Protein AF-A0A939W774-F1 (afdb_monomer)

Radius of gyration: 28.25 Å; Cα contacts (8 Å, |Δi|>4): 853; chains: 1; bounding box: 71×76×93 Å

Foldseek 3Di:
DQQVVQDKDFQDQDCVRCVVVCPPPLNVVQLVVVVVVVVVVVDDPPPDDPDPDPCVSVVVVSVVSVVVCVVCPRDIDTRYDQQVFDAFEKEKEWEQFQFWIWIKIFTDDPVDDGDCVRMDTQKFAQLVHRVDIDRDTFTQKKFFADHDPGDQVSQVVVVDPDRPDADQFRIDGGPNRLVLLLQDLQQQAARMDGGLLVQLVFQDFQVSAYFHRPSNDDTHFPCDGLLLQQAAQQLHGLVCVVDPCVCLQCVDPSSVPGDSDRYPGNRHTSSLVLLSSLLSSVSSRQCCQLPLVNLVVHPPSVHHHAHAAYEYADAPADDPVSLSSNQSSNVVSQVSNCVSVVLVVDPPRPRSDGHHYHHPHYPVNVVVCVVLCCCQCPVVVNQSVVVLVVQFDFDQDPVGGTFRKHWDWDWDAGQFKIKIWIWIWGFPDDRVDRTDIDIDTPDIDMDRDHNPVVLVVLLVPPVLVVVLVVCVVVVDHSVVVCCVQPNDDDPPDRVSSVSVSVSCCSVQSSLQSVVVVVVVVLDDPPPPDDDDDDSVVSDDDPPDDDPPDDDPDPDPDPPDDDD

Sequence (563 aa):
DDLNAASEFILAWHVRDNSWFVNEGWIDEWIHERWQAWDAGRRRFGDAEEDTSCLKHLACYMAWLDCVRRAVGGLRAKVTDPNRSDSIDVDLILDIGNSRTTGIMVETSQAKKTDLNDSYLLELRDLSNPNKSYSDPFETRVEFVDVSFGNDLLSRRSGRRTPAFAWPSCVRVGPEATRLSTFANCAEGSTGMSSPKRYLWDERKWTPSWRYNTHGASEPMVTRGLFPRQLNEDGTPLFCFESAERNRWLNTPALRAQSGEPLFGSYFTRSSLMMFMVSEIIIQALVNTNSPANRAKRQLADKPRRLKRVIFTVPTAMPVAERRIFQRWVELAVRLIWHGLGWDKGPQLRHLQPPRVLCEWDEASCSHLVLLYNEIMVKHLGNASQYFGLFGRQRPGADGMPHPSVRVASIDIGGGTTDLSITTHVLTSQPSESPRIEPRMEFRDGFNIAGDEVVREVIRTHVVPAIEKAVANFGVEARNATLALFGRYTQAKSEGMRTLQGQFVRQVAVPVALGILQACESLDQDDLRTFTCTFGDFFQKPGQPQDPKGAKGARQAKAGSLA

Mean predicted aligned error: 9.19 Å

Structure (mmCIF, N/CA/C/O backbone):
data_AF-A0A939W774-F1
#
_entry.id   AF-A0A939W774-F1
#
loop_
_atom_site.group_PDB
_atom_site.id
_atom_site.type_symbol
_atom_site.label_atom_id
_atom_site.label_alt_id
_atom_site.label_comp_id
_atom_site.label_asym_id
_atom_site.label_entity_id
_atom_site.label_seq_id
_atom_site.pdbx_PDB_ins_code
_atom_site.Cartn_x
_atom_site.Cartn_y
_atom_site.Cartn_z
_atom_site.occupancy
_atom_site.B_iso_or_equiv
_atom_site.auth_seq_id
_atom_site.auth_comp_id
_atom_site.auth_asym_id
_atom_site.auth_atom_id
_atom_site.pdbx_PDB_model_num
ATOM 1 N N . ASP A 1 1 ? -28.089 9.897 -23.105 1.00 67.06 1 ASP A N 1
ATOM 2 C CA . ASP A 1 1 ? -29.264 9.032 -22.874 1.00 67.06 1 ASP A CA 1
ATOM 3 C C . ASP A 1 1 ? -28.926 7.693 -22.240 1.00 67.06 1 ASP A C 1
ATOM 5 O O . ASP A 1 1 ? -29.569 7.349 -21.256 1.00 67.06 1 ASP A O 1
ATOM 9 N N . ASP A 1 2 ? -27.869 7.000 -22.669 1.00 76.75 2 ASP A N 1
ATOM 10 C CA . ASP A 1 2 ? -27.533 5.665 -22.139 1.00 76.75 2 ASP A CA 1
ATOM 11 C C . ASP A 1 2 ? -27.306 5.597 -20.619 1.00 76.75 2 ASP A C 1
ATOM 13 O O . ASP A 1 2 ? -27.773 4.660 -19.971 1.00 76.75 2 ASP A O 1
ATOM 17 N N . LEU A 1 3 ? -26.644 6.615 -20.046 1.00 72.38 3 LEU A N 1
ATOM 18 C CA . LEU A 1 3 ? -26.461 6.794 -18.596 1.00 72.38 3 LEU A CA 1
ATOM 19 C C . LEU A 1 3 ? -27.798 6.936 -17.851 1.00 72.38 3 LEU A C 1
ATOM 21 O O . LEU A 1 3 ? -27.973 6.369 -16.775 1.00 72.38 3 LEU A O 1
ATOM 25 N N . ASN A 1 4 ? -28.744 7.678 -18.437 1.00 72.56 4 ASN A N 1
ATOM 26 C CA . ASN A 1 4 ? -30.067 7.917 -17.856 1.00 72.56 4 ASN A CA 1
ATOM 27 C C . ASN A 1 4 ? -30.961 6.674 -17.957 1.00 72.56 4 ASN A C 1
ATOM 29 O O . ASN A 1 4 ? -31.765 6.434 -17.060 1.00 72.56 4 ASN A O 1
ATOM 33 N N . ALA A 1 5 ? -30.811 5.897 -19.032 1.00 78.19 5 ALA A N 1
ATOM 34 C CA . ALA A 1 5 ? -31.546 4.658 -19.275 1.00 78.19 5 ALA A CA 1
ATOM 35 C C . ALA A 1 5 ? -30.956 3.440 -18.538 1.00 78.19 5 ALA A C 1
ATOM 37 O O . ALA A 1 5 ? -31.540 2.361 -18.579 1.00 78.19 5 ALA A O 1
ATOM 38 N N . ALA A 1 6 ? -29.813 3.606 -17.859 1.00 77.06 6 ALA A N 1
ATOM 39 C CA . ALA A 1 6 ? -29.066 2.530 -17.214 1.00 77.06 6 ALA A CA 1
ATOM 40 C C . ALA A 1 6 ? -28.781 1.354 -18.168 1.00 77.06 6 ALA A C 1
ATOM 42 O O . ALA A 1 6 ? -28.973 0.187 -17.813 1.00 77.06 6 ALA A O 1
ATOM 43 N N . SER A 1 7 ? -28.362 1.695 -19.389 1.00 85.50 7 SER A N 1
ATOM 44 C CA . SER A 1 7 ? -28.224 0.753 -20.500 1.00 85.50 7 SER A CA 1
ATOM 45 C C . SER A 1 7 ? -27.187 -0.331 -20.215 1.00 85.50 7 SER A C 1
ATOM 47 O O . SER A 1 7 ? -26.175 -0.105 -19.539 1.00 85.50 7 SER A O 1
ATOM 49 N N . GLU A 1 8 ? -27.446 -1.517 -20.759 1.00 88.12 8 GLU A N 1
ATOM 50 C CA . GLU A 1 8 ? -26.522 -2.644 -20.731 1.00 88.12 8 GLU A CA 1
ATOM 51 C C . GLU A 1 8 ? -25.751 -2.724 -22.046 1.00 88.12 8 GLU A C 1
ATOM 53 O O . GLU A 1 8 ? -26.326 -2.674 -23.131 1.00 88.12 8 GLU A O 1
ATOM 58 N N . PHE A 1 9 ? -24.443 -2.902 -21.931 1.00 89.81 9 PHE A N 1
ATOM 59 C CA . PHE A 1 9 ? -23.521 -3.039 -23.043 1.00 89.81 9 PHE A CA 1
ATOM 60 C C . PHE A 1 9 ? -22.923 -4.441 -23.049 1.00 89.81 9 PHE A C 1
ATOM 62 O O . PHE A 1 9 ? -22.661 -5.029 -21.998 1.00 89.81 9 PHE A O 1
ATOM 69 N N . ILE A 1 10 ? -22.663 -4.955 -24.243 1.00 90.12 10 ILE A N 1
ATOM 70 C CA . ILE A 1 10 ? -21.899 -6.182 -24.471 1.00 90.12 10 ILE A CA 1
ATOM 71 C C . ILE A 1 10 ? -20.693 -5.857 -25.346 1.00 90.12 10 ILE A C 1
ATOM 73 O O . ILE A 1 10 ? -20.658 -4.816 -26.004 1.00 90.12 10 ILE A O 1
ATOM 77 N N . LEU A 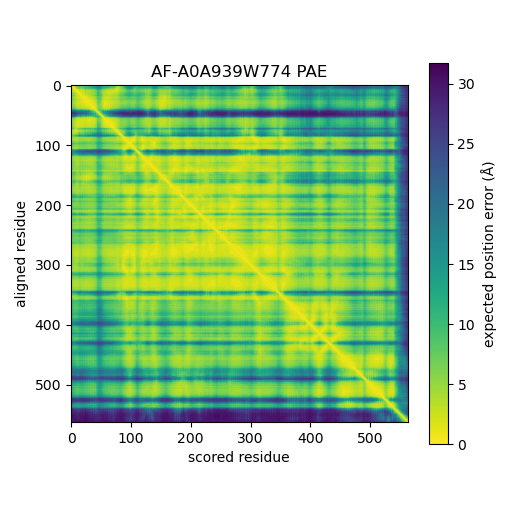1 11 ? -19.699 -6.743 -25.363 1.00 89.62 11 LEU A N 1
ATOM 78 C CA . LEU A 1 11 ? -18.549 -6.596 -26.250 1.00 89.62 11 LEU A CA 1
ATOM 79 C C . LEU A 1 11 ? -19.014 -6.543 -27.715 1.00 89.62 11 LEU A C 1
ATOM 81 O O . LEU A 1 11 ? -19.613 -7.500 -28.203 1.00 89.62 11 LEU A O 1
ATOM 85 N N . ALA A 1 12 ? -18.699 -5.457 -28.421 1.00 90.69 12 ALA A N 1
ATOM 86 C CA . ALA A 1 12 ? -18.864 -5.367 -29.868 1.00 90.69 12 ALA A CA 1
ATOM 87 C C . ALA A 1 12 ? -17.697 -6.095 -30.551 1.00 90.69 12 ALA A C 1
ATOM 89 O O . ALA A 1 12 ? -16.561 -5.631 -30.538 1.00 90.69 12 ALA A O 1
ATOM 90 N N . TRP A 1 13 ? -17.972 -7.272 -31.108 1.00 88.69 13 TRP A N 1
ATOM 91 C CA . TRP A 1 13 ? -16.954 -8.151 -31.698 1.00 88.69 13 TRP A CA 1
ATOM 92 C C . TRP A 1 13 ? -17.193 -8.421 -33.184 1.00 88.69 13 TRP A C 1
ATOM 94 O O . TRP A 1 13 ? -16.263 -8.769 -33.906 1.00 88.69 13 TRP A O 1
ATOM 104 N N . HIS A 1 14 ? -18.440 -8.291 -33.643 1.00 89.06 14 HIS A N 1
ATOM 105 C CA . HIS A 1 14 ? -18.788 -8.537 -35.031 1.00 89.06 14 HIS A CA 1
ATOM 106 C C . HIS A 1 14 ? -18.391 -7.330 -35.882 1.00 89.06 14 HIS A C 1
ATOM 108 O O . HIS A 1 14 ? -18.599 -6.184 -35.481 1.00 89.06 14 HIS A O 1
ATOM 114 N N . VAL A 1 15 ? -17.873 -7.582 -37.087 1.00 87.25 15 VAL A N 1
ATOM 115 C CA . VAL A 1 15 ? -17.376 -6.532 -37.994 1.00 87.25 15 VAL A CA 1
ATOM 116 C C . VAL A 1 15 ? -18.426 -5.446 -38.220 1.00 87.25 15 VAL A C 1
ATOM 118 O O . VAL A 1 15 ? -18.114 -4.270 -38.104 1.00 87.25 15 VAL A O 1
ATOM 121 N N . ARG A 1 16 ? -19.688 -5.832 -38.450 1.00 90.62 16 ARG A N 1
ATOM 122 C CA . ARG A 1 16 ? -20.812 -4.893 -38.627 1.00 90.62 16 ARG A CA 1
ATOM 123 C C . ARG A 1 16 ? -20.963 -3.886 -37.479 1.00 90.62 16 ARG A C 1
ATOM 125 O O . ARG A 1 16 ? -21.355 -2.753 -37.724 1.00 90.62 16 ARG A O 1
ATOM 132 N N . ASP A 1 17 ? -20.687 -4.304 -36.249 1.00 88.88 17 ASP A N 1
ATOM 133 C CA . ASP A 1 17 ? -20.967 -3.500 -35.058 1.00 88.88 17 ASP A CA 1
ATOM 134 C C . ASP A 1 17 ? -19.750 -2.634 -34.665 1.00 88.88 17 ASP A C 1
ATOM 136 O O . ASP A 1 17 ? -19.907 -1.614 -33.996 1.00 88.88 17 ASP A O 1
ATOM 140 N N . ASN A 1 18 ? -18.542 -3.018 -35.104 1.00 89.75 18 ASN A N 1
ATOM 141 C CA . ASN A 1 18 ? -17.279 -2.377 -34.720 1.00 89.75 18 ASN A CA 1
ATOM 142 C C . ASN A 1 18 ? -16.525 -1.705 -35.888 1.00 89.75 18 ASN A C 1
ATOM 144 O O . ASN A 1 18 ? -15.517 -1.041 -35.659 1.00 89.75 18 ASN A O 1
ATOM 148 N N . SER A 1 19 ? -16.986 -1.857 -37.138 1.00 88.44 19 SER A N 1
ATOM 149 C CA . SER A 1 19 ? -16.286 -1.365 -38.338 1.00 88.44 19 SER A CA 1
ATOM 150 C C . SER A 1 19 ? -16.019 0.135 -38.301 1.00 88.44 19 SER A C 1
ATOM 152 O O . SER A 1 19 ?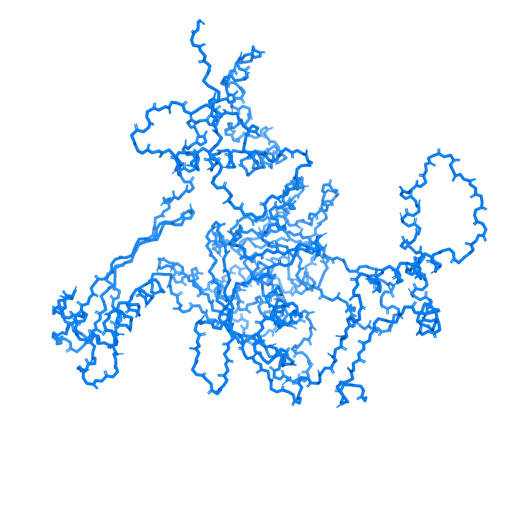 -14.953 0.577 -38.708 1.00 88.44 19 SER A O 1
ATOM 154 N N . TRP A 1 20 ? -16.973 0.922 -37.800 1.00 91.56 20 TRP A N 1
ATOM 155 C CA . TRP A 1 20 ? -16.812 2.370 -37.679 1.00 91.56 20 TRP A CA 1
ATOM 156 C C . TRP A 1 20 ? -15.641 2.729 -36.750 1.00 91.56 20 TRP A C 1
ATOM 158 O O . TRP A 1 20 ? -14.850 3.598 -37.089 1.00 91.56 20 TRP A O 1
ATOM 168 N N . PHE A 1 21 ? -15.491 2.017 -35.628 1.00 90.81 21 PHE A N 1
ATOM 169 C CA . PHE A 1 21 ? -14.482 2.303 -34.611 1.00 90.81 21 PHE A CA 1
ATOM 170 C C . PHE A 1 21 ? -13.084 1.884 -35.058 1.00 90.81 21 PHE A C 1
ATOM 172 O O . PHE A 1 21 ? -12.128 2.622 -34.850 1.00 90.81 21 PHE A O 1
ATOM 179 N N . VAL A 1 22 ? -12.952 0.720 -35.704 1.00 91.56 22 VAL A N 1
ATOM 180 C CA . VAL A 1 22 ? -11.644 0.271 -36.213 1.00 91.56 22 VAL A CA 1
ATOM 181 C C . VAL A 1 22 ? -11.154 1.074 -37.414 1.00 91.56 22 VAL A C 1
ATOM 183 O O . VAL A 1 22 ? -9.956 1.100 -37.657 1.00 91.56 22 VAL A O 1
ATOM 186 N N . ASN A 1 23 ? -12.061 1.748 -38.128 1.00 90.50 23 ASN A N 1
ATOM 187 C CA . ASN A 1 23 ? -11.727 2.647 -39.234 1.00 90.50 23 ASN A CA 1
ATOM 188 C C . ASN A 1 23 ? -11.350 4.065 -38.771 1.00 90.50 23 ASN A C 1
ATOM 190 O O . ASN A 1 23 ? -10.949 4.887 -39.595 1.00 90.50 23 ASN A O 1
ATOM 194 N N . GLU A 1 24 ? -11.462 4.378 -37.477 1.00 93.25 24 GLU A N 1
ATOM 195 C CA . GLU A 1 24 ? -10.887 5.606 -36.934 1.00 93.25 24 GLU A CA 1
ATOM 196 C C . GLU A 1 24 ? -9.366 5.556 -37.109 1.00 93.25 24 GLU A C 1
ATOM 198 O O . GLU A 1 24 ? -8.713 4.638 -36.612 1.00 93.25 24 GLU A O 1
ATOM 203 N N . GLY A 1 25 ? -8.775 6.551 -37.777 1.00 92.69 25 GLY A N 1
ATOM 204 C CA . GLY A 1 25 ? -7.361 6.485 -38.176 1.00 92.69 25 GLY A CA 1
ATOM 205 C C . GLY A 1 25 ? -6.387 6.253 -37.013 1.00 92.69 25 GLY A C 1
ATOM 206 O O . GLY A 1 25 ? -5.364 5.599 -37.177 1.00 92.69 25 GLY A O 1
ATOM 207 N N . TRP A 1 26 ? -6.719 6.729 -35.809 1.00 92.00 26 TRP A N 1
ATOM 208 C CA . TRP A 1 26 ? -5.901 6.500 -34.616 1.00 92.00 26 TRP A CA 1
ATOM 209 C C . TRP A 1 26 ? -6.034 5.085 -34.034 1.00 92.00 26 TRP A C 1
ATOM 211 O O . TRP A 1 26 ? -5.096 4.620 -33.390 1.00 92.00 26 TRP A O 1
ATOM 221 N N . ILE A 1 27 ? -7.171 4.409 -34.235 1.00 92.50 27 ILE A N 1
ATOM 222 C CA . ILE A 1 27 ? -7.364 3.007 -33.845 1.00 92.50 27 ILE A CA 1
ATOM 223 C C . ILE A 1 27 ? -6.674 2.090 -34.844 1.00 92.50 27 ILE A C 1
ATOM 225 O O . ILE A 1 27 ? -5.954 1.191 -34.414 1.00 92.50 27 ILE A O 1
ATOM 229 N N . ASP A 1 28 ? -6.858 2.327 -36.143 1.00 93.50 28 ASP A N 1
ATOM 230 C CA . ASP A 1 28 ? -6.211 1.536 -37.192 1.00 93.50 28 ASP A CA 1
ATOM 231 C C . ASP A 1 28 ? -4.684 1.553 -37.027 1.00 93.50 28 ASP A C 1
ATOM 233 O O . ASP A 1 28 ? -4.060 0.498 -36.907 1.00 93.50 28 ASP A O 1
ATOM 237 N N . GLU A 1 29 ? -4.097 2.747 -36.874 1.00 93.69 29 GLU A N 1
ATOM 238 C CA . GLU A 1 29 ? -2.660 2.921 -36.628 1.00 93.69 29 GLU A CA 1
ATOM 239 C C . GLU A 1 29 ? -2.210 2.230 -35.333 1.00 93.69 29 GLU A C 1
ATOM 241 O O . GLU A 1 29 ? -1.159 1.590 -35.306 1.00 93.69 29 GLU A O 1
ATOM 246 N N . TRP A 1 30 ? -3.017 2.281 -34.266 1.00 92.81 30 TRP A N 1
ATOM 247 C CA . TRP A 1 30 ? -2.693 1.600 -33.009 1.00 92.81 30 TRP A CA 1
ATOM 248 C C . TRP A 1 30 ? -2.679 0.080 -33.197 1.00 92.81 30 TRP A C 1
ATOM 250 O O . TRP A 1 30 ? -1.716 -0.589 -32.811 1.00 92.81 30 TRP A O 1
ATOM 260 N N . ILE A 1 31 ? -3.728 -0.485 -33.797 1.00 93.25 31 ILE A N 1
ATOM 261 C CA . ILE A 1 31 ? -3.818 -1.924 -34.068 1.00 93.25 31 ILE A CA 1
ATOM 262 C C . ILE A 1 31 ? -2.650 -2.357 -34.961 1.00 93.25 31 ILE A C 1
ATOM 264 O O . ILE A 1 31 ? -2.020 -3.381 -34.685 1.00 93.25 31 ILE A O 1
ATOM 268 N N . HIS A 1 32 ? -2.324 -1.559 -35.978 1.00 92.81 32 HIS A N 1
ATOM 269 C CA . HIS A 1 32 ? -1.202 -1.802 -36.872 1.00 92.81 32 HIS A CA 1
ATOM 270 C C . HIS A 1 32 ? 0.139 -1.827 -36.125 1.00 92.81 32 HIS A C 1
ATOM 272 O O . HIS A 1 32 ? 0.881 -2.799 -36.246 1.00 92.81 32 HIS A O 1
ATOM 278 N N . GLU A 1 33 ? 0.422 -0.830 -35.280 1.00 92.00 33 GLU A N 1
ATOM 279 C CA . GLU A 1 33 ? 1.654 -0.754 -34.479 1.00 92.00 33 GLU A CA 1
ATOM 280 C C . GLU A 1 33 ? 1.811 -1.971 -33.550 1.00 92.00 33 GLU A C 1
ATOM 282 O O . GLU A 1 33 ? 2.892 -2.552 -33.425 1.00 92.00 33 GLU A O 1
ATOM 287 N N . ARG A 1 34 ? 0.722 -2.400 -32.897 1.00 91.38 34 ARG A N 1
ATOM 288 C CA . ARG A 1 34 ? 0.739 -3.586 -32.022 1.00 91.38 34 ARG A CA 1
ATOM 289 C C . ARG A 1 34 ? 0.954 -4.873 -32.806 1.00 91.38 34 ARG A C 1
ATOM 291 O O . ARG A 1 34 ? 1.683 -5.748 -32.339 1.00 91.38 34 ARG A O 1
ATOM 298 N N . TRP A 1 35 ? 0.333 -4.983 -33.976 1.00 91.31 35 TRP A N 1
ATOM 299 C CA . TRP A 1 35 ? 0.519 -6.123 -34.862 1.00 91.31 35 TRP A CA 1
ATOM 300 C C . TRP A 1 35 ? 1.959 -6.201 -35.375 1.00 91.31 35 TRP A C 1
ATOM 302 O O . TRP A 1 35 ? 2.561 -7.265 -35.281 1.00 91.31 35 TRP A O 1
ATOM 312 N N . GLN A 1 36 ? 2.550 -5.083 -35.809 1.00 89.50 36 GLN A N 1
ATOM 313 C CA . GLN A 1 36 ? 3.950 -5.029 -36.240 1.00 89.50 36 GLN A CA 1
ATOM 314 C C . GLN A 1 36 ? 4.916 -5.450 -35.127 1.00 89.50 36 GLN A C 1
ATOM 316 O O . GLN A 1 36 ? 5.829 -6.233 -35.374 1.00 89.50 36 GLN A O 1
ATOM 321 N N . ALA A 1 37 ? 4.709 -4.975 -33.894 1.00 88.12 37 ALA A N 1
ATOM 322 C CA . ALA A 1 37 ? 5.542 -5.361 -32.755 1.00 88.12 37 ALA A CA 1
ATOM 323 C C . ALA A 1 37 ? 5.456 -6.870 -32.457 1.00 88.12 37 ALA A C 1
ATOM 325 O O . ALA A 1 37 ? 6.467 -7.509 -32.160 1.00 88.12 37 ALA A O 1
ATOM 326 N N . TRP A 1 38 ? 4.255 -7.447 -32.556 1.00 87.50 38 TRP A N 1
ATOM 327 C CA . TRP A 1 38 ? 4.046 -8.888 -32.413 1.00 87.50 38 TRP A CA 1
ATOM 328 C C . TRP A 1 38 ? 4.694 -9.685 -33.555 1.00 87.50 38 TRP A C 1
ATOM 330 O O . TRP A 1 38 ? 5.359 -10.689 -33.300 1.00 87.50 38 TRP A O 1
ATOM 340 N N . ASP A 1 39 ? 4.540 -9.224 -34.797 1.00 85.19 39 ASP A N 1
ATOM 341 C CA . ASP A 1 39 ? 5.059 -9.894 -35.989 1.00 85.19 39 ASP A CA 1
ATOM 342 C C . ASP A 1 39 ? 6.596 -9.863 -36.035 1.00 85.19 39 ASP A C 1
ATOM 344 O O . ASP A 1 39 ? 7.240 -10.891 -36.251 1.00 85.19 39 ASP A O 1
ATOM 348 N N . ALA A 1 40 ? 7.205 -8.723 -35.697 1.00 85.00 40 ALA A N 1
ATOM 349 C CA . ALA A 1 40 ? 8.656 -8.578 -35.580 1.00 85.00 40 ALA A CA 1
ATOM 350 C C . ALA A 1 40 ? 9.266 -9.524 -34.531 1.00 85.00 40 ALA A C 1
ATOM 352 O O . ALA A 1 40 ? 10.362 -10.040 -34.734 1.00 85.00 40 ALA A O 1
ATOM 353 N N . GLY A 1 41 ? 8.555 -9.793 -33.43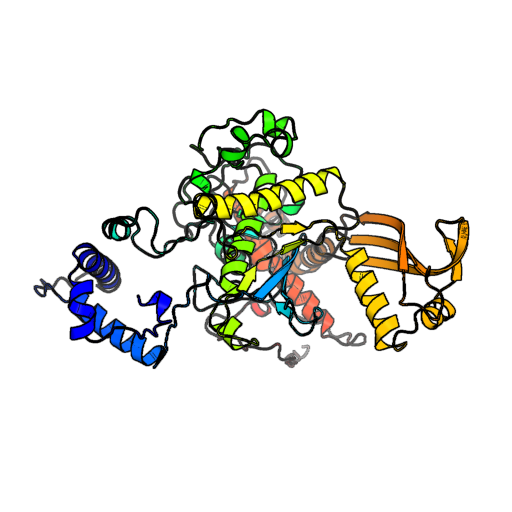0 1.00 81.94 41 GLY A N 1
ATOM 354 C CA . GLY A 1 41 ? 8.986 -10.761 -32.417 1.00 81.94 41 GLY A CA 1
ATOM 355 C C . GLY A 1 41 ? 8.866 -12.227 -32.854 1.00 81.94 41 GLY A C 1
ATOM 356 O O . GLY A 1 41 ? 9.446 -13.105 -32.214 1.00 81.94 41 GLY A O 1
ATOM 357 N N . ARG A 1 42 ? 8.113 -12.509 -33.926 1.00 78.75 42 ARG A N 1
ATOM 358 C CA . ARG A 1 42 ? 7.866 -13.860 -34.447 1.00 78.75 42 ARG A CA 1
ATOM 359 C C . ARG A 1 42 ? 8.768 -14.214 -35.630 1.00 78.75 42 ARG A C 1
ATOM 361 O O . ARG A 1 42 ? 9.144 -15.382 -35.755 1.00 78.75 42 ARG A O 1
ATOM 368 N N . ARG A 1 43 ? 9.087 -13.249 -36.499 1.00 71.19 43 ARG A N 1
ATOM 369 C CA . ARG A 1 43 ? 9.924 -13.478 -37.688 1.00 71.19 43 ARG A CA 1
ATOM 370 C C . ARG A 1 43 ? 11.318 -13.963 -37.279 1.00 71.19 43 ARG A C 1
ATOM 372 O O . ARG A 1 43 ? 11.986 -13.346 -36.451 1.00 71.19 43 ARG A O 1
ATOM 379 N N . ARG A 1 44 ? 11.772 -15.076 -37.865 1.00 60.97 44 ARG A N 1
ATOM 380 C CA . ARG A 1 44 ? 13.171 -15.514 -37.758 1.00 60.97 44 ARG A CA 1
ATOM 381 C C . ARG A 1 44 ? 14.009 -14.773 -38.801 1.00 60.97 44 ARG A C 1
ATOM 383 O O . ARG A 1 44 ? 13.497 -14.362 -39.840 1.00 60.97 44 ARG A O 1
ATOM 390 N N . PHE A 1 45 ? 15.307 -14.610 -38.534 1.00 51.22 45 PHE A N 1
ATOM 391 C CA . PHE A 1 45 ? 16.256 -14.091 -39.525 1.00 51.22 45 PHE A CA 1
ATOM 392 C C . PHE A 1 45 ? 16.165 -14.934 -40.811 1.00 51.22 45 PHE A C 1
ATOM 394 O O . PHE A 1 45 ? 16.492 -16.118 -40.779 1.00 51.22 45 PHE A O 1
ATOM 401 N N . GLY A 1 46 ? 15.706 -14.331 -41.915 1.00 58.19 46 GLY A N 1
ATOM 402 C CA . GLY A 1 46 ? 15.565 -14.981 -43.227 1.00 58.19 46 GLY A CA 1
ATOM 403 C C . GLY A 1 46 ? 14.136 -15.071 -43.783 1.00 58.19 46 GLY A C 1
ATOM 404 O O . GLY A 1 46 ? 13.994 -15.270 -44.985 1.00 58.19 46 GLY A O 1
ATOM 405 N N . ASP A 1 47 ? 13.095 -14.854 -42.969 1.00 59.97 47 ASP A N 1
ATOM 406 C CA . ASP A 1 47 ? 11.685 -14.871 -43.410 1.00 59.97 47 ASP A CA 1
ATOM 407 C C . ASP A 1 47 ? 11.249 -13.493 -43.950 1.00 59.97 47 ASP A C 1
ATOM 409 O O . ASP A 1 47 ? 10.425 -12.794 -43.355 1.00 59.97 47 ASP A O 1
ATOM 413 N N . ALA A 1 48 ? 11.850 -13.054 -45.056 1.00 55.97 48 ALA A N 1
ATOM 414 C CA . ALA A 1 48 ? 11.447 -11.837 -45.758 1.00 55.97 48 ALA A CA 1
ATOM 415 C C . ALA A 1 48 ? 10.676 -12.192 -47.038 1.00 55.97 48 ALA A C 1
ATOM 417 O O . ALA A 1 48 ? 11.188 -12.034 -48.141 1.00 55.97 48 ALA A O 1
ATOM 418 N N . GLU A 1 49 ? 9.442 -12.681 -46.897 1.00 58.88 49 GLU A N 1
ATOM 419 C CA . GLU A 1 49 ? 8.475 -12.568 -47.994 1.00 58.88 49 GLU A CA 1
ATOM 420 C C . GLU A 1 49 ? 7.907 -11.140 -48.008 1.00 58.88 49 GLU A C 1
ATOM 422 O O . GLU A 1 49 ? 7.560 -10.587 -46.958 1.00 58.88 49 GLU A O 1
ATOM 427 N N . GLU A 1 50 ? 7.826 -10.529 -49.195 1.00 55.84 50 GLU A N 1
ATOM 428 C CA . GLU A 1 50 ? 7.107 -9.270 -49.412 1.00 55.84 50 GLU A CA 1
ATOM 429 C C . GLU A 1 50 ? 5.613 -9.493 -49.161 1.00 55.84 50 GLU A C 1
ATOM 431 O O . GLU A 1 50 ? 4.841 -9.891 -50.035 1.00 55.84 50 GLU A O 1
ATOM 436 N N . ASP A 1 51 ? 5.200 -9.265 -47.921 1.00 59.78 51 ASP A N 1
ATOM 437 C CA . ASP A 1 51 ? 3.811 -9.384 -47.520 1.00 59.78 51 ASP A CA 1
ATOM 438 C C . ASP A 1 51 ? 2.994 -8.191 -48.041 1.00 59.78 51 ASP A C 1
ATOM 440 O O . ASP A 1 51 ? 3.015 -7.097 -47.478 1.00 59.78 51 ASP A O 1
ATOM 444 N N . THR A 1 52 ? 2.264 -8.400 -49.137 1.00 62.19 52 THR A N 1
ATOM 445 C CA . THR A 1 52 ? 1.438 -7.380 -49.814 1.00 62.19 52 THR A CA 1
ATOM 446 C C . THR A 1 52 ? 0.071 -7.147 -49.155 1.00 62.19 52 THR A C 1
ATOM 448 O O . THR A 1 52 ? -0.706 -6.302 -49.603 1.00 62.19 52 THR A O 1
ATOM 451 N N . SER A 1 53 ? -0.263 -7.883 -48.090 1.00 68.19 53 SER A N 1
ATOM 452 C CA . SER A 1 53 ? -1.591 -7.824 -47.468 1.00 68.19 53 SER A CA 1
ATOM 453 C C . SER A 1 53 ? -1.727 -6.656 -46.482 1.00 68.19 53 SER A C 1
ATOM 455 O O . SER A 1 53 ? -1.361 -6.765 -45.314 1.00 68.19 53 SER A O 1
ATOM 457 N N . CYS A 1 54 ? -2.342 -5.556 -46.921 1.00 77.19 54 CYS A N 1
ATOM 458 C CA . CYS A 1 54 ? -2.449 -4.304 -46.158 1.00 77.19 54 CYS A CA 1
ATOM 459 C C . CYS A 1 54 ? -3.405 -4.314 -44.943 1.00 77.19 54 CYS A C 1
ATOM 461 O O . CYS A 1 54 ? -3.384 -3.362 -44.171 1.00 77.19 54 CYS A O 1
ATOM 463 N N . LEU A 1 55 ? -4.227 -5.357 -44.745 1.00 88.81 55 LEU A N 1
ATOM 464 C CA . LEU A 1 55 ? -5.260 -5.411 -43.685 1.00 88.81 55 LEU A CA 1
ATOM 465 C C . LEU A 1 55 ? -5.065 -6.553 -42.671 1.00 88.81 55 LEU A C 1
ATOM 467 O O . LEU A 1 55 ? -5.984 -6.889 -41.916 1.00 88.81 55 LEU A O 1
ATOM 471 N N . LYS A 1 56 ? -3.884 -7.185 -42.645 1.00 89.56 56 LYS A N 1
ATOM 472 C CA . LYS A 1 56 ? -3.601 -8.314 -41.740 1.00 89.56 56 LYS A CA 1
ATOM 473 C C . LYS A 1 56 ? -3.777 -7.952 -40.268 1.00 89.56 56 LYS A C 1
ATOM 475 O O . LYS A 1 56 ? -4.337 -8.746 -39.516 1.00 89.56 56 LYS A O 1
ATOM 480 N N . HIS A 1 57 ? -3.375 -6.747 -39.869 1.00 91.75 57 HIS A N 1
ATOM 481 C CA . HIS A 1 57 ? -3.530 -6.261 -38.498 1.00 91.75 57 HIS A CA 1
ATOM 482 C C . HIS A 1 57 ? -5.002 -6.204 -38.068 1.00 91.75 57 HIS A C 1
ATOM 484 O O . HIS A 1 57 ? -5.333 -6.670 -36.977 1.00 91.75 57 HIS A O 1
ATOM 490 N N . LEU A 1 58 ? -5.900 -5.739 -38.944 1.00 92.12 58 LEU A N 1
ATOM 491 C CA . LEU A 1 58 ? -7.343 -5.722 -38.682 1.00 92.12 58 LEU A CA 1
ATOM 492 C C . LEU A 1 58 ? -7.932 -7.132 -38.620 1.00 92.12 58 LEU A C 1
ATOM 494 O O . LEU A 1 58 ? -8.707 -7.431 -37.713 1.00 92.12 58 LEU A O 1
ATOM 498 N N . ALA A 1 59 ? -7.546 -8.023 -39.537 1.00 90.81 59 ALA A N 1
ATOM 499 C CA . ALA A 1 59 ? -8.003 -9.413 -39.513 1.00 90.81 59 ALA A CA 1
ATOM 500 C C . ALA A 1 59 ? -7.582 -10.126 -38.213 1.00 90.81 59 ALA A C 1
ATOM 502 O O . ALA A 1 59 ? -8.405 -10.779 -37.566 1.00 90.81 59 ALA A O 1
ATOM 503 N N . CYS A 1 60 ? -6.328 -9.944 -37.783 1.00 91.75 60 CYS A N 1
ATOM 504 C CA . CYS A 1 60 ? -5.826 -10.453 -36.507 1.00 91.75 60 CYS A CA 1
ATOM 505 C C . CYS A 1 60 ? -6.591 -9.870 -35.314 1.00 91.75 60 CYS A C 1
ATOM 507 O O . CYS A 1 60 ? -6.938 -10.611 -34.393 1.00 91.75 60 CYS A O 1
ATOM 509 N N . TYR A 1 61 ? -6.892 -8.571 -35.331 1.00 92.88 61 TYR A N 1
ATOM 510 C CA . TYR A 1 61 ? -7.669 -7.927 -34.275 1.00 92.88 61 TYR A CA 1
ATOM 511 C C . TYR A 1 61 ? -9.102 -8.470 -34.185 1.00 92.88 61 TYR A C 1
ATOM 513 O O . TYR A 1 61 ? -9.576 -8.761 -33.088 1.00 92.88 61 TYR A O 1
ATOM 521 N N . MET A 1 62 ? -9.774 -8.696 -35.317 1.00 92.06 62 MET A N 1
ATOM 522 C CA . MET A 1 62 ? -11.116 -9.293 -35.335 1.00 92.06 62 MET A CA 1
ATOM 523 C C . MET A 1 62 ? -11.111 -10.739 -34.827 1.00 92.06 62 MET A C 1
ATOM 525 O O . MET A 1 62 ? -11.979 -11.122 -34.041 1.00 92.06 62 MET A O 1
ATOM 529 N N . ALA A 1 63 ? -10.107 -11.535 -35.208 1.00 92.44 63 ALA A N 1
ATOM 530 C CA . ALA A 1 63 ? -9.927 -12.882 -34.665 1.00 92.44 63 ALA A CA 1
ATOM 531 C C . ALA A 1 63 ? -9.682 -12.851 -33.147 1.00 92.44 63 ALA A C 1
ATOM 533 O O . ALA A 1 63 ? -10.254 -13.648 -32.401 1.00 92.44 63 ALA A O 1
ATOM 534 N N . TRP A 1 64 ? -8.878 -11.895 -32.674 1.00 92.31 64 TRP A N 1
ATOM 535 C CA . TRP A 1 64 ? -8.654 -11.681 -31.248 1.00 92.31 64 TRP A CA 1
ATOM 536 C C . TRP A 1 64 ? -9.945 -11.291 -30.514 1.00 92.31 64 TRP A C 1
ATOM 538 O O . TRP A 1 64 ? -10.228 -11.867 -29.466 1.00 92.31 64 TRP A O 1
ATOM 548 N N . LEU A 1 65 ? -10.775 -10.401 -31.070 1.00 92.19 65 LEU A N 1
ATOM 549 C CA . LEU A 1 65 ? -12.075 -10.047 -30.489 1.00 92.19 65 LEU A CA 1
ATOM 550 C C . LEU A 1 65 ? -13.022 -11.251 -30.379 1.00 92.19 65 LEU A C 1
ATOM 552 O O . LEU A 1 65 ? -13.703 -11.386 -29.360 1.00 92.19 65 LEU A O 1
ATOM 556 N N . ASP A 1 66 ? -13.048 -12.152 -31.368 1.00 91.12 66 ASP A N 1
ATOM 557 C CA . ASP A 1 66 ? -13.845 -13.384 -31.270 1.00 91.12 66 ASP A CA 1
ATOM 558 C C . ASP A 1 66 ? -13.327 -14.312 -30.159 1.00 91.12 66 ASP A C 1
ATOM 560 O O . ASP A 1 66 ? -14.117 -14.869 -29.392 1.00 91.12 66 ASP A O 1
ATOM 564 N N . CYS A 1 67 ? -12.004 -14.430 -30.002 1.00 93.31 67 CYS A N 1
ATOM 565 C CA . CYS A 1 67 ? -11.401 -15.150 -28.878 1.00 93.31 67 CYS A CA 1
ATOM 566 C C . CYS A 1 67 ? -11.787 -14.525 -27.530 1.00 93.31 67 CYS A C 1
ATOM 568 O O . CYS A 1 67 ? -12.210 -15.245 -26.622 1.00 93.31 67 CYS A O 1
ATOM 570 N N . VAL A 1 68 ? -11.694 -13.196 -27.401 1.00 91.25 68 VAL A N 1
ATOM 571 C CA . VAL A 1 68 ? -12.084 -12.474 -26.180 1.00 91.25 68 VAL A CA 1
ATOM 572 C C . VAL A 1 68 ? -13.554 -12.718 -25.874 1.00 91.25 68 VAL A C 1
ATOM 574 O O . VAL A 1 68 ? -13.868 -13.089 -24.749 1.00 91.25 68 VAL A O 1
ATOM 577 N N . ARG A 1 69 ? -14.451 -12.605 -26.859 1.00 91.19 69 ARG A N 1
ATOM 578 C CA . ARG A 1 69 ? -15.881 -12.904 -26.694 1.00 91.19 69 ARG A CA 1
ATOM 579 C C . ARG A 1 69 ? -16.120 -14.307 -26.147 1.00 91.19 69 ARG A C 1
ATOM 581 O O . ARG A 1 69 ? -16.927 -14.474 -25.238 1.00 91.19 69 ARG A O 1
ATOM 588 N N . ARG A 1 70 ? -15.453 -15.324 -26.699 1.00 91.88 70 ARG A N 1
ATOM 589 C CA . ARG A 1 70 ? -15.593 -16.711 -26.224 1.00 91.88 70 ARG A CA 1
ATOM 590 C C . ARG A 1 70 ? -15.092 -16.868 -24.788 1.00 91.88 70 ARG A C 1
ATOM 592 O O . ARG A 1 70 ? -15.699 -17.614 -24.028 1.00 91.88 70 ARG A O 1
ATOM 599 N N . ALA A 1 71 ? -14.029 -16.153 -24.421 1.00 90.44 71 ALA A N 1
ATOM 600 C CA . ALA A 1 71 ? -13.460 -16.175 -23.076 1.00 90.44 71 ALA A CA 1
ATOM 601 C C . ALA A 1 71 ? -14.318 -15.430 -22.038 1.00 90.44 71 ALA A C 1
ATOM 603 O O . ALA A 1 71 ? -14.509 -15.936 -20.935 1.00 90.44 71 ALA A O 1
ATOM 604 N N . VAL A 1 72 ? -14.845 -14.246 -22.369 1.00 86.25 72 VAL A N 1
ATOM 605 C CA . VAL A 1 72 ? -15.678 -13.445 -21.447 1.00 86.25 72 VAL A CA 1
ATOM 606 C C . VAL A 1 72 ? -17.150 -13.868 -21.452 1.00 86.25 72 VAL A C 1
ATOM 608 O O . VAL A 1 72 ? -17.905 -13.499 -20.554 1.00 86.25 72 VAL A O 1
ATOM 611 N N . GLY A 1 73 ? -17.573 -14.641 -22.453 1.00 84.50 73 GLY A N 1
ATOM 612 C CA . GLY A 1 73 ? -18.947 -15.100 -22.615 1.00 84.50 73 GLY A CA 1
ATOM 613 C C . GLY A 1 73 ? -19.931 -13.950 -22.850 1.00 84.50 73 GLY A C 1
ATOM 614 O O . GLY A 1 73 ? -19.631 -12.963 -23.518 1.00 84.50 73 GLY A O 1
ATOM 615 N N . GLY A 1 74 ? -21.135 -14.079 -22.291 1.00 80.62 74 GLY A N 1
ATOM 616 C CA . GLY A 1 74 ? -22.197 -13.071 -22.366 1.00 80.62 74 GLY A CA 1
ATOM 617 C C . GLY A 1 74 ? -22.074 -11.949 -21.332 1.00 80.62 74 GLY A C 1
ATOM 618 O O . GLY A 1 74 ? -23.105 -11.490 -20.841 1.00 80.62 74 GLY A O 1
ATOM 619 N N . LEU A 1 75 ? -20.852 -11.552 -20.950 1.00 85.06 75 LEU A N 1
ATOM 620 C CA . LEU A 1 75 ? -20.623 -10.498 -19.959 1.00 85.06 75 LEU A CA 1
ATOM 621 C C . LEU A 1 75 ? -21.339 -9.207 -20.376 1.00 85.06 75 LEU A C 1
ATOM 623 O O . LEU A 1 75 ? -21.121 -8.690 -21.474 1.00 85.06 75 LEU A O 1
ATOM 627 N N . ARG A 1 76 ? -22.164 -8.679 -19.469 1.00 86.06 76 ARG A N 1
ATOM 628 C CA . ARG A 1 76 ? -22.866 -7.408 -19.646 1.00 86.06 76 ARG A CA 1
ATOM 629 C C . ARG A 1 76 ? -22.285 -6.358 -18.716 1.00 86.06 76 ARG A C 1
ATOM 631 O O . ARG A 1 76 ? -22.138 -6.597 -17.519 1.00 86.06 76 ARG A O 1
ATOM 638 N N . ALA A 1 77 ? -21.977 -5.193 -19.266 1.00 85.25 77 ALA A N 1
ATOM 639 C CA . ALA A 1 77 ? -21.574 -4.021 -18.511 1.00 85.25 77 ALA A CA 1
ATOM 640 C C . ALA A 1 77 ? -22.761 -3.063 -18.423 1.00 85.25 77 ALA A C 1
ATOM 642 O O . ALA A 1 77 ? -23.235 -2.560 -19.437 1.00 85.25 77 ALA A O 1
ATOM 643 N N . LYS A 1 78 ? -23.241 -2.802 -17.210 1.00 82.81 78 LYS A N 1
ATOM 644 C CA . LYS A 1 78 ? -24.271 -1.792 -16.968 1.00 82.81 78 LYS A CA 1
ATOM 645 C C . LYS A 1 78 ? -23.606 -0.486 -16.570 1.00 82.81 78 LYS A C 1
ATOM 647 O O . LYS A 1 78 ? -22.811 -0.463 -15.629 1.00 82.81 78 LYS A O 1
ATOM 652 N N . VAL A 1 79 ? -23.955 0.597 -17.253 1.00 80.44 79 VAL A N 1
ATOM 653 C CA . VAL A 1 79 ? -23.508 1.938 -16.873 1.00 80.44 79 VAL A CA 1
ATOM 654 C C . VAL A 1 79 ? -24.630 2.605 -16.088 1.00 80.44 79 VAL A C 1
ATOM 656 O O . VAL A 1 79 ? -25.745 2.744 -16.579 1.00 80.44 79 VAL A O 1
ATOM 659 N N . THR A 1 80 ? -24.350 2.996 -14.850 1.00 73.94 80 THR A N 1
ATOM 660 C CA . THR A 1 80 ? -25.321 3.636 -13.953 1.00 73.94 80 THR A CA 1
ATOM 661 C C . THR A 1 80 ? -24.908 5.067 -13.667 1.00 73.94 80 THR A C 1
ATOM 663 O O . THR A 1 80 ? -23.735 5.296 -13.375 1.00 73.94 80 THR A O 1
ATOM 666 N N . ASP A 1 81 ? -25.856 6.007 -13.686 1.00 75.88 81 ASP A N 1
ATOM 667 C CA . ASP A 1 81 ? -25.614 7.374 -13.218 1.00 75.88 81 ASP A CA 1
ATOM 668 C C . ASP A 1 81 ? -25.420 7.384 -11.688 1.00 75.88 81 ASP A C 1
ATOM 670 O O . ASP A 1 81 ? -26.387 7.181 -10.940 1.00 75.88 81 ASP A O 1
ATOM 674 N N . PRO A 1 82 ? -24.196 7.643 -11.195 1.00 68.81 82 PRO A N 1
ATOM 675 C CA . PRO A 1 82 ? -23.910 7.646 -9.766 1.00 68.81 82 PRO A CA 1
ATOM 676 C C . PRO A 1 82 ? -24.600 8.794 -9.012 1.00 68.81 82 PRO A C 1
ATOM 678 O O . PRO A 1 82 ? -24.607 8.780 -7.785 1.00 68.81 82 PRO A O 1
ATOM 681 N N . ASN A 1 83 ? -25.179 9.785 -9.702 1.00 70.56 83 ASN A N 1
ATOM 682 C CA . ASN A 1 83 ? -25.943 10.865 -9.069 1.00 70.56 83 ASN A CA 1
ATOM 683 C C . ASN A 1 83 ? -27.383 10.464 -8.728 1.00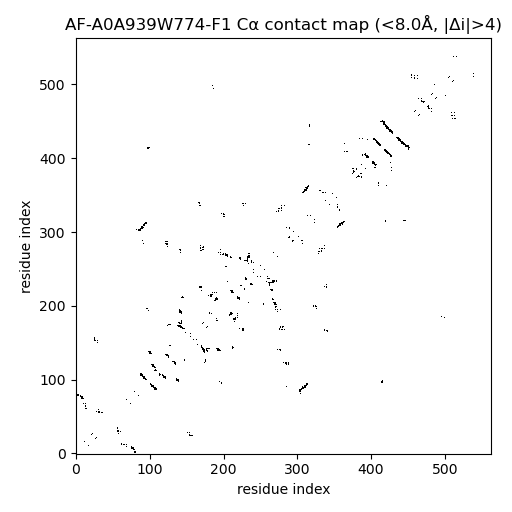 70.56 83 ASN A C 1
ATOM 685 O O . ASN A 1 83 ? -28.018 11.119 -7.906 1.00 70.56 83 ASN A O 1
ATOM 689 N N . ARG A 1 84 ? -27.902 9.402 -9.355 1.00 68.94 84 ARG A N 1
ATOM 690 C CA . ARG A 1 84 ? -29.272 8.903 -9.143 1.00 68.94 84 ARG A CA 1
ATOM 691 C C . ARG A 1 84 ? -29.338 7.701 -8.207 1.00 68.94 84 ARG A C 1
ATOM 693 O O . ARG A 1 84 ? -30.414 7.369 -7.722 1.00 68.94 84 ARG A O 1
ATOM 700 N N . SER A 1 85 ? -28.210 7.036 -7.970 1.00 67.69 85 SER A N 1
ATOM 701 C CA . SER A 1 85 ? -28.113 5.891 -7.066 1.00 67.69 85 SER A CA 1
ATOM 702 C C . SER A 1 85 ? -27.385 6.270 -5.783 1.00 67.69 85 SER A C 1
ATOM 704 O O . SER A 1 85 ? -26.262 6.771 -5.842 1.00 67.69 85 SER A O 1
ATOM 706 N N . ASP A 1 86 ? -27.959 5.938 -4.628 1.00 78.75 86 ASP A N 1
ATOM 707 C CA . ASP A 1 86 ? -27.205 5.985 -3.378 1.00 78.75 86 ASP A CA 1
ATOM 708 C C . ASP A 1 86 ? -25.971 5.082 -3.455 1.00 78.75 86 ASP A C 1
ATOM 710 O O . ASP A 1 86 ? -26.047 3.929 -3.891 1.00 78.75 86 ASP A O 1
ATOM 714 N N . SER A 1 87 ? -24.836 5.608 -3.000 1.00 86.25 87 SER A N 1
ATOM 715 C CA . SER A 1 87 ? -23.601 4.844 -2.867 1.00 86.25 87 SER A CA 1
ATOM 716 C C . SER A 1 87 ? -23.523 4.160 -1.507 1.00 86.25 87 SER A C 1
ATOM 718 O O . SER A 1 87 ? -23.896 4.747 -0.490 1.00 86.25 87 SER A O 1
ATOM 720 N N . ILE A 1 88 ? -22.947 2.963 -1.478 1.00 89.56 88 ILE A N 1
ATOM 721 C CA . ILE A 1 88 ? -22.544 2.305 -0.233 1.00 89.56 88 ILE A CA 1
ATOM 722 C C . ILE A 1 88 ? -21.209 2.908 0.202 1.00 89.56 88 ILE A C 1
ATOM 724 O O . ILE A 1 88 ? -20.254 2.938 -0.576 1.00 89.56 88 ILE A O 1
ATOM 728 N N . ASP A 1 89 ? -21.152 3.432 1.421 1.00 92.00 89 ASP A N 1
ATOM 729 C CA . ASP A 1 89 ? -19.924 3.996 1.970 1.00 92.00 89 ASP A CA 1
ATOM 730 C C . ASP A 1 89 ? -18.995 2.853 2.404 1.00 92.00 89 ASP A C 1
ATOM 732 O O . ASP A 1 89 ? -19.433 1.902 3.047 1.00 92.00 89 ASP A O 1
ATOM 736 N N . VAL A 1 90 ? -17.708 2.957 2.094 1.00 94.00 90 VAL A N 1
ATOM 737 C CA . VAL A 1 90 ? -16.688 1.977 2.475 1.00 94.00 90 VAL A CA 1
ATOM 738 C C . VAL A 1 90 ? -15.593 2.675 3.263 1.00 94.00 90 VAL A C 1
ATOM 740 O O . VAL A 1 90 ? -15.060 3.695 2.821 1.00 94.00 90 VAL A O 1
ATOM 743 N N . ASP A 1 91 ? -15.252 2.116 4.416 1.00 95.38 91 ASP A N 1
ATOM 744 C CA . ASP A 1 91 ? -14.114 2.546 5.217 1.00 95.38 91 ASP A CA 1
ATOM 745 C C . ASP A 1 91 ? -12.943 1.586 4.962 1.00 95.38 91 ASP A C 1
ATOM 747 O O . ASP A 1 91 ? -13.104 0.369 5.043 1.00 95.38 91 ASP A O 1
ATOM 751 N N . LEU A 1 92 ? -11.773 2.128 4.628 1.00 97.06 92 LEU A N 1
ATOM 752 C CA . LEU A 1 92 ? -10.523 1.377 4.521 1.00 97.06 92 LEU A CA 1
ATOM 753 C C . LEU A 1 92 ? -9.747 1.532 5.829 1.00 97.06 92 LEU A C 1
ATOM 755 O O . LEU A 1 92 ? -9.435 2.651 6.221 1.00 97.06 92 LEU A O 1
ATOM 759 N N . ILE A 1 93 ? -9.409 0.425 6.472 1.00 95.88 93 ILE A N 1
ATOM 760 C CA . ILE A 1 93 ? -8.535 0.350 7.640 1.00 95.88 93 ILE A CA 1
ATOM 761 C C . ILE A 1 93 ? -7.185 -0.174 7.155 1.00 95.88 93 ILE A C 1
ATOM 763 O O . ILE A 1 93 ? -7.122 -1.250 6.563 1.00 95.88 93 ILE A O 1
ATOM 767 N N . LEU A 1 94 ? -6.120 0.591 7.372 1.00 96.12 94 LEU A N 1
ATOM 768 C CA . LEU A 1 94 ? -4.758 0.257 6.975 1.00 96.12 94 LEU A CA 1
ATOM 769 C C . LEU A 1 94 ? -3.862 0.156 8.193 1.00 96.12 94 LEU A C 1
ATOM 771 O O . LEU A 1 94 ? -3.741 1.108 8.963 1.00 96.12 94 LEU A O 1
ATOM 775 N N . ASP A 1 95 ? -3.163 -0.965 8.270 1.00 93.38 95 ASP A N 1
ATOM 776 C CA . ASP A 1 95 ? -2.030 -1.124 9.159 1.00 93.38 95 ASP A CA 1
ATOM 777 C C . ASP A 1 95 ? -0.750 -1.176 8.327 1.00 93.38 95 ASP A C 1
ATOM 779 O O . ASP A 1 95 ? -0.536 -2.094 7.530 1.00 93.38 95 ASP A O 1
ATOM 783 N N . ILE A 1 96 ? 0.075 -0.136 8.457 1.00 92.88 96 ILE A N 1
ATOM 784 C CA . ILE A 1 96 ? 1.351 -0.015 7.747 1.00 92.88 96 ILE A CA 1
ATOM 785 C C . ILE A 1 96 ? 2.455 -0.335 8.745 1.00 92.88 96 ILE A C 1
ATOM 787 O O . ILE A 1 96 ? 3.024 0.561 9.369 1.00 92.88 96 ILE A O 1
ATOM 791 N N . GLY A 1 97 ? 2.777 -1.613 8.897 1.00 87.88 97 GLY A N 1
ATOM 792 C CA . GLY A 1 97 ? 3.909 -2.062 9.694 1.00 87.88 97 GLY A CA 1
ATOM 793 C C . GLY A 1 97 ? 5.251 -1.801 9.005 1.00 87.88 97 GLY A C 1
ATOM 794 O O . GLY A 1 97 ? 5.341 -1.507 7.808 1.00 87.88 97 GLY A O 1
ATOM 795 N N . ASN A 1 98 ? 6.338 -1.946 9.766 1.00 84.19 98 ASN A N 1
ATOM 796 C CA . ASN A 1 98 ? 7.688 -1.758 9.231 1.00 84.19 98 ASN A CA 1
ATOM 797 C C . ASN A 1 98 ? 8.035 -2.783 8.140 1.00 84.19 98 ASN A C 1
ATOM 799 O O . ASN A 1 98 ? 8.686 -2.419 7.163 1.00 84.19 98 ASN A O 1
ATOM 803 N N . SER A 1 99 ? 7.585 -4.028 8.288 1.00 84.50 99 SER A N 1
ATOM 804 C CA . SER A 1 99 ? 7.916 -5.119 7.360 1.00 84.50 99 SER A CA 1
ATOM 805 C C . SER A 1 99 ? 6.723 -5.551 6.512 1.00 84.50 99 SER A C 1
ATOM 807 O O . SER A 1 99 ? 6.898 -5.908 5.347 1.00 84.50 99 SER A O 1
ATOM 809 N N . ARG A 1 100 ? 5.507 -5.496 7.068 1.00 90.00 100 ARG A N 1
ATOM 810 C CA . ARG A 1 100 ? 4.268 -5.888 6.392 1.00 90.00 100 ARG A CA 1
ATOM 811 C C . ARG A 1 100 ? 3.221 -4.789 6.488 1.00 90.00 100 ARG A C 1
ATOM 813 O O . ARG A 1 100 ? 3.143 -4.105 7.499 1.00 90.00 100 ARG A O 1
ATOM 820 N N . THR A 1 101 ? 2.423 -4.658 5.439 1.00 94.25 101 THR A N 1
ATOM 821 C CA . THR A 1 101 ? 1.233 -3.813 5.382 1.00 94.25 101 THR A CA 1
ATOM 822 C C . THR A 1 101 ? 0.017 -4.697 5.136 1.00 94.25 101 THR A C 1
ATOM 824 O O . THR A 1 101 ? 0.084 -5.648 4.353 1.00 94.25 101 THR A O 1
ATOM 827 N N . THR A 1 102 ? -1.097 -4.380 5.786 1.00 94.56 102 THR A N 1
ATOM 828 C CA . THR A 1 102 ? -2.385 -5.040 5.565 1.00 94.56 102 THR A CA 1
ATOM 829 C C . THR A 1 102 ? -3.509 -4.013 5.475 1.00 94.56 102 THR A C 1
ATOM 831 O O . THR A 1 102 ? -3.398 -2.895 5.982 1.00 94.56 102 THR A O 1
ATOM 834 N N . GLY A 1 103 ? -4.585 -4.381 4.785 1.00 95.69 103 GLY A N 1
ATOM 835 C CA . GLY A 1 103 ? -5.745 -3.524 4.591 1.00 95.69 103 GLY A CA 1
ATOM 836 C C . GLY A 1 103 ? -7.045 -4.300 4.712 1.00 95.69 103 GLY A C 1
ATOM 837 O O . GLY A 1 103 ? -7.183 -5.385 4.146 1.00 95.69 103 GLY A O 1
ATOM 838 N N . ILE A 1 104 ? -8.009 -3.719 5.418 1.00 95.50 104 ILE A N 1
ATOM 839 C CA . ILE A 1 104 ? -9.367 -4.242 5.573 1.00 95.50 104 ILE A CA 1
ATOM 840 C C . ILE A 1 104 ? -10.345 -3.168 5.107 1.00 95.50 104 ILE A C 1
ATOM 842 O O . ILE A 1 104 ? -10.226 -2.001 5.457 1.00 95.50 104 ILE A O 1
ATOM 846 N N . MET A 1 105 ? -11.329 -3.564 4.320 1.00 95.44 105 MET A N 1
ATOM 847 C CA . MET A 1 105 ? -12.423 -2.735 3.839 1.00 95.44 105 MET A CA 1
ATOM 848 C C . MET A 1 105 ? -13.686 -3.101 4.613 1.00 95.44 105 MET A C 1
ATOM 850 O O . MET A 1 105 ? -13.945 -4.284 4.828 1.00 95.44 105 MET A O 1
ATOM 854 N N . VAL A 1 106 ? -14.490 -2.115 5.001 1.00 94.19 106 VAL A N 1
ATOM 855 C CA . VAL A 1 106 ? -15.757 -2.330 5.714 1.00 94.19 106 VAL A CA 1
ATOM 856 C C . VAL A 1 106 ? -16.863 -1.548 5.017 1.00 94.19 106 VAL A C 1
ATOM 858 O O . VAL A 1 106 ? -16.802 -0.319 4.952 1.00 94.19 106 VAL A O 1
AT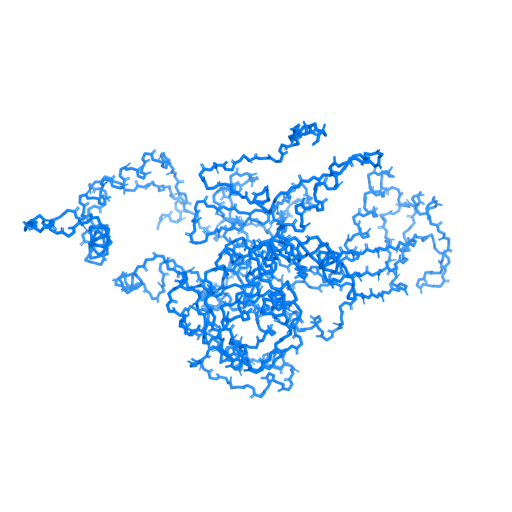OM 861 N N . GLU A 1 107 ? -17.874 -2.243 4.485 1.00 91.75 107 GLU A N 1
ATOM 862 C CA . GLU A 1 107 ? -19.062 -1.576 3.941 1.00 91.75 107 GLU A CA 1
ATOM 863 C C . GLU A 1 107 ? -19.938 -1.060 5.095 1.00 91.75 107 GLU A C 1
ATOM 865 O O . GLU A 1 107 ? -20.251 -1.769 6.049 1.00 91.75 107 GLU A O 1
ATOM 870 N N . THR A 1 108 ? -20.347 0.203 5.014 1.00 83.69 108 THR A N 1
ATOM 871 C CA . THR A 1 108 ? -21.244 0.847 5.974 1.00 83.69 108 THR A CA 1
ATOM 872 C C . THR A 1 108 ? -22.508 1.299 5.254 1.00 83.69 108 THR A C 1
ATOM 874 O O . THR A 1 108 ? -22.476 2.079 4.300 1.00 83.69 108 THR A O 1
ATOM 877 N N . SER A 1 109 ? -23.653 0.796 5.712 1.00 71.06 109 SER A N 1
ATOM 878 C CA . SER A 1 109 ? -24.964 1.226 5.226 1.00 71.06 109 SER A CA 1
ATOM 879 C C . SER A 1 109 ? -25.539 2.281 6.164 1.00 71.06 109 SER A C 1
ATOM 881 O O . SER A 1 109 ? -25.486 2.126 7.378 1.00 71.06 109 SER A O 1
ATOM 883 N N . GLN A 1 110 ? -26.137 3.343 5.621 1.00 64.38 110 GLN A N 1
ATOM 884 C CA . GLN A 1 110 ? -26.760 4.395 6.439 1.00 64.38 110 GLN A CA 1
ATOM 885 C C . GLN A 1 110 ? -27.942 3.886 7.280 1.00 64.38 110 GLN A C 1
ATOM 887 O O . GLN A 1 110 ? -28.276 4.494 8.291 1.00 64.38 110 GLN A O 1
ATOM 892 N N . ALA A 1 111 ? -28.561 2.772 6.875 1.00 62.09 111 ALA A N 1
ATOM 893 C CA . ALA A 1 111 ? -29.744 2.209 7.523 1.00 62.09 111 ALA A CA 1
ATOM 894 C C . ALA A 1 111 ? -29.435 1.101 8.546 1.00 62.09 111 ALA A C 1
ATOM 896 O O . ALA A 1 111 ? -30.348 0.627 9.219 1.00 62.09 111 ALA A O 1
ATOM 897 N N . LYS A 1 112 ? -28.178 0.650 8.659 1.00 65.12 112 LYS A N 1
ATOM 898 C CA . LYS A 1 112 ? -27.804 -0.500 9.493 1.00 65.12 112 LYS A CA 1
ATOM 899 C C . LYS A 1 112 ? -26.602 -0.147 10.364 1.00 65.12 112 LYS A C 1
ATOM 901 O O . LYS A 1 112 ? -25.700 0.562 9.929 1.00 65.12 112 LYS A O 1
ATOM 906 N N . LYS A 1 113 ? -26.576 -0.655 11.597 1.00 66.00 113 LYS A N 1
ATOM 907 C CA . LYS A 1 113 ? -25.374 -0.588 12.437 1.00 66.00 113 LYS A CA 1
ATOM 908 C C . LYS A 1 113 ? -24.237 -1.306 11.701 1.00 66.00 113 LYS A C 1
ATOM 910 O O . LYS A 1 113 ? -24.478 -2.379 11.153 1.00 66.00 113 LYS A O 1
ATOM 915 N N . THR A 1 114 ? -23.046 -0.706 11.674 1.00 65.50 114 THR A N 1
ATOM 916 C CA . THR A 1 114 ? -21.857 -1.316 11.064 1.00 65.50 114 THR A CA 1
ATOM 917 C C . THR A 1 114 ? -21.657 -2.720 11.621 1.00 65.50 114 THR A C 1
ATOM 919 O O . THR A 1 114 ? -21.567 -2.890 12.838 1.00 65.50 114 THR A O 1
ATOM 922 N N . ASP A 1 115 ? -21.608 -3.703 10.728 1.00 68.12 115 ASP A N 1
ATOM 923 C CA . ASP A 1 115 ? -21.372 -5.102 11.051 1.00 68.12 115 ASP A CA 1
ATOM 924 C C . ASP A 1 115 ? -19.981 -5.483 10.537 1.00 68.12 115 ASP A C 1
ATOM 926 O O . ASP A 1 115 ? -19.674 -5.307 9.359 1.00 68.12 115 ASP A O 1
ATOM 930 N N . LEU A 1 116 ? -19.116 -5.990 11.418 1.00 70.06 116 LEU A N 1
ATOM 931 C CA . LEU A 1 116 ? -17.777 -6.440 11.028 1.00 70.06 116 LEU A CA 1
ATOM 932 C C . LEU A 1 116 ? -17.831 -7.649 10.082 1.00 70.06 116 LEU A C 1
ATOM 934 O O . LEU A 1 116 ? -16.862 -7.901 9.368 1.00 70.06 116 LEU A O 1
ATOM 938 N N . ASN A 1 117 ? -18.962 -8.358 10.016 1.00 74.19 117 ASN A N 1
ATOM 939 C CA . ASN A 1 117 ? -19.184 -9.410 9.025 1.00 74.19 117 ASN A CA 1
ATOM 940 C C . ASN A 1 117 ? -19.268 -8.868 7.587 1.00 74.19 117 ASN A C 1
ATOM 942 O O . ASN A 1 117 ? -19.021 -9.616 6.645 1.00 74.19 117 ASN A O 1
ATOM 946 N N . ASP A 1 118 ? -19.545 -7.571 7.405 1.00 81.81 118 ASP A N 1
ATOM 947 C CA . ASP A 1 118 ? -19.535 -6.907 6.094 1.00 81.81 118 ASP A CA 1
ATOM 948 C C . ASP A 1 118 ? -18.115 -6.443 5.682 1.00 81.81 118 ASP A C 1
ATOM 950 O O . ASP A 1 118 ? -17.944 -5.654 4.746 1.00 81.81 118 ASP A O 1
ATOM 954 N N . SER A 1 119 ? -17.075 -6.933 6.370 1.00 90.56 119 SER A N 1
ATOM 955 C CA . SER A 1 119 ? -15.674 -6.625 6.071 1.00 90.56 119 SER A CA 1
ATOM 956 C C . SER A 1 119 ? -15.035 -7.568 5.045 1.00 90.56 119 SER A C 1
ATOM 958 O O . SER A 1 119 ? -15.524 -8.663 4.749 1.00 90.56 119 SER A O 1
ATOM 960 N N . TYR A 1 120 ? -13.935 -7.118 4.443 1.00 93.69 120 TYR A N 1
ATOM 961 C CA . TYR A 1 120 ? -13.121 -7.908 3.524 1.00 93.69 120 TYR A CA 1
ATOM 962 C C . TYR A 1 120 ? -11.705 -7.376 3.374 1.00 93.69 120 TYR A C 1
ATOM 964 O O . TYR A 1 120 ? -11.438 -6.214 3.645 1.00 93.69 120 TYR A O 1
ATOM 972 N N . LEU A 1 121 ? -10.790 -8.223 2.909 1.00 95.62 121 LEU A N 1
ATOM 973 C CA . LEU A 1 121 ? -9.398 -7.831 2.708 1.00 95.62 121 LEU A CA 1
ATOM 974 C C . LEU A 1 121 ? -9.236 -6.918 1.486 1.00 95.62 121 LEU A C 1
ATOM 976 O O . LEU A 1 121 ? -9.917 -7.074 0.466 1.00 95.62 121 LEU A O 1
ATOM 980 N N . LEU A 1 122 ? -8.304 -5.972 1.587 1.00 97.31 122 LEU A N 1
ATOM 981 C CA . LEU A 1 122 ? -7.827 -5.198 0.452 1.00 97.31 122 LEU A CA 1
ATOM 982 C C . LEU A 1 122 ? -7.137 -6.140 -0.545 1.00 97.31 122 LEU A C 1
ATOM 984 O O . LEU A 1 122 ? -6.144 -6.781 -0.222 1.00 97.31 122 LEU A O 1
ATOM 988 N N . GLU A 1 123 ? -7.655 -6.192 -1.767 1.00 96.81 123 GLU A N 1
ATOM 989 C CA . GLU A 1 123 ? -7.065 -6.918 -2.882 1.00 96.81 123 GLU A CA 1
ATOM 990 C C . GLU A 1 123 ? -6.258 -5.946 -3.754 1.00 96.81 123 GLU A C 1
ATOM 992 O O . GLU A 1 123 ? -6.793 -4.948 -4.241 1.00 96.81 123 GLU A O 1
ATOM 997 N N . LEU A 1 124 ? -4.977 -6.252 -3.958 1.00 97.44 124 LEU A N 1
ATOM 998 C CA . LEU A 1 124 ? -4.087 -5.551 -4.878 1.00 97.44 124 LEU A CA 1
ATOM 999 C C . LEU A 1 124 ? -4.074 -6.260 -6.233 1.00 97.44 124 LEU A C 1
ATOM 1001 O O . LEU A 1 124 ? -3.927 -7.482 -6.299 1.00 97.44 124 LEU A O 1
ATOM 1005 N N . ARG A 1 125 ? -4.175 -5.495 -7.320 1.00 96.06 125 ARG A N 1
ATOM 1006 C CA . ARG A 1 125 ? -4.052 -5.985 -8.697 1.00 96.06 125 ARG A CA 1
ATOM 1007 C C . ARG A 1 125 ? -2.631 -5.733 -9.205 1.00 96.06 125 ARG A C 1
ATOM 1009 O O . ARG A 1 125 ? -2.182 -4.591 -9.173 1.00 96.06 125 ARG A O 1
AT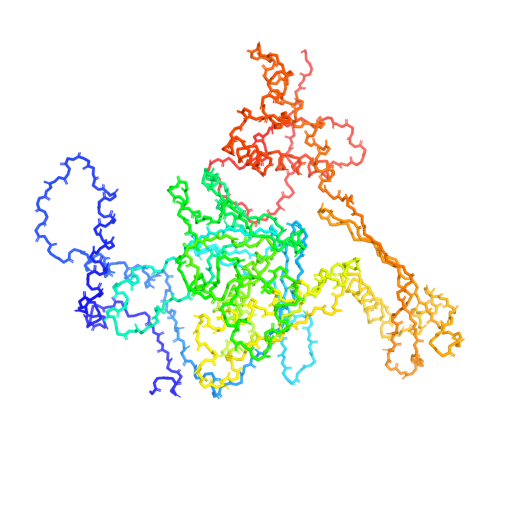OM 1016 N N . ASP A 1 126 ? -1.953 -6.776 -9.691 1.00 96.44 126 ASP A N 1
ATOM 1017 C CA . ASP A 1 126 ? -0.625 -6.653 -10.320 1.00 96.44 126 ASP A CA 1
ATOM 1018 C C . ASP A 1 126 ? -0.788 -5.977 -11.686 1.00 96.44 126 ASP A C 1
ATOM 1020 O O . ASP A 1 126 ? -1.406 -6.549 -12.585 1.00 96.44 126 ASP A O 1
ATOM 1024 N N . LEU A 1 127 ? -0.279 -4.759 -11.862 1.00 94.50 127 LEU A N 1
ATOM 1025 C CA . LEU A 1 127 ? -0.444 -4.039 -13.130 1.00 94.50 127 LEU A CA 1
ATOM 1026 C C . LEU A 1 127 ? 0.480 -4.577 -14.222 1.00 94.50 127 LEU A C 1
ATOM 1028 O O . LEU A 1 127 ? 0.137 -4.505 -15.401 1.00 94.50 127 LEU A O 1
ATOM 1032 N N . SER A 1 128 ? 1.612 -5.175 -13.846 1.00 92.81 128 SER A N 1
ATOM 1033 C CA . SER A 1 128 ? 2.465 -5.906 -14.786 1.00 92.81 128 SER A CA 1
ATOM 1034 C C . SER A 1 128 ? 1.824 -7.227 -15.236 1.00 92.81 128 SER A C 1
ATOM 1036 O O . SER A 1 128 ? 2.095 -7.694 -16.338 1.00 92.81 128 SER A O 1
ATOM 1038 N N . ASN A 1 129 ? 1.007 -7.858 -14.382 1.00 93.38 129 ASN A N 1
ATOM 1039 C CA . ASN A 1 129 ? 0.308 -9.120 -14.659 1.00 93.38 129 ASN A CA 1
ATOM 1040 C C . ASN A 1 129 ? -1.172 -9.046 -14.233 1.00 93.38 129 ASN A C 1
ATOM 1042 O O . ASN A 1 129 ? -1.539 -9.638 -13.215 1.00 93.38 129 ASN A O 1
ATOM 1046 N N . PRO A 1 130 ? -2.055 -8.384 -15.007 1.00 90.44 130 PRO A N 1
ATOM 1047 C CA . PRO A 1 130 ? -3.427 -8.066 -14.578 1.00 90.44 130 PRO A CA 1
ATOM 1048 C C . PRO A 1 130 ? -4.316 -9.267 -14.218 1.00 90.44 130 PRO A C 1
ATOM 1050 O O . PRO A 1 130 ? -5.356 -9.117 -13.574 1.00 90.44 130 PRO A O 1
ATOM 1053 N N . ASN A 1 131 ? -3.934 -10.480 -14.612 1.00 90.44 131 ASN A N 1
ATOM 1054 C CA . ASN A 1 131 ? -4.607 -11.714 -14.215 1.00 90.44 131 ASN A CA 1
ATOM 1055 C C . ASN A 1 131 ? -4.329 -12.129 -12.758 1.00 90.44 131 ASN A C 1
ATOM 1057 O O . ASN A 1 131 ? -5.033 -12.995 -12.243 1.00 90.44 131 ASN A O 1
ATOM 1061 N N . LYS A 1 132 ? -3.331 -11.537 -12.094 1.00 94.75 132 LYS A N 1
ATOM 1062 C CA . LYS A 1 132 ? -2.969 -11.831 -10.705 1.00 94.75 132 LYS A CA 1
ATOM 1063 C C . LYS A 1 132 ? -3.528 -10.783 -9.753 1.00 94.75 132 LYS A C 1
ATOM 1065 O O . LYS A 1 132 ? -3.440 -9.580 -10.005 1.00 94.75 132 LYS A O 1
ATOM 1070 N N . SER A 1 133 ? -4.053 -11.254 -8.632 1.00 95.62 133 SER A N 1
ATOM 1071 C CA . SER A 1 133 ? -4.426 -10.413 -7.506 1.00 95.62 133 SER A CA 1
ATOM 1072 C C . SER A 1 133 ? -3.978 -11.021 -6.184 1.00 95.62 133 SER A C 1
ATOM 1074 O O . SER A 1 133 ? -3.770 -12.231 -6.086 1.00 95.62 133 SER A O 1
ATOM 1076 N N . TYR A 1 134 ? -3.779 -10.162 -5.186 1.00 96.31 134 TYR A N 1
ATOM 1077 C CA . TYR A 1 134 ? -3.194 -10.533 -3.901 1.00 96.31 134 TYR A CA 1
ATOM 1078 C C . TYR A 1 134 ? -3.976 -9.890 -2.757 1.00 96.31 134 TYR A C 1
ATOM 1080 O O . TYR A 1 134 ? -4.193 -8.681 -2.776 1.00 96.31 134 TYR A O 1
ATOM 1088 N N . SER A 1 135 ? -4.371 -10.682 -1.761 1.00 95.25 135 SER A N 1
ATOM 1089 C CA . SER A 1 135 ? -5.101 -10.215 -0.569 1.00 95.25 135 SER A CA 1
ATOM 1090 C C . SER A 1 135 ? -4.342 -10.419 0.744 1.00 95.25 135 SER A C 1
ATOM 1092 O O . SER A 1 135 ? -4.800 -9.968 1.790 1.00 95.25 135 SER A O 1
ATOM 1094 N N . ASP A 1 136 ? -3.212 -11.126 0.707 1.00 94.88 136 ASP A N 1
ATOM 1095 C CA . ASP A 1 136 ? -2.400 -11.398 1.893 1.00 94.88 136 ASP A CA 1
ATOM 1096 C C . ASP A 1 136 ? -1.621 -10.147 2.338 1.00 94.88 136 ASP A C 1
ATOM 1098 O O . ASP A 1 136 ? -1.285 -9.300 1.499 1.00 94.88 136 ASP A O 1
ATOM 1102 N N . PRO A 1 137 ? -1.251 -10.043 3.631 1.00 94.19 137 PRO A N 1
ATOM 1103 C CA . PRO A 1 137 ? -0.334 -9.013 4.101 1.00 94.19 137 PRO A CA 1
ATOM 1104 C C . PRO A 1 137 ? 0.957 -8.985 3.277 1.00 94.19 137 PRO A C 1
ATOM 1106 O O . PRO A 1 137 ? 1.671 -9.984 3.121 1.00 94.19 137 PRO A O 1
ATOM 1109 N N . PHE A 1 138 ? 1.301 -7.813 2.764 1.00 94.62 138 PHE A N 1
ATOM 1110 C CA . PHE A 1 138 ? 2.345 -7.659 1.759 1.00 94.62 138 PHE A CA 1
ATOM 1111 C C . PHE A 1 138 ? 3.541 -6.873 2.295 1.00 94.62 138 PHE A C 1
ATOM 1113 O O . PHE A 1 138 ? 3.422 -6.153 3.279 1.00 94.62 138 PHE A O 1
ATOM 1120 N N . GLU A 1 139 ? 4.718 -7.036 1.685 1.00 92.38 139 GLU A N 1
ATOM 1121 C CA . GLU A 1 139 ? 5.929 -6.317 2.103 1.00 92.38 139 GLU A CA 1
ATOM 1122 C C . GLU A 1 139 ? 5.708 -4.799 2.013 1.00 92.38 139 GLU A C 1
ATOM 1124 O O . GLU A 1 139 ? 5.271 -4.287 0.979 1.00 92.38 139 GLU A O 1
ATOM 1129 N N . THR A 1 140 ? 6.034 -4.072 3.083 1.00 94.31 140 THR A N 1
ATOM 1130 C CA . THR A 1 140 ? 6.000 -2.603 3.102 1.00 94.31 140 THR A CA 1
ATOM 1131 C C . THR A 1 140 ? 7.132 -2.078 2.216 1.00 94.31 140 THR A C 1
ATOM 1133 O O . THR A 1 140 ? 8.226 -1.781 2.691 1.00 94.31 140 THR A O 1
ATOM 1136 N N . ARG A 1 141 ? 6.900 -2.001 0.905 1.00 94.31 141 ARG A N 1
ATOM 1137 C CA . ARG A 1 141 ? 7.881 -1.604 -0.113 1.00 94.31 141 ARG A CA 1
ATOM 1138 C C . ARG A 1 141 ? 7.217 -0.791 -1.214 1.00 94.31 141 ARG A C 1
ATOM 1140 O O . ARG A 1 141 ? 6.073 -1.050 -1.581 1.00 94.31 141 ARG A O 1
ATOM 1147 N N . VAL A 1 142 ? 7.992 0.135 -1.772 1.00 97.06 142 VAL A N 1
ATOM 1148 C CA . VAL A 1 142 ? 7.676 0.834 -3.018 1.00 97.06 142 VAL A CA 1
ATOM 1149 C C . VAL A 1 142 ? 8.729 0.533 -4.073 1.00 97.06 142 VAL A C 1
ATOM 1151 O O . VAL A 1 142 ? 9.917 0.506 -3.757 1.00 97.06 142 VAL A O 1
ATOM 1154 N N . GLU A 1 143 ? 8.305 0.369 -5.320 1.00 97.50 143 GLU A N 1
ATOM 1155 C CA . GLU A 1 143 ? 9.185 0.407 -6.494 1.00 97.50 143 GLU A CA 1
ATOM 1156 C C . GLU A 1 143 ? 8.597 1.367 -7.526 1.00 97.50 143 GLU A C 1
ATOM 1158 O O . GLU A 1 143 ? 7.411 1.283 -7.840 1.00 97.50 143 GLU A O 1
ATOM 1163 N N . PHE A 1 144 ? 9.408 2.277 -8.058 1.00 97.88 144 PHE A N 1
ATOM 1164 C CA . PHE A 1 144 ? 9.015 3.201 -9.112 1.00 97.88 144 PHE A CA 1
ATOM 1165 C C . PHE A 1 144 ? 8.927 2.474 -10.440 1.00 97.88 144 PHE A C 1
ATOM 1167 O O . PHE A 1 144 ? 9.922 1.974 -10.959 1.00 97.88 144 PHE A O 1
ATOM 1174 N N . VAL A 1 145 ? 7.729 2.430 -11.006 1.00 95.31 145 VAL A N 1
ATOM 1175 C CA . VAL A 1 145 ? 7.445 1.712 -12.248 1.00 95.31 145 VAL A CA 1
ATOM 1176 C C . VAL A 1 145 ? 6.396 2.507 -13.001 1.00 95.31 145 VAL A C 1
ATOM 1178 O O . VAL A 1 145 ? 5.297 2.747 -12.491 1.00 95.31 145 VAL A O 1
ATOM 1181 N N . ASP A 1 146 ? 6.724 2.911 -14.222 1.00 89.50 146 ASP A N 1
ATOM 1182 C CA . ASP A 1 146 ? 5.757 3.585 -15.078 1.00 89.50 146 ASP A CA 1
ATOM 1183 C C . ASP A 1 146 ? 4.763 2.555 -15.623 1.00 89.50 146 ASP A C 1
ATOM 1185 O O . ASP A 1 146 ? 5.168 1.515 -16.142 1.00 89.50 146 ASP A O 1
ATOM 1189 N N . VAL A 1 147 ? 3.465 2.821 -15.482 1.00 87.75 147 VAL A N 1
ATOM 1190 C CA . VAL A 1 147 ? 2.420 1.953 -16.038 1.00 87.75 147 VAL A CA 1
ATOM 1191 C C . VAL A 1 147 ? 1.915 2.543 -17.341 1.00 87.75 147 VAL A C 1
ATOM 1193 O O . VAL A 1 147 ? 1.644 3.736 -17.439 1.00 87.75 147 VAL A O 1
ATOM 1196 N N . SER A 1 148 ? 1.762 1.686 -18.343 1.00 84.94 148 SER A N 1
ATOM 1197 C CA . SER A 1 148 ? 1.207 2.047 -19.641 1.00 84.94 148 SER A CA 1
ATOM 1198 C C . SER A 1 148 ? 0.028 1.135 -19.958 1.00 84.94 148 SER A C 1
ATOM 1200 O O . SER A 1 148 ? 0.130 -0.085 -19.853 1.00 84.94 148 SER A O 1
ATOM 1202 N N . PHE A 1 149 ? -1.081 1.735 -20.390 1.00 87.75 149 PHE A N 1
ATOM 1203 C CA . PHE A 1 149 ? -2.252 1.028 -20.923 1.00 87.75 149 PHE A CA 1
ATOM 1204 C C . PHE A 1 149 ? -2.287 1.076 -22.460 1.00 87.75 149 PHE A C 1
ATOM 1206 O O . PHE A 1 149 ? -3.344 0.961 -23.078 1.00 87.75 149 PHE A O 1
ATOM 1213 N N . GLY A 1 150 ? -1.115 1.259 -23.077 1.00 85.44 150 GLY A N 1
ATOM 1214 C CA . GLY A 1 150 ? -0.918 1.349 -24.518 1.00 85.44 150 GLY A CA 1
ATOM 1215 C C . GLY A 1 150 ? -0.383 2.707 -24.973 1.00 85.44 150 GLY A C 1
ATOM 1216 O O . GLY A 1 150 ? 0.336 3.380 -24.233 1.00 85.44 150 GLY A O 1
ATOM 1217 N N . ASN A 1 151 ? -0.663 3.077 -26.225 1.00 87.12 151 ASN A N 1
ATOM 1218 C CA . ASN A 1 151 ? -0.052 4.249 -26.843 1.00 87.12 151 ASN A CA 1
ATOM 1219 C C . ASN A 1 151 ? -0.830 5.533 -26.504 1.00 87.12 151 ASN A C 1
ATOM 1221 O O . ASN A 1 151 ? -1.828 5.873 -27.141 1.00 87.12 151 ASN A O 1
ATOM 1225 N N . ASP A 1 152 ? -0.323 6.285 -25.526 1.00 83.19 152 ASP A N 1
ATOM 1226 C CA . ASP A 1 152 ? -0.895 7.569 -25.108 1.00 83.19 152 ASP A CA 1
ATOM 1227 C C . ASP A 1 152 ? -0.921 8.623 -26.228 1.00 83.19 152 ASP A C 1
ATOM 1229 O O . ASP A 1 152 ? -1.812 9.475 -26.242 1.00 83.19 152 ASP A O 1
ATOM 1233 N N . LEU A 1 153 ? 0.035 8.600 -27.167 1.00 85.88 153 LEU A N 1
ATOM 1234 C CA . LEU A 1 153 ? 0.083 9.558 -28.280 1.00 85.88 153 LEU A CA 1
ATOM 1235 C C . LEU A 1 153 ? -1.071 9.319 -29.254 1.00 85.88 153 LEU A C 1
ATOM 1237 O O . LEU A 1 153 ? -1.735 10.275 -29.656 1.00 85.88 153 LEU A O 1
ATOM 1241 N N . LEU A 1 154 ? -1.343 8.055 -29.584 1.00 89.00 154 LEU A N 1
ATOM 1242 C CA . LEU A 1 154 ? -2.489 7.676 -30.411 1.00 89.00 154 LEU A CA 1
ATOM 1243 C C . LEU A 1 154 ? -3.802 7.889 -29.659 1.00 89.00 154 LEU A C 1
ATOM 1245 O O . LEU A 1 154 ? -4.733 8.466 -30.215 1.00 89.00 154 LEU A O 1
ATOM 1249 N N . SER A 1 155 ? -3.856 7.545 -28.367 1.00 87.00 155 SER A N 1
ATOM 1250 C CA . SER A 1 155 ? -5.039 7.787 -27.533 1.00 87.00 155 SER A CA 1
ATOM 1251 C C . SER A 1 155 ? -5.455 9.262 -27.515 1.00 87.00 155 SER A C 1
ATOM 1253 O O . SER A 1 155 ? -6.648 9.556 -27.585 1.00 87.00 155 SER A O 1
ATOM 1255 N N . ARG A 1 156 ? -4.512 10.217 -27.506 1.00 86.69 156 ARG A N 1
ATOM 1256 C CA . ARG A 1 156 ? -4.826 11.661 -27.575 1.00 86.69 156 ARG A CA 1
ATOM 1257 C C . ARG A 1 156 ? -5.530 12.080 -28.866 1.00 86.69 156 ARG A C 1
ATOM 1259 O O . ARG A 1 156 ? -6.291 13.045 -28.843 1.00 86.69 156 ARG A O 1
ATOM 1266 N N . ARG A 1 157 ? -5.328 11.360 -29.975 1.00 89.94 157 ARG A N 1
ATOM 1267 C CA . ARG A 1 157 ? -6.006 11.649 -31.250 1.00 89.94 157 ARG A CA 1
ATOM 1268 C C . ARG A 1 157 ? -7.511 11.356 -31.202 1.00 89.94 157 ARG A C 1
ATOM 1270 O O . ARG A 1 157 ? -8.237 11.876 -32.037 1.00 89.94 157 ARG A O 1
ATOM 1277 N N . SER A 1 158 ? -7.997 10.650 -30.174 1.00 87.88 158 SER A N 1
ATOM 1278 C CA . SER A 1 158 ? -9.436 10.524 -29.877 1.00 87.88 158 SER A CA 1
ATOM 1279 C C . SER A 1 158 ? -10.109 11.842 -29.448 1.00 87.88 158 SER A C 1
ATOM 1281 O O . SER A 1 158 ? -11.311 11.869 -29.196 1.00 87.88 158 SER A O 1
ATOM 1283 N N . GLY A 1 159 ? -9.345 12.931 -29.287 1.00 87.31 159 GLY A N 1
ATOM 1284 C CA . GLY A 1 159 ? -9.842 14.232 -28.830 1.00 87.31 159 GLY A CA 1
ATOM 1285 C C . GLY A 1 159 ? -9.935 14.370 -27.306 1.00 87.31 159 GLY A C 1
ATOM 1286 O O . GLY A 1 159 ? -10.274 15.442 -26.797 1.00 87.31 159 GLY A O 1
ATOM 1287 N N . ARG A 1 160 ? -9.605 13.318 -26.544 1.00 81.69 160 ARG A N 1
ATOM 1288 C CA . ARG A 1 160 ? -9.553 13.386 -25.078 1.00 81.69 160 ARG A CA 1
ATOM 1289 C C . ARG A 1 160 ? -8.366 14.234 -24.620 1.00 81.69 160 ARG A C 1
ATOM 1291 O O . ARG A 1 160 ? -7.230 14.032 -25.038 1.00 81.69 160 ARG A O 1
ATOM 1298 N N . ARG A 1 161 ? -8.629 15.152 -23.685 1.00 75.19 161 ARG A N 1
ATOM 1299 C CA . ARG A 1 161 ? -7.585 15.955 -23.018 1.00 75.19 161 ARG A CA 1
ATOM 1300 C C . ARG A 1 161 ? -6.824 15.166 -21.949 1.00 75.19 161 ARG A C 1
ATOM 1302 O O . ARG A 1 161 ? -5.704 15.530 -21.605 1.00 75.19 161 ARG A O 1
ATOM 1309 N N . THR A 1 162 ? -7.430 14.102 -21.430 1.00 74.44 162 THR A N 1
ATOM 1310 C CA . THR A 1 162 ? -6.860 13.200 -20.424 1.00 74.44 162 THR A CA 1
ATOM 1311 C C . THR A 1 162 ? -6.707 11.787 -20.993 1.00 74.44 162 THR A C 1
ATOM 1313 O O . THR A 1 162 ? -7.456 11.420 -21.905 1.00 74.44 162 THR A O 1
ATOM 1316 N N . PRO A 1 163 ? -5.760 10.977 -20.481 1.00 77.12 163 PRO A N 1
ATOM 1317 C CA . PRO A 1 163 ? -5.641 9.577 -20.879 1.00 77.12 163 PRO A CA 1
ATOM 1318 C C . PRO A 1 163 ? -6.965 8.827 -20.687 1.00 77.12 163 PRO A C 1
ATOM 1320 O O . PRO A 1 163 ? -7.658 9.034 -19.690 1.00 77.12 163 PRO A O 1
ATOM 1323 N N . ALA A 1 164 ? -7.315 7.950 -21.633 1.00 79.69 164 ALA A N 1
ATOM 1324 C CA . ALA A 1 164 ? -8.526 7.131 -21.535 1.00 79.69 164 ALA A CA 1
ATOM 1325 C C . ALA A 1 164 ? -8.483 6.176 -20.328 1.00 79.69 164 ALA A C 1
ATOM 1327 O O . ALA A 1 164 ? -9.500 5.968 -19.669 1.00 79.69 164 ALA A O 1
ATOM 1328 N N . PHE A 1 165 ? -7.291 5.664 -20.015 1.00 85.19 165 PHE A N 1
ATOM 1329 C CA . PHE A 1 165 ? -7.000 4.864 -18.833 1.00 85.19 165 PHE A CA 1
ATOM 1330 C C . PHE A 1 165 ? -5.899 5.568 -18.045 1.00 85.19 165 PHE A C 1
ATOM 1332 O O . PHE A 1 165 ? -4.743 5.594 -18.461 1.00 85.19 165 PHE A O 1
ATOM 1339 N N . ALA A 1 166 ? -6.269 6.195 -16.932 1.00 86.19 166 ALA A N 1
ATOM 1340 C CA . ALA A 1 166 ? -5.338 6.921 -16.083 1.00 86.19 166 ALA A CA 1
ATOM 1341 C C . ALA A 1 166 ? -5.054 6.116 -14.812 1.00 86.19 166 ALA A C 1
ATOM 1343 O O . ALA A 1 166 ? -5.968 5.817 -14.046 1.00 86.19 166 ALA A O 1
ATOM 1344 N N . TRP A 1 167 ? -3.779 5.825 -14.566 1.00 92.12 167 TRP A N 1
ATOM 1345 C CA . TRP A 1 167 ? -3.300 5.360 -13.270 1.00 92.12 167 TRP A CA 1
ATOM 1346 C C . TRP A 1 167 ? -2.258 6.353 -12.771 1.00 92.12 167 TRP A C 1
ATOM 1348 O O . TRP A 1 167 ? -1.163 6.423 -13.331 1.00 92.12 167 TRP A O 1
ATOM 1358 N N . PRO A 1 168 ? -2.595 7.205 -11.794 1.00 91.56 168 PRO A N 1
ATOM 1359 C CA . PRO A 1 168 ? -1.801 8.401 -11.579 1.00 91.56 168 PRO A CA 1
ATOM 1360 C C . PRO A 1 168 ? -0.502 8.130 -10.805 1.00 91.56 168 PRO A C 1
ATOM 1362 O O . PRO A 1 168 ? 0.464 8.876 -10.969 1.00 91.56 168 PRO A O 1
ATOM 1365 N N . SER A 1 169 ? -0.453 7.039 -10.036 1.00 94.75 169 SER A N 1
ATOM 1366 C CA . SER A 1 169 ? 0.722 6.621 -9.272 1.00 94.75 169 SER A CA 1
ATOM 1367 C C . SER A 1 169 ? 1.851 6.068 -10.145 1.00 94.75 169 SER A C 1
ATOM 1369 O O . SER A 1 169 ? 1.659 5.187 -10.989 1.00 94.75 169 SER A O 1
ATOM 1371 N N . CYS A 1 170 ? 3.060 6.554 -9.866 1.00 95.44 170 CYS A N 1
ATOM 1372 C CA . CYS A 1 170 ? 4.313 6.114 -10.474 1.00 95.44 170 CYS A CA 1
ATOM 1373 C C . CYS A 1 170 ? 5.044 5.025 -9.669 1.00 95.44 170 CYS A C 1
ATOM 1375 O O . CYS A 1 170 ? 6.189 4.710 -9.990 1.00 95.44 170 CYS A O 1
ATOM 1377 N N . VAL A 1 171 ? 4.420 4.462 -8.627 1.00 97.56 171 VAL A N 1
ATOM 1378 C CA . VAL A 1 171 ? 4.997 3.376 -7.819 1.00 97.56 171 VAL A CA 1
ATOM 1379 C C . VAL A 1 171 ? 4.085 2.157 -7.782 1.00 97.56 171 VAL A C 1
ATOM 1381 O O . VAL A 1 171 ? 2.872 2.292 -7.877 1.00 97.56 171 VAL A O 1
ATOM 1384 N N . ARG A 1 172 ? 4.661 0.973 -7.581 1.00 97.56 172 ARG A N 1
ATOM 1385 C CA . ARG A 1 172 ? 3.950 -0.259 -7.217 1.00 97.56 172 ARG A CA 1
ATOM 1386 C C . ARG A 1 172 ? 4.218 -0.600 -5.760 1.00 97.56 172 ARG A C 1
ATOM 1388 O O . ARG A 1 172 ? 5.247 -0.210 -5.202 1.00 97.56 172 ARG A O 1
ATOM 1395 N N . VAL A 1 173 ? 3.305 -1.368 -5.172 1.00 98.00 173 VAL A N 1
ATOM 1396 C CA . VAL A 1 173 ? 3.403 -1.910 -3.809 1.00 98.00 173 VAL A CA 1
ATOM 1397 C C . VAL A 1 173 ? 3.113 -3.412 -3.809 1.00 98.00 173 VAL A C 1
ATOM 1399 O O . VAL A 1 173 ? 2.651 -3.980 -4.799 1.00 98.00 173 VAL A O 1
ATOM 1402 N N . GLY A 1 174 ? 3.395 -4.066 -2.687 1.00 95.94 174 GLY A N 1
ATOM 1403 C CA . GLY A 1 174 ? 3.084 -5.474 -2.469 1.00 95.94 174 GLY A CA 1
ATOM 1404 C C . GLY A 1 174 ? 3.858 -6.446 -3.363 1.00 95.94 174 GLY A C 1
ATOM 1405 O O . GLY A 1 174 ? 4.990 -6.141 -3.744 1.00 95.94 174 GLY A O 1
ATOM 1406 N N . PRO A 1 175 ? 3.299 -7.631 -3.689 1.00 95.62 175 PRO A N 1
ATOM 1407 C CA . PRO A 1 175 ? 4.046 -8.671 -4.401 1.00 95.62 175 PRO A CA 1
ATOM 1408 C C . PRO A 1 175 ? 4.572 -8.229 -5.770 1.00 95.62 175 PRO A C 1
ATOM 1410 O O . PRO A 1 175 ? 5.623 -8.701 -6.204 1.00 95.62 175 PRO A O 1
ATOM 1413 N N . GLU A 1 176 ? 3.884 -7.293 -6.431 1.00 96.38 176 GLU A N 1
ATOM 1414 C CA . GLU A 1 176 ? 4.372 -6.674 -7.663 1.00 96.38 176 GLU A CA 1
ATOM 1415 C C . GLU A 1 176 ? 5.671 -5.898 -7.416 1.00 96.38 176 GLU A C 1
ATOM 1417 O O . GLU A 1 176 ? 6.664 -6.150 -8.094 1.00 96.38 176 GLU A O 1
ATOM 1422 N N . ALA A 1 177 ? 5.709 -5.017 -6.413 1.00 96.06 177 ALA A N 1
ATOM 1423 C CA . ALA A 1 177 ? 6.917 -4.269 -6.066 1.00 96.06 177 ALA A CA 1
ATOM 1424 C C . ALA A 1 177 ? 8.065 -5.195 -5.641 1.00 96.06 177 ALA A C 1
ATOM 1426 O O . ALA A 1 177 ? 9.190 -5.041 -6.111 1.00 96.06 177 ALA A O 1
ATOM 1427 N N . THR A 1 178 ? 7.792 -6.200 -4.804 1.00 92.56 178 THR A N 1
ATOM 1428 C CA . THR A 1 178 ? 8.810 -7.179 -4.390 1.00 92.56 178 THR A CA 1
ATOM 1429 C C . THR A 1 178 ? 9.409 -7.886 -5.604 1.00 92.56 178 THR A C 1
ATOM 1431 O O . THR A 1 178 ? 10.633 -7.916 -5.747 1.00 92.56 178 THR A O 1
ATOM 1434 N N . ARG A 1 179 ? 8.570 -8.379 -6.525 1.00 92.19 179 ARG A N 1
ATOM 1435 C CA . ARG A 1 179 ? 9.021 -9.013 -7.771 1.00 92.19 179 ARG A CA 1
ATOM 1436 C C . ARG A 1 179 ? 9.798 -8.043 -8.658 1.00 92.19 179 ARG A C 1
ATOM 1438 O O . ARG A 1 179 ? 10.803 -8.430 -9.230 1.00 92.19 179 ARG A O 1
ATOM 1445 N N . LEU A 1 180 ? 9.352 -6.800 -8.808 1.00 92.62 180 LEU A N 1
ATOM 1446 C CA . LEU A 1 180 ? 10.025 -5.832 -9.677 1.00 92.62 180 LEU A CA 1
ATOM 1447 C C . LEU A 1 180 ? 11.400 -5.440 -9.132 1.00 92.62 180 LEU A C 1
ATOM 1449 O O . LEU A 1 180 ? 12.358 -5.346 -9.897 1.00 92.62 180 LEU A O 1
ATOM 1453 N N . SER A 1 181 ? 11.535 -5.333 -7.809 1.00 90.88 181 SER A N 1
ATOM 1454 C CA . SER A 1 181 ? 12.802 -5.008 -7.144 1.00 90.88 181 SER A CA 1
ATOM 1455 C C . SER A 1 181 ? 13.939 -5.999 -7.434 1.00 90.88 181 SER A C 1
ATOM 1457 O O . SER A 1 181 ? 15.112 -5.655 -7.270 1.00 90.88 181 SER A O 1
ATOM 1459 N N . THR A 1 182 ? 13.626 -7.225 -7.875 1.00 88.25 182 THR A N 1
ATOM 1460 C CA . THR A 1 182 ? 14.642 -8.226 -8.237 1.00 88.25 182 THR A CA 1
ATOM 1461 C C . THR A 1 182 ? 15.309 -7.935 -9.579 1.00 88.25 182 THR A C 1
ATOM 1463 O O . THR A 1 182 ? 16.398 -8.441 -9.817 1.00 88.25 182 THR A O 1
ATOM 1466 N N . PHE A 1 183 ? 14.691 -7.109 -10.430 1.00 87.44 183 PHE A N 1
ATOM 1467 C CA . PHE A 1 183 ? 15.233 -6.682 -11.725 1.00 87.44 183 PHE A CA 1
ATOM 1468 C C . PHE A 1 183 ? 15.976 -5.339 -11.666 1.00 87.44 183 PHE A C 1
ATOM 1470 O O . PHE A 1 183 ? 16.436 -4.857 -12.697 1.00 87.44 183 PHE A O 1
ATOM 1477 N N . ALA A 1 184 ? 16.049 -4.709 -10.491 1.00 86.25 184 ALA A N 1
ATOM 1478 C CA . ALA A 1 184 ? 16.683 -3.407 -10.333 1.00 86.25 184 ALA A CA 1
ATOM 1479 C C . ALA A 1 184 ? 18.211 -3.516 -10.448 1.00 86.25 184 ALA A C 1
ATOM 1481 O O . ALA A 1 184 ? 18.835 -4.302 -9.730 1.00 86.25 184 ALA A O 1
ATOM 1482 N N . ASN A 1 185 ? 18.809 -2.697 -11.310 1.00 84.25 185 ASN A N 1
ATOM 1483 C CA . ASN A 1 185 ? 20.259 -2.572 -11.449 1.00 84.25 185 ASN A CA 1
ATOM 1484 C C . ASN A 1 185 ? 20.808 -1.549 -10.444 1.00 84.25 185 ASN A C 1
ATOM 1486 O O . ASN A 1 185 ? 21.871 -1.763 -9.856 1.00 84.25 185 ASN A O 1
ATOM 1490 N N . CYS A 1 186 ? 20.067 -0.457 -10.226 1.00 84.06 186 CYS A N 1
ATOM 1491 C CA . CYS A 1 186 ? 20.411 0.647 -9.327 1.00 84.06 186 CYS A CA 1
ATOM 1492 C C . CYS A 1 186 ? 21.821 1.218 -9.572 1.00 84.06 186 CYS A C 1
ATOM 1494 O O . CYS A 1 186 ? 22.556 1.516 -8.629 1.00 84.06 186 CYS A O 1
ATOM 1496 N N . ALA A 1 187 ? 22.225 1.336 -10.841 1.00 81.25 187 ALA A N 1
ATOM 1497 C CA . ALA A 1 187 ? 23.569 1.797 -11.199 1.00 81.25 187 ALA A CA 1
ATOM 1498 C C . ALA A 1 187 ? 23.738 3.318 -11.020 1.00 81.25 187 ALA A C 1
ATOM 1500 O O . ALA A 1 187 ? 24.791 3.776 -10.584 1.00 81.25 187 ALA A O 1
ATOM 1501 N N . GLU A 1 188 ? 22.696 4.094 -11.338 1.00 82.62 188 GLU A N 1
ATOM 1502 C CA . GLU A 1 188 ? 22.715 5.568 -11.302 1.00 82.62 188 GLU A CA 1
ATOM 1503 C C . GLU A 1 188 ? 21.818 6.181 -10.215 1.00 82.62 188 GLU A C 1
ATOM 1505 O O . GLU A 1 188 ? 21.755 7.404 -10.082 1.00 82.62 188 GLU A O 1
ATOM 1510 N N . GLY A 1 189 ? 21.065 5.357 -9.485 1.00 89.31 189 GLY A N 1
ATOM 1511 C CA . GLY A 1 189 ? 20.090 5.801 -8.494 1.00 89.31 189 GLY A CA 1
ATOM 1512 C C . GLY A 1 189 ? 19.240 4.654 -7.963 1.00 89.31 189 GLY A C 1
ATOM 1513 O O . GLY A 1 189 ? 19.449 3.497 -8.316 1.00 89.31 189 GLY A O 1
ATOM 1514 N N . SER A 1 190 ? 18.275 4.974 -7.104 1.00 92.62 190 SER A N 1
ATOM 1515 C CA . SER A 1 190 ? 17.426 3.967 -6.455 1.00 92.62 190 SER A CA 1
ATOM 1516 C C . SER A 1 190 ? 16.126 3.754 -7.226 1.00 92.62 190 SER A C 1
ATOM 1518 O O . SER A 1 190 ? 15.438 4.725 -7.533 1.00 92.62 190 SER A O 1
ATOM 1520 N N . THR A 1 191 ? 15.716 2.506 -7.459 1.00 94.69 191 THR A N 1
ATOM 1521 C CA . THR A 1 191 ? 14.397 2.218 -8.056 1.00 94.69 191 THR A CA 1
ATOM 1522 C C . THR A 1 191 ? 13.260 2.141 -7.046 1.00 94.69 191 THR A C 1
ATOM 1524 O O . THR A 1 191 ? 12.096 2.228 -7.417 1.00 94.69 191 THR A O 1
ATOM 1527 N N . GLY A 1 192 ? 13.568 1.996 -5.761 1.00 94.62 192 GLY A N 1
ATOM 1528 C CA . GLY A 1 192 ? 12.561 1.756 -4.739 1.00 94.62 192 GLY A CA 1
ATOM 1529 C C . GLY A 1 192 ? 13.129 1.757 -3.331 1.00 94.62 192 GLY A C 1
ATOM 1530 O O . GLY A 1 192 ? 14.333 1.923 -3.117 1.00 94.62 192 GLY A O 1
ATOM 1531 N N . MET A 1 193 ? 12.245 1.604 -2.349 1.00 94.19 193 MET A N 1
ATOM 1532 C CA . MET A 1 193 ? 12.605 1.632 -0.934 1.00 94.19 193 MET A CA 1
ATOM 1533 C C . MET A 1 193 ? 11.715 0.701 -0.117 1.00 94.19 193 MET A C 1
ATOM 1535 O O . MET A 1 193 ? 10.490 0.701 -0.245 1.00 94.19 193 MET A O 1
ATOM 1539 N N . SER A 1 194 ? 12.342 -0.062 0.775 1.00 91.81 194 SER A N 1
ATOM 1540 C CA . SER A 1 194 ? 11.644 -0.788 1.832 1.00 91.81 194 SER A CA 1
ATOM 1541 C C . SER A 1 194 ? 11.317 0.148 2.990 1.00 91.81 194 SER A C 1
ATOM 1543 O O . SER A 1 194 ? 12.175 0.898 3.452 1.00 91.81 194 SER A O 1
ATOM 1545 N N . SER A 1 195 ? 10.104 0.027 3.506 1.00 90.44 195 SER A N 1
ATOM 1546 C CA . SER A 1 195 ? 9.605 0.671 4.713 1.00 90.44 195 SER A CA 1
ATOM 1547 C C . SER A 1 195 ? 9.764 2.197 4.751 1.00 90.44 195 SER A C 1
ATOM 1549 O O . SER A 1 195 ? 10.518 2.724 5.573 1.00 90.44 195 SER A O 1
ATOM 1551 N N . PRO A 1 196 ? 9.016 2.955 3.922 1.00 94.00 196 PRO A N 1
ATOM 1552 C CA . PRO A 1 196 ? 9.008 4.417 4.010 1.00 94.00 196 PRO A CA 1
ATOM 1553 C C . PRO A 1 196 ? 8.696 4.961 5.413 1.00 94.00 196 PRO A C 1
ATOM 1555 O O . PRO A 1 196 ? 9.178 6.033 5.772 1.00 94.00 196 PRO A O 1
ATOM 1558 N N . LYS A 1 197 ? 7.970 4.195 6.245 1.00 91.00 197 LYS A N 1
ATOM 1559 C CA . LYS A 1 197 ? 7.661 4.536 7.647 1.00 91.00 197 LYS A CA 1
ATOM 1560 C C . LYS A 1 197 ? 8.920 4.779 8.488 1.00 91.00 197 LYS A C 1
ATOM 1562 O O . LYS A 1 197 ? 8.930 5.698 9.297 1.00 91.00 197 LYS A O 1
ATOM 1567 N N . ARG A 1 198 ? 10.015 4.045 8.247 1.00 89.69 198 ARG A N 1
ATOM 1568 C CA . ARG A 1 198 ? 11.287 4.212 8.984 1.00 89.69 198 ARG A CA 1
ATOM 1569 C C . ARG A 1 198 ? 12.024 5.514 8.669 1.00 89.69 198 ARG A C 1
ATOM 1571 O O . ARG A 1 198 ? 12.922 5.907 9.411 1.00 89.69 198 ARG A O 1
ATOM 1578 N N . TYR A 1 199 ? 11.673 6.168 7.564 1.00 94.31 199 TYR A N 1
ATOM 1579 C CA . TYR A 1 199 ? 12.362 7.354 7.058 1.00 94.31 199 TYR A CA 1
ATOM 1580 C C . TYR A 1 199 ? 11.491 8.610 7.094 1.00 94.31 199 TYR A C 1
ATOM 1582 O O . TYR A 1 199 ? 11.830 9.603 6.454 1.00 94.31 199 TYR A O 1
ATOM 1590 N N . LEU A 1 200 ? 10.393 8.601 7.860 1.00 94.88 200 LEU A N 1
ATOM 1591 C CA . LEU A 1 200 ? 9.511 9.763 8.015 1.00 94.88 200 LEU A CA 1
ATOM 1592 C C . LEU A 1 200 ? 10.275 11.019 8.454 1.00 94.88 200 LEU A C 1
ATOM 1594 O O . LEU A 1 200 ? 9.990 12.108 7.972 1.00 94.88 200 LEU A O 1
ATOM 1598 N N . TRP A 1 201 ? 11.279 10.879 9.313 1.00 94.31 201 TRP A N 1
ATOM 1599 C CA . TRP A 1 201 ? 12.105 11.994 9.779 1.00 94.31 201 TRP A CA 1
ATOM 1600 C C . TRP A 1 201 ? 13.085 12.537 8.720 1.00 94.31 201 TRP A C 1
ATOM 1602 O O . TRP A 1 201 ? 13.622 13.630 8.895 1.00 94.31 201 TRP A O 1
ATOM 1612 N N . ASP A 1 202 ? 13.346 11.806 7.630 1.00 96.38 202 ASP A N 1
ATOM 1613 C CA . ASP A 1 202 ? 14.367 12.178 6.650 1.00 96.38 202 ASP A CA 1
ATOM 1614 C C . ASP A 1 202 ? 13.799 13.007 5.492 1.00 96.38 202 ASP A C 1
ATOM 1616 O O . ASP A 1 202 ? 13.502 12.510 4.403 1.00 96.38 202 ASP A O 1
ATOM 1620 N N . GLU A 1 203 ? 13.670 14.306 5.746 1.00 96.06 203 GLU A N 1
ATOM 1621 C CA . GLU A 1 203 ? 13.207 15.323 4.791 1.00 96.06 203 GLU A CA 1
ATOM 1622 C C . GLU A 1 203 ? 14.349 15.918 3.940 1.00 96.06 203 GLU A C 1
ATOM 1624 O O . GLU A 1 203 ? 14.194 16.975 3.331 1.00 96.06 203 GLU A O 1
ATOM 1629 N N . ARG A 1 204 ? 15.521 15.270 3.899 1.00 96.00 204 ARG A N 1
ATOM 1630 C CA . ARG A 1 204 ? 16.655 15.713 3.074 1.00 96.00 204 ARG A CA 1
ATOM 1631 C C . ARG A 1 204 ? 16.484 15.271 1.623 1.00 96.00 204 ARG A C 1
ATOM 1633 O O . ARG A 1 204 ? 16.037 14.154 1.360 1.00 96.00 204 ARG A O 1
ATOM 1640 N N . LYS A 1 205 ? 16.913 16.133 0.696 1.00 95.44 205 LYS A N 1
ATOM 1641 C CA . LYS A 1 205 ? 16.977 15.841 -0.741 1.00 95.44 205 LYS A CA 1
ATOM 1642 C C . LYS A 1 205 ? 17.806 14.576 -0.988 1.00 95.44 205 LYS A C 1
ATOM 1644 O O . LYS A 1 205 ? 18.951 14.483 -0.541 1.00 95.44 205 LYS A O 1
ATOM 1649 N N . TRP A 1 206 ? 17.234 13.600 -1.693 1.00 95.25 206 TRP A N 1
ATOM 1650 C CA . TRP A 1 206 ? 17.908 12.336 -2.002 1.00 95.25 206 TRP A CA 1
ATOM 1651 C C . TRP A 1 206 ? 18.747 12.490 -3.271 1.00 95.25 206 TRP A C 1
ATOM 1653 O O . TRP A 1 206 ? 18.266 12.278 -4.382 1.00 95.25 206 TRP A O 1
ATOM 1663 N N . THR A 1 207 ? 20.013 12.878 -3.111 1.00 92.44 207 THR A N 1
ATOM 1664 C CA . THR A 1 207 ? 20.920 13.184 -4.231 1.00 92.44 207 THR A CA 1
ATOM 1665 C C . THR A 1 207 ? 21.198 12.032 -5.203 1.00 92.44 207 THR A C 1
ATOM 1667 O O . THR A 1 207 ? 21.393 12.341 -6.378 1.00 92.44 207 THR A O 1
ATOM 1670 N N . PRO A 1 208 ? 21.147 10.734 -4.820 1.00 90.06 208 PRO A N 1
ATOM 1671 C CA . PRO A 1 208 ? 21.276 9.647 -5.792 1.00 90.06 208 PRO A CA 1
ATOM 1672 C C . PRO A 1 208 ? 20.126 9.569 -6.804 1.00 90.06 208 PRO A C 1
ATOM 1674 O O . PRO A 1 208 ? 20.243 8.826 -7.768 1.00 90.06 208 PRO A O 1
ATOM 1677 N N . SER A 1 209 ? 19.039 10.331 -6.620 1.00 95.12 209 SER A N 1
ATOM 1678 C CA . SER A 1 209 ? 17.812 10.316 -7.431 1.00 95.12 209 SER A CA 1
ATOM 1679 C C . SER A 1 209 ? 17.017 9.001 -7.382 1.00 95.12 209 SER A C 1
ATOM 1681 O O . SER A 1 209 ? 17.520 7.940 -6.999 1.00 95.12 209 SER A O 1
ATOM 1683 N N . TRP A 1 210 ? 15.743 9.087 -7.761 1.00 97.25 210 TRP A N 1
ATOM 1684 C CA . TRP A 1 210 ? 14.834 7.955 -7.925 1.00 97.25 210 TRP A CA 1
ATOM 1685 C C . TRP A 1 210 ? 14.664 7.617 -9.397 1.00 97.25 210 TRP A C 1
ATOM 1687 O O . TRP A 1 210 ? 14.431 8.513 -10.213 1.00 97.25 210 TRP A O 1
ATOM 1697 N N . ARG A 1 211 ? 14.749 6.338 -9.745 1.00 96.50 211 ARG A N 1
ATOM 1698 C CA . ARG A 1 211 ? 14.702 5.859 -11.126 1.00 96.50 211 ARG A CA 1
ATOM 1699 C C . ARG A 1 211 ? 13.530 4.917 -11.354 1.00 96.50 211 ARG A C 1
ATOM 1701 O O . ARG A 1 211 ? 13.139 4.183 -10.456 1.00 96.50 211 ARG A O 1
ATOM 1708 N N . TYR A 1 212 ? 12.980 4.926 -12.561 1.00 96.94 212 TYR A N 1
ATOM 1709 C CA . TYR A 1 212 ? 12.014 3.918 -12.970 1.00 96.94 212 TYR A CA 1
ATOM 1710 C C . TYR A 1 212 ? 12.713 2.576 -13.171 1.00 96.94 212 TYR A C 1
ATOM 1712 O O . TYR A 1 212 ? 13.667 2.481 -13.940 1.00 96.94 212 TYR A O 1
ATOM 1720 N N . ASN A 1 213 ? 12.194 1.535 -12.529 1.00 94.31 213 ASN A N 1
ATOM 1721 C CA . ASN A 1 213 ? 12.542 0.160 -12.828 1.00 94.31 213 ASN A CA 1
ATOM 1722 C C . ASN A 1 213 ? 11.912 -0.237 -14.168 1.00 94.31 213 ASN A C 1
ATOM 1724 O O . ASN A 1 213 ? 10.693 -0.197 -14.338 1.00 94.31 213 ASN A O 1
ATOM 1728 N N . THR A 1 214 ? 12.757 -0.609 -15.121 1.00 92.06 214 THR A N 1
ATOM 1729 C CA . THR A 1 214 ? 12.371 -0.986 -16.487 1.00 92.06 214 THR A CA 1
ATOM 1730 C C . THR A 1 214 ? 12.681 -2.456 -16.771 1.00 92.06 214 THR A C 1
ATOM 1732 O O . THR A 1 214 ? 12.966 -2.826 -17.906 1.00 92.06 214 THR A O 1
ATOM 1735 N N . HIS A 1 215 ? 12.611 -3.306 -15.740 1.00 86.94 215 HIS A N 1
ATOM 1736 C CA . HIS A 1 215 ? 12.832 -4.752 -15.837 1.00 86.94 215 HIS A CA 1
ATOM 1737 C C . HIS A 1 215 ? 14.238 -5.123 -16.341 1.00 86.94 215 HIS A C 1
ATOM 1739 O O . HIS A 1 215 ? 14.398 -6.009 -17.179 1.00 86.94 215 HIS A O 1
ATOM 1745 N N . GLY A 1 216 ? 15.261 -4.438 -15.824 1.00 78.56 216 GLY A N 1
ATOM 1746 C CA . GLY A 1 216 ? 16.667 -4.685 -16.157 1.00 78.56 216 GLY A CA 1
ATOM 1747 C C . GLY A 1 216 ? 17.200 -3.893 -17.356 1.00 78.56 216 GLY A C 1
ATOM 1748 O O . GLY A 1 216 ? 18.372 -4.045 -17.699 1.00 78.56 216 GLY A O 1
ATOM 1749 N N . ALA A 1 217 ? 16.379 -3.039 -17.977 1.00 86.00 217 ALA A N 1
ATOM 1750 C CA . ALA A 1 217 ? 16.815 -2.091 -19.001 1.00 86.00 217 ALA A CA 1
ATOM 1751 C C . ALA A 1 217 ? 17.357 -0.781 -18.379 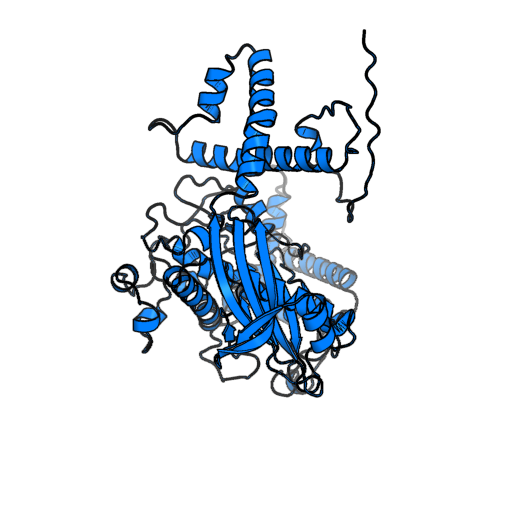1.00 86.00 217 ALA A C 1
ATOM 1753 O O . ALA A 1 217 ? 17.732 -0.732 -17.207 1.00 86.00 217 ALA A O 1
ATOM 1754 N N . SER A 1 218 ? 17.434 0.296 -19.171 1.00 90.25 218 SER A N 1
ATOM 1755 C CA . SER A 1 218 ? 17.855 1.618 -18.686 1.00 90.25 218 SER A CA 1
ATOM 1756 C C . SER A 1 218 ? 16.884 2.156 -17.634 1.00 90.25 218 SER A C 1
ATOM 1758 O O . SER A 1 218 ? 15.675 2.127 -17.868 1.00 90.25 218 SER A O 1
ATOM 1760 N N . GLU A 1 219 ? 17.393 2.712 -16.536 1.00 93.69 219 GLU A N 1
ATOM 1761 C CA . GLU A 1 219 ? 16.596 3.221 -15.410 1.00 93.69 219 GLU A CA 1
ATOM 1762 C C . GLU A 1 219 ? 16.522 4.770 -15.446 1.00 93.69 219 GLU A C 1
ATOM 1764 O O . GLU A 1 219 ? 17.333 5.459 -14.810 1.00 93.69 219 GLU A O 1
ATOM 1769 N N . PRO A 1 220 ? 15.590 5.377 -16.215 1.00 95.25 220 PRO A N 1
ATOM 1770 C CA . PRO A 1 220 ? 15.484 6.831 -16.321 1.00 95.25 220 PRO A CA 1
ATOM 1771 C C . PRO A 1 220 ? 14.959 7.447 -15.023 1.00 95.25 220 PRO A C 1
ATOM 1773 O O . PRO A 1 220 ? 14.278 6.791 -14.235 1.00 95.25 220 PRO A O 1
ATOM 1776 N N . MET A 1 221 ? 15.228 8.736 -14.812 1.00 96.56 221 MET A N 1
ATOM 1777 C CA . MET A 1 221 ? 14.663 9.475 -13.680 1.00 96.56 221 MET A CA 1
ATOM 1778 C C . MET A 1 221 ? 13.126 9.473 -13.693 1.00 96.56 221 MET A C 1
ATOM 1780 O O . MET A 1 221 ? 12.481 9.465 -14.745 1.00 96.56 221 MET A O 1
ATOM 1784 N N . VAL A 1 222 ? 12.536 9.515 -12.498 1.00 96.94 222 VAL A N 1
ATOM 1785 C CA . VAL A 1 222 ? 11.082 9.544 -12.277 1.00 96.94 222 VAL A CA 1
ATOM 1786 C C . VAL A 1 222 ? 10.540 10.955 -12.527 1.00 96.94 222 VAL A C 1
ATOM 1788 O O . VAL A 1 222 ? 10.138 11.664 -11.610 1.00 96.94 222 VAL A O 1
ATOM 1791 N N . THR A 1 223 ? 10.569 11.392 -13.787 1.00 94.75 223 THR A N 1
ATOM 1792 C CA . THR A 1 223 ? 10.170 12.756 -14.188 1.00 94.75 223 THR A CA 1
ATOM 1793 C C . THR A 1 223 ? 8.918 12.803 -15.064 1.00 94.75 223 THR A C 1
ATOM 1795 O O . THR A 1 223 ? 8.328 13.860 -15.280 1.00 94.75 223 THR A O 1
ATOM 1798 N N . ARG A 1 224 ? 8.467 11.645 -15.555 1.00 89.69 224 ARG A N 1
ATOM 1799 C CA . ARG A 1 224 ? 7.252 11.482 -16.369 1.00 89.69 224 ARG A CA 1
ATOM 1800 C C . ARG A 1 224 ? 6.134 10.798 -15.586 1.00 89.69 224 ARG A C 1
ATOM 1802 O O . ARG A 1 224 ? 6.405 10.154 -14.583 1.00 89.69 224 ARG A O 1
ATOM 1809 N N . GLY A 1 225 ? 4.900 10.901 -16.073 1.00 88.19 225 GLY A N 1
ATOM 1810 C CA . GLY A 1 225 ? 3.700 10.352 -15.428 1.00 88.19 225 GLY A CA 1
ATOM 1811 C C . GLY A 1 225 ? 2.821 11.440 -14.805 1.00 88.19 225 GLY A C 1
ATOM 1812 O O . GLY A 1 225 ? 3.226 12.598 -14.705 1.00 88.19 225 GLY A O 1
ATOM 1813 N N . LEU A 1 226 ? 1.594 11.085 -14.418 1.00 87.81 226 LEU A N 1
ATOM 1814 C CA . LEU A 1 226 ? 0.630 12.054 -13.881 1.00 87.81 226 LEU A CA 1
ATOM 1815 C C . LEU A 1 226 ? 1.061 12.601 -12.516 1.00 87.81 226 LEU A C 1
ATOM 1817 O O . LEU A 1 226 ? 0.964 13.806 -12.302 1.00 87.81 226 LEU A O 1
ATOM 1821 N N . PHE A 1 227 ? 1.556 11.755 -11.610 1.00 90.50 227 PHE A N 1
ATOM 1822 C CA . PHE A 1 227 ? 2.049 12.205 -10.306 1.00 90.50 227 PHE A CA 1
ATOM 1823 C C . PHE A 1 227 ? 3.300 13.069 -10.385 1.00 90.50 227 PHE A C 1
ATOM 1825 O O . PHE A 1 227 ? 3.220 14.191 -9.896 1.00 90.50 227 PHE A O 1
ATOM 1832 N N . PRO A 1 228 ? 4.419 12.637 -11.005 1.00 93.75 228 PRO A N 1
ATOM 1833 C CA . PRO A 1 228 ? 5.642 13.440 -10.995 1.00 93.75 228 PRO A CA 1
ATOM 1834 C C . PRO A 1 228 ? 5.435 14.862 -11.532 1.00 93.75 228 PRO A C 1
ATOM 1836 O O . PRO A 1 228 ? 5.941 15.815 -10.958 1.00 93.75 228 PRO A O 1
ATOM 1839 N N . ARG A 1 229 ? 4.574 15.055 -12.538 1.00 91.19 229 ARG A N 1
ATOM 1840 C CA . ARG A 1 229 ? 4.243 16.394 -13.069 1.00 91.19 229 ARG A CA 1
ATOM 1841 C C . ARG A 1 229 ? 3.630 17.369 -12.059 1.00 91.19 229 ARG A C 1
ATOM 1843 O O . ARG A 1 229 ? 3.567 18.558 -12.341 1.00 91.19 229 ARG A O 1
ATOM 1850 N N . GLN A 1 230 ? 3.135 16.874 -10.931 1.00 94.06 230 GLN A N 1
ATOM 1851 C CA . GLN A 1 230 ? 2.507 17.668 -9.877 1.00 94.06 230 GLN A CA 1
ATOM 1852 C C . GLN A 1 230 ? 3.433 17.898 -8.680 1.00 94.06 230 GLN A C 1
ATOM 1854 O O . GLN A 1 230 ? 2.976 18.423 -7.664 1.00 94.06 230 GLN A O 1
ATOM 1859 N N . LEU A 1 231 ? 4.696 17.473 -8.755 1.00 97.06 231 LEU A N 1
ATOM 1860 C CA . LEU A 1 231 ? 5.652 17.542 -7.653 1.00 97.06 231 LEU A CA 1
ATOM 1861 C C . LEU A 1 231 ? 6.822 18.466 -8.000 1.00 97.06 231 LEU A C 1
ATOM 1863 O O . LEU A 1 231 ? 7.183 18.634 -9.168 1.00 97.06 231 LEU A O 1
ATOM 1867 N N . ASN A 1 232 ? 7.443 19.014 -6.960 1.00 97.25 232 ASN A N 1
ATOM 1868 C CA . ASN A 1 232 ? 8.784 19.577 -7.058 1.00 97.25 232 ASN A CA 1
ATOM 1869 C C . ASN A 1 232 ? 9.855 18.468 -7.022 1.00 97.25 232 ASN A C 1
ATOM 1871 O O . ASN A 1 232 ? 9.554 17.282 -6.842 1.00 97.25 232 ASN A O 1
ATOM 1875 N N . GLU A 1 233 ? 11.126 18.847 -7.173 1.00 96.81 233 GLU A N 1
ATOM 1876 C CA . GLU A 1 233 ? 12.248 17.895 -7.190 1.00 96.81 233 GLU A CA 1
ATOM 1877 C C . GLU A 1 233 ? 12.406 17.080 -5.899 1.00 96.81 233 GLU A C 1
ATOM 1879 O O . GLU A 1 233 ? 12.940 15.974 -5.927 1.00 96.81 233 GLU A O 1
ATOM 1884 N N . ASP A 1 234 ? 11.940 17.612 -4.771 1.00 97.44 234 ASP A N 1
ATOM 1885 C CA . ASP A 1 234 ? 12.029 17.010 -3.440 1.00 97.44 234 ASP A CA 1
ATOM 1886 C C . ASP A 1 234 ? 10.823 16.104 -3.114 1.00 97.44 234 ASP A C 1
ATOM 1888 O O . ASP A 1 234 ? 10.801 15.446 -2.067 1.00 97.44 234 ASP A O 1
ATOM 1892 N N . GLY A 1 235 ? 9.851 15.996 -4.026 1.00 96.81 235 GLY A N 1
ATOM 1893 C CA . GLY A 1 235 ? 8.700 15.094 -3.918 1.00 96.81 235 GLY A CA 1
ATOM 1894 C C . GLY A 1 235 ? 7.505 15.699 -3.183 1.00 96.81 235 GLY A C 1
ATOM 1895 O O . GLY A 1 235 ? 6.574 14.978 -2.826 1.00 96.81 235 GLY A O 1
ATOM 1896 N N . THR A 1 236 ? 7.516 17.012 -2.955 1.00 97.62 236 THR A N 1
ATOM 1897 C CA . THR A 1 236 ? 6.410 17.759 -2.353 1.00 97.62 236 THR A CA 1
ATOM 1898 C C . THR A 1 236 ? 5.449 18.237 -3.447 1.00 97.62 236 THR A C 1
ATOM 1900 O O . THR A 1 236 ? 5.903 18.798 -4.448 1.00 97.62 236 THR A O 1
ATOM 1903 N N . PRO A 1 237 ? 4.124 18.065 -3.284 1.00 97.12 237 PRO A N 1
ATOM 1904 C CA . PRO A 1 237 ? 3.161 18.550 -4.266 1.00 97.12 237 PRO A CA 1
ATOM 1905 C C . PRO A 1 237 ? 3.205 20.067 -4.471 1.00 97.12 237 PRO A C 1
ATOM 1907 O O . PRO A 1 237 ? 3.235 20.827 -3.504 1.00 97.12 237 PRO A O 1
ATOM 1910 N N . LEU A 1 238 ? 3.139 20.508 -5.729 1.00 96.06 238 LEU A N 1
ATOM 1911 C CA . LEU A 1 238 ? 3.229 21.921 -6.116 1.00 96.06 238 LEU A CA 1
ATOM 1912 C C . LEU A 1 238 ? 2.102 22.764 -5.500 1.00 96.06 238 LEU A C 1
ATOM 1914 O O . LEU A 1 238 ? 2.339 23.872 -5.022 1.00 96.06 238 LEU A O 1
ATOM 1918 N N . PHE A 1 239 ? 0.895 22.200 -5.377 1.00 94.06 239 PHE A N 1
ATOM 1919 C CA . PHE A 1 239 ? -0.237 22.894 -4.752 1.00 94.06 239 PHE A CA 1
ATOM 1920 C C . PHE A 1 239 ? 0.027 23.287 -3.285 1.00 94.06 239 PHE A C 1
ATOM 1922 O O . PHE A 1 239 ? -0.615 24.200 -2.767 1.00 94.06 239 PHE A O 1
ATOM 1929 N N . CYS A 1 240 ? 0.968 22.636 -2.588 1.00 95.62 240 CYS A N 1
ATOM 1930 C CA . CYS A 1 240 ? 1.330 22.994 -1.213 1.00 95.62 240 CYS A CA 1
ATOM 1931 C C . CYS A 1 240 ? 1.935 24.402 -1.116 1.00 95.62 240 CYS A C 1
ATOM 1933 O O . CYS A 1 240 ? 1.815 25.037 -0.067 1.00 95.62 240 CYS A O 1
ATOM 1935 N N . PHE A 1 241 ? 2.573 24.881 -2.188 1.00 94.56 241 PHE A N 1
ATOM 1936 C CA . PHE A 1 241 ? 3.246 26.180 -2.239 1.00 94.56 241 PHE A CA 1
ATOM 1937 C C . PHE A 1 241 ? 2.279 27.331 -2.538 1.00 94.56 241 PHE A C 1
ATOM 1939 O O . PHE A 1 241 ? 2.509 28.444 -2.071 1.00 94.56 241 PHE A O 1
ATOM 1946 N N . GLU A 1 242 ? 1.181 27.045 -3.237 1.00 88.00 242 GLU A N 1
ATOM 1947 C CA . GLU A 1 242 ? 0.158 28.024 -3.632 1.00 88.00 242 GLU A CA 1
ATOM 1948 C C . GLU A 1 242 ? -1.038 28.068 -2.666 1.00 88.00 242 GLU A C 1
ATOM 1950 O O . GLU A 1 242 ? -1.780 29.049 -2.625 1.00 88.00 242 GLU A O 1
ATOM 1955 N N . SER A 1 243 ? -1.261 27.005 -1.882 1.00 81.25 243 SER A N 1
ATOM 1956 C CA . SER A 1 243 ? -2.460 26.903 -1.044 1.00 81.25 243 SER A CA 1
ATOM 1957 C C . SER A 1 243 ? -2.471 27.894 0.127 1.00 81.25 243 SER A C 1
ATOM 1959 O O . SER A 1 243 ? -1.452 28.134 0.777 1.00 81.25 243 SER A O 1
ATOM 1961 N N . ALA A 1 244 ? -3.668 28.345 0.516 1.00 84.12 244 ALA A N 1
ATOM 1962 C CA . ALA A 1 244 ? -3.879 29.068 1.776 1.00 84.12 244 ALA A CA 1
ATOM 1963 C C . ALA A 1 244 ? -3.461 28.242 3.016 1.00 84.12 244 ALA A C 1
ATOM 1965 O O . ALA A 1 244 ? -3.138 28.794 4.066 1.00 84.12 244 ALA A O 1
ATOM 1966 N N . GLU A 1 245 ? -3.407 26.912 2.888 1.00 86.75 245 GLU A N 1
ATOM 1967 C CA . GLU A 1 245 ? -2.940 25.980 3.917 1.00 86.75 245 GLU A CA 1
ATOM 1968 C C . GLU A 1 245 ? -1.412 25.745 3.873 1.00 86.75 245 GLU A C 1
ATOM 1970 O O . GLU A 1 245 ? -0.925 24.796 4.485 1.00 86.75 245 GLU A O 1
ATOM 1975 N N . ARG A 1 246 ? -0.617 26.587 3.194 1.00 90.75 246 ARG A N 1
ATOM 1976 C CA . ARG A 1 246 ? 0.844 26.409 3.043 1.00 90.75 246 ARG A CA 1
ATOM 1977 C C . ARG A 1 246 ? 1.562 26.074 4.353 1.00 90.75 246 ARG A C 1
ATOM 1979 O O . ARG A 1 246 ? 2.371 25.154 4.387 1.00 90.75 246 ARG A O 1
ATOM 1986 N N . ASN A 1 247 ? 1.242 26.770 5.444 1.00 91.12 247 ASN A N 1
ATOM 1987 C CA . ASN A 1 247 ? 1.878 26.554 6.753 1.00 91.12 247 ASN A CA 1
ATOM 1988 C C . ASN A 1 247 ? 1.509 25.209 7.404 1.00 91.12 247 ASN A C 1
ATOM 1990 O O . ASN A 1 247 ? 2.268 24.706 8.233 1.00 91.12 247 ASN A O 1
ATOM 1994 N N . ARG A 1 248 ? 0.368 24.614 7.030 1.00 92.06 248 ARG A N 1
ATOM 1995 C CA . ARG A 1 248 ? -0.032 23.266 7.459 1.00 92.06 248 ARG A CA 1
ATOM 1996 C C . ARG A 1 248 ? 0.853 22.209 6.801 1.00 92.06 248 ARG A C 1
ATOM 1998 O O . ARG A 1 248 ? 1.291 21.281 7.479 1.00 92.06 248 ARG A O 1
ATOM 2005 N N . TRP A 1 249 ? 1.121 22.361 5.502 1.00 93.56 249 TRP A N 1
ATOM 2006 C CA . TRP A 1 249 ? 1.887 21.395 4.709 1.00 93.56 249 TRP A CA 1
ATOM 2007 C C . TRP A 1 249 ? 3.396 21.589 4.863 1.00 93.56 249 TRP A C 1
ATOM 2009 O O . TRP A 1 249 ? 4.110 20.651 5.198 1.00 93.56 249 TRP A O 1
ATOM 2019 N N . LEU A 1 250 ? 3.889 22.815 4.705 1.00 94.50 250 LEU A N 1
ATOM 2020 C CA . LEU A 1 250 ? 5.307 23.165 4.824 1.00 94.50 250 LEU A CA 1
ATOM 2021 C C . LEU A 1 250 ? 5.642 23.537 6.278 1.00 94.50 250 LEU A C 1
ATOM 2023 O O . LEU A 1 250 ? 6.074 24.647 6.605 1.00 94.50 250 LEU A O 1
ATOM 2027 N N . ASN A 1 251 ? 5.377 22.602 7.188 1.00 92.25 251 ASN A N 1
ATOM 2028 C CA . ASN A 1 251 ? 5.442 22.843 8.629 1.00 92.25 251 ASN A CA 1
ATOM 2029 C C . ASN A 1 251 ? 6.854 22.690 9.227 1.00 92.25 251 ASN A C 1
ATOM 2031 O O . ASN A 1 251 ? 7.088 23.156 10.345 1.00 92.25 251 ASN A O 1
ATOM 2035 N N . THR A 1 252 ? 7.832 22.175 8.477 1.00 93.00 252 THR A N 1
ATOM 2036 C CA . THR A 1 252 ? 9.241 22.084 8.897 1.00 93.00 252 THR A CA 1
ATOM 2037 C C . THR A 1 252 ? 10.136 23.093 8.161 1.00 93.00 252 THR A C 1
ATOM 2039 O O . THR A 1 252 ? 9.792 23.544 7.065 1.00 93.00 252 THR A O 1
ATOM 2042 N N . PRO A 1 253 ? 11.299 23.473 8.731 1.00 93.56 253 PRO A N 1
ATOM 2043 C CA . PRO A 1 253 ? 12.268 24.317 8.032 1.00 93.56 253 PRO A CA 1
ATOM 2044 C C . PRO A 1 253 ? 12.750 23.709 6.709 1.00 93.56 253 PRO A C 1
ATOM 2046 O O . PRO A 1 253 ? 12.866 24.436 5.727 1.00 93.56 253 PRO A O 1
ATOM 2049 N N . ALA A 1 254 ? 12.968 22.388 6.671 1.00 93.62 254 ALA A N 1
ATOM 2050 C CA . ALA A 1 254 ? 13.410 21.680 5.472 1.00 93.62 254 ALA A CA 1
ATOM 2051 C C . ALA A 1 254 ? 12.400 21.825 4.325 1.00 93.62 254 ALA A C 1
ATOM 2053 O O . ALA A 1 254 ? 12.785 22.191 3.222 1.00 93.62 254 ALA A O 1
ATOM 2054 N N . LEU A 1 255 ? 11.103 21.639 4.600 1.00 95.38 255 LEU A N 1
ATOM 2055 C CA . LEU A 1 255 ? 10.045 21.804 3.599 1.00 95.38 255 LEU A CA 1
ATOM 2056 C C . LEU A 1 255 ? 9.879 23.257 3.140 1.00 95.38 255 LEU A C 1
ATOM 2058 O O . LEU A 1 255 ? 9.652 23.506 1.961 1.00 95.38 255 LEU A O 1
ATOM 2062 N N . ARG A 1 256 ? 10.007 24.234 4.049 1.00 95.00 256 ARG A N 1
ATOM 2063 C CA . ARG A 1 256 ? 9.895 25.662 3.694 1.00 95.00 256 ARG A CA 1
ATOM 2064 C C . ARG A 1 256 ? 11.031 26.161 2.807 1.00 95.00 256 ARG A C 1
ATOM 2066 O O . ARG A 1 256 ? 10.829 27.147 2.106 1.00 95.00 256 ARG A O 1
ATOM 2073 N N . ALA A 1 257 ? 12.193 25.515 2.872 1.00 94.88 257 ALA A N 1
ATOM 2074 C CA . ALA A 1 257 ? 13.356 25.848 2.058 1.00 94.88 257 ALA A CA 1
ATOM 2075 C C . ALA A 1 257 ? 13.285 25.275 0.631 1.00 94.88 257 ALA A C 1
ATOM 2077 O O . ALA A 1 257 ? 14.111 25.636 -0.204 1.00 94.88 257 ALA A O 1
ATOM 2078 N N . GLN A 1 258 ? 12.330 24.385 0.346 1.00 95.75 258 GLN A N 1
ATOM 2079 C CA . GLN A 1 258 ? 12.173 23.798 -0.982 1.00 95.75 258 GLN A CA 1
ATOM 2080 C C . GLN A 1 258 ? 11.640 24.813 -1.997 1.00 95.75 258 GLN A C 1
ATOM 2082 O O . GLN A 1 258 ? 10.893 25.732 -1.656 1.00 95.75 258 GLN A O 1
ATOM 2087 N N . SER A 1 259 ? 11.984 24.590 -3.266 1.00 93.56 259 SER A N 1
ATOM 2088 C CA . SER A 1 259 ? 11.414 25.328 -4.391 1.00 93.56 259 SER A CA 1
ATOM 2089 C C . SER A 1 259 ? 9.985 24.862 -4.690 1.00 93.56 259 SER A C 1
ATOM 2091 O O . SER A 1 259 ? 9.687 23.669 -4.588 1.00 93.56 259 SER A O 1
ATOM 2093 N N . GLY A 1 260 ? 9.119 25.799 -5.083 1.00 94.75 260 GLY A N 1
ATOM 2094 C CA . GLY A 1 260 ? 7.764 25.532 -5.579 1.00 94.75 260 GLY A CA 1
ATOM 2095 C C . GLY A 1 260 ? 7.696 25.283 -7.089 1.00 94.75 260 GLY A C 1
ATOM 2096 O O . GLY A 1 260 ? 6.610 25.329 -7.653 1.00 94.75 260 GLY A O 1
ATOM 2097 N N . GLU A 1 261 ? 8.838 25.060 -7.741 1.00 95.50 261 GLU A N 1
ATOM 2098 C CA . GLU A 1 261 ? 8.926 24.813 -9.181 1.00 95.50 261 GLU A CA 1
ATOM 2099 C C . GLU A 1 261 ? 8.693 23.333 -9.533 1.00 95.50 261 GLU A C 1
ATOM 2101 O O . GLU A 1 261 ? 9.063 22.450 -8.747 1.00 95.50 261 GLU A O 1
ATOM 2106 N N . PRO A 1 262 ? 8.134 23.035 -10.722 1.00 95.44 262 PRO A N 1
ATOM 2107 C CA . PRO A 1 262 ? 8.041 21.673 -11.236 1.00 95.44 262 PRO A CA 1
ATOM 2108 C C . PRO A 1 262 ? 9.404 20.980 -11.286 1.00 95.44 262 PRO A C 1
ATOM 2110 O O . PRO A 1 262 ? 10.434 21.602 -11.546 1.00 95.44 262 PRO A O 1
ATOM 2113 N N . LEU A 1 263 ? 9.409 19.668 -11.058 1.00 95.69 263 LEU A N 1
ATOM 2114 C CA . LEU A 1 263 ? 10.648 18.897 -11.058 1.00 95.69 263 LEU A CA 1
ATOM 2115 C C . LEU A 1 263 ? 11.326 18.831 -12.437 1.00 95.69 263 LEU A C 1
ATOM 2117 O O . LEU A 1 263 ? 10.669 18.616 -13.458 1.00 95.69 263 LEU A O 1
ATOM 2121 N N . PHE A 1 264 ? 12.660 18.887 -12.434 1.00 92.56 264 PHE A N 1
ATOM 2122 C CA . PHE A 1 264 ? 13.516 18.489 -13.560 1.00 92.56 264 PHE A CA 1
ATOM 2123 C C . PHE A 1 264 ? 14.275 17.188 -13.260 1.00 92.56 264 PHE A C 1
ATOM 2125 O O . PHE A 1 264 ? 14.566 16.415 -14.174 1.00 92.56 264 PHE A O 1
ATOM 2132 N N . GLY A 1 265 ? 14.533 16.909 -11.978 1.00 95.12 265 GLY A N 1
ATOM 2133 C CA . GLY A 1 265 ? 15.041 15.633 -11.476 1.00 95.12 265 GLY A CA 1
ATOM 2134 C C . GLY A 1 265 ? 14.218 15.071 -10.313 1.00 95.12 265 GLY A C 1
ATOM 2135 O O . GLY A 1 265 ? 13.539 15.792 -9.585 1.00 95.12 265 GLY A O 1
ATOM 2136 N N . SER A 1 266 ? 14.283 13.756 -10.129 1.00 96.94 266 SER A N 1
ATOM 2137 C CA . SER A 1 266 ? 13.541 13.009 -9.107 1.00 96.94 266 SER A CA 1
ATOM 2138 C C . SER A 1 266 ? 14.367 12.813 -7.834 1.00 96.94 266 SER A C 1
ATOM 2140 O O . SER A 1 266 ? 14.795 11.706 -7.513 1.00 96.94 266 SER A O 1
ATOM 2142 N N . TYR A 1 267 ? 14.601 13.881 -7.077 1.00 97.38 267 TYR A N 1
ATOM 2143 C CA . TYR A 1 267 ? 15.414 13.864 -5.851 1.00 97.38 267 TYR A CA 1
ATOM 2144 C C . TYR A 1 267 ? 14.572 13.773 -4.572 1.00 97.38 267 TYR A C 1
ATOM 2146 O O . TYR A 1 267 ? 14.923 14.331 -3.526 1.00 97.38 267 TYR A O 1
ATOM 2154 N N . PHE A 1 268 ? 13.450 13.062 -4.669 1.00 98.06 268 PHE A N 1
ATOM 2155 C CA . PHE A 1 268 ? 12.423 13.008 -3.640 1.00 98.06 268 PHE A CA 1
ATOM 2156 C C . PHE A 1 268 ? 12.987 12.633 -2.269 1.00 98.06 268 PHE A C 1
ATOM 2158 O O . PHE A 1 268 ? 13.794 11.710 -2.147 1.00 98.06 268 PHE A O 1
ATOM 2165 N N . THR A 1 269 ? 12.560 13.329 -1.220 1.00 98.00 269 THR A N 1
ATOM 2166 C CA . THR A 1 269 ? 12.987 13.008 0.150 1.00 98.00 269 THR A CA 1
ATOM 2167 C C . THR A 1 269 ? 12.542 11.596 0.520 1.00 98.00 269 THR A C 1
ATOM 2169 O O . THR A 1 269 ? 11.441 11.190 0.142 1.00 98.00 269 THR A O 1
ATOM 2172 N N . ARG A 1 270 ? 13.332 10.851 1.308 1.00 97.88 270 ARG A N 1
ATOM 2173 C CA . ARG A 1 270 ? 12.914 9.511 1.772 1.00 97.88 270 ARG A CA 1
ATOM 2174 C C . ARG A 1 270 ? 11.587 9.559 2.538 1.00 97.88 270 ARG A C 1
ATOM 2176 O O . ARG A 1 270 ? 10.763 8.663 2.383 1.00 97.88 270 ARG A O 1
ATOM 2183 N N . SER A 1 271 ? 11.353 10.642 3.280 1.00 97.88 271 SER A N 1
ATOM 2184 C CA . SER A 1 271 ? 10.087 10.923 3.961 1.00 97.88 271 SER A CA 1
ATOM 2185 C C . SER A 1 271 ? 8.884 10.958 3.001 1.00 97.88 271 SER A C 1
ATOM 2187 O O . SER A 1 271 ? 7.860 10.326 3.272 1.00 97.88 271 SER A O 1
ATOM 2189 N N . SER A 1 272 ? 9.014 11.616 1.840 1.00 97.88 272 SER A N 1
ATOM 2190 C CA . SER A 1 272 ? 7.923 11.742 0.857 1.00 97.88 272 SER A CA 1
ATOM 2191 C C . SER A 1 272 ? 7.471 10.409 0.252 1.00 97.88 272 SER A C 1
ATOM 2193 O O . SER A 1 272 ? 6.325 10.302 -0.172 1.00 97.88 272 SER A O 1
ATOM 2195 N N . LEU A 1 273 ? 8.292 9.349 0.277 1.00 98.31 273 LEU A N 1
ATOM 2196 C CA . LEU A 1 273 ? 7.912 8.026 -0.248 1.00 98.31 273 LEU A CA 1
ATOM 2197 C C . LEU A 1 273 ? 6.730 7.401 0.493 1.00 98.31 273 LEU A C 1
ATOM 2199 O O . LEU A 1 273 ? 6.048 6.547 -0.074 1.00 98.31 273 LEU A O 1
ATOM 2203 N N . MET A 1 274 ? 6.432 7.862 1.711 1.00 98.06 274 MET A N 1
ATOM 2204 C CA . MET A 1 274 ? 5.186 7.511 2.390 1.00 98.06 274 MET A CA 1
ATOM 2205 C C . MET A 1 274 ? 3.959 7.959 1.581 1.00 98.06 274 MET A C 1
ATOM 2207 O O . MET A 1 274 ? 3.018 7.187 1.410 1.00 98.06 274 MET A O 1
ATOM 2211 N N . MET A 1 275 ? 3.989 9.172 1.019 1.00 98.25 275 MET A N 1
ATOM 2212 C CA . MET A 1 275 ? 2.919 9.694 0.165 1.00 98.25 275 MET A CA 1
ATOM 2213 C C . MET A 1 275 ? 2.745 8.830 -1.086 1.00 98.25 275 MET A C 1
ATOM 2215 O O . MET A 1 275 ? 1.618 8.481 -1.429 1.00 98.25 275 MET A O 1
ATOM 2219 N N . PHE A 1 276 ? 3.841 8.446 -1.748 1.00 98.38 276 PHE A N 1
ATOM 2220 C CA . PHE A 1 276 ? 3.786 7.596 -2.941 1.00 98.38 276 PHE A CA 1
ATOM 2221 C C . PHE A 1 276 ? 3.205 6.211 -2.627 1.00 98.38 276 PHE A C 1
ATOM 2223 O O . PHE A 1 276 ? 2.282 5.769 -3.311 1.00 98.38 276 PHE A O 1
ATOM 2230 N N . MET A 1 277 ? 3.687 5.559 -1.560 1.00 98.44 277 MET A N 1
ATOM 2231 C CA . MET A 1 277 ? 3.190 4.251 -1.117 1.00 98.44 277 MET A CA 1
ATOM 2232 C C . MET A 1 277 ? 1.684 4.280 -0.849 1.00 98.44 277 MET A C 1
ATOM 2234 O O . MET A 1 277 ? 0.929 3.469 -1.381 1.00 98.44 277 MET A O 1
ATOM 2238 N N . VAL A 1 278 ? 1.250 5.232 -0.023 1.00 98.31 278 VAL A N 1
ATOM 2239 C CA . VAL A 1 278 ? -0.149 5.362 0.390 1.00 98.31 278 VAL A CA 1
ATOM 2240 C C . VAL A 1 278 ? -1.022 5.722 -0.803 1.00 98.31 278 VAL A C 1
ATOM 2242 O O . VAL A 1 278 ? -2.137 5.221 -0.915 1.00 98.31 278 VAL A O 1
ATOM 2245 N N . SER A 1 279 ? -0.509 6.528 -1.733 1.00 98.06 279 SER A N 1
ATOM 2246 C CA . SER A 1 279 ? -1.253 6.862 -2.940 1.00 98.06 279 SER A CA 1
ATOM 2247 C C . SER A 1 279 ? -1.551 5.624 -3.791 1.00 98.06 279 SER A C 1
ATOM 2249 O O . SER A 1 279 ? -2.692 5.436 -4.202 1.00 98.06 279 SER A O 1
ATOM 2251 N N . GLU A 1 280 ? -0.567 4.747 -4.015 1.00 98.31 280 GLU A N 1
ATOM 2252 C CA . GLU A 1 280 ? -0.787 3.489 -4.744 1.00 98.31 280 GLU A CA 1
ATOM 2253 C C . GLU A 1 280 ? -1.802 2.589 -4.030 1.00 98.31 280 GLU A C 1
ATOM 2255 O O . GLU A 1 280 ? -2.726 2.085 -4.666 1.00 98.31 280 GLU A O 1
ATOM 2260 N N . ILE A 1 281 ? -1.688 2.440 -2.705 1.00 98.50 281 ILE A N 1
ATOM 2261 C CA . ILE A 1 281 ? -2.629 1.644 -1.900 1.00 98.50 281 ILE A CA 1
ATOM 2262 C C . ILE A 1 281 ? -4.058 2.186 -2.027 1.00 98.50 281 ILE A C 1
ATOM 2264 O O . ILE A 1 281 ? -4.999 1.412 -2.199 1.00 98.50 281 ILE A O 1
ATOM 2268 N N . ILE A 1 282 ? -4.240 3.508 -1.977 1.00 98.19 282 ILE A N 1
ATOM 2269 C CA . ILE A 1 282 ? -5.563 4.129 -2.104 1.00 98.19 282 ILE A CA 1
ATOM 2270 C C . ILE A 1 282 ? -6.120 3.948 -3.519 1.00 98.19 282 ILE A C 1
ATOM 2272 O O . ILE A 1 282 ? -7.305 3.655 -3.657 1.00 98.19 282 ILE A O 1
ATOM 2276 N N . ILE A 1 283 ? -5.305 4.068 -4.573 1.00 96.94 283 ILE A N 1
ATOM 2277 C CA . ILE A 1 283 ? -5.764 3.826 -5.952 1.00 96.94 283 ILE A CA 1
ATOM 2278 C C . ILE A 1 283 ? -6.195 2.362 -6.121 1.00 96.94 283 ILE A C 1
ATOM 2280 O O . ILE A 1 283 ? -7.280 2.099 -6.644 1.00 96.94 283 ILE A O 1
ATOM 2284 N N . GLN A 1 284 ? -5.410 1.413 -5.603 1.00 97.81 284 GLN A N 1
ATOM 2285 C CA . GLN A 1 284 ? -5.775 -0.007 -5.568 1.00 97.81 284 GLN A CA 1
ATOM 2286 C C . GLN A 1 284 ? -7.085 -0.226 -4.793 1.00 97.81 284 GLN A C 1
ATOM 2288 O O . GLN A 1 284 ? -7.972 -0.937 -5.264 1.00 97.81 284 GLN A O 1
ATOM 2293 N N . ALA A 1 285 ? -7.271 0.449 -3.655 1.00 97.62 285 ALA A N 1
ATOM 2294 C CA . ALA A 1 285 ? -8.504 0.377 -2.875 1.00 97.62 285 ALA A CA 1
ATOM 2295 C C . ALA A 1 285 ? -9.719 0.949 -3.623 1.00 97.62 285 ALA A C 1
ATOM 2297 O O . ALA A 1 285 ? -10.794 0.345 -3.580 1.00 97.62 285 ALA A O 1
ATOM 2298 N N . LEU A 1 286 ? -9.569 2.070 -4.340 1.00 95.31 286 LEU A N 1
ATOM 2299 C CA . LEU A 1 286 ? -10.629 2.653 -5.173 1.00 95.31 286 LEU A CA 1
ATOM 2300 C C . LEU A 1 286 ? -11.083 1.672 -6.262 1.00 95.31 286 LEU A C 1
ATOM 2302 O O . LEU A 1 286 ? -12.288 1.503 -6.474 1.00 95.31 286 LEU A O 1
ATOM 2306 N N . VAL A 1 287 ? -10.132 0.983 -6.899 1.00 94.56 287 VAL A N 1
ATOM 2307 C CA . VAL A 1 287 ? -10.413 -0.041 -7.914 1.00 94.56 287 VAL A CA 1
ATOM 2308 C C . VAL A 1 287 ? -11.047 -1.283 -7.299 1.00 94.56 287 VAL A C 1
ATOM 2310 O O . VAL A 1 287 ? -12.095 -1.716 -7.773 1.00 94.56 287 VAL A O 1
ATOM 2313 N N . ASN A 1 288 ? -10.479 -1.834 -6.223 1.00 95.62 288 ASN A N 1
ATOM 2314 C CA . ASN A 1 288 ? -11.013 -3.020 -5.548 1.00 95.62 288 ASN A CA 1
ATOM 2315 C C . ASN A 1 288 ? -12.475 -2.809 -5.115 1.00 95.62 288 ASN A C 1
ATOM 2317 O O . ASN A 1 288 ? -13.355 -3.620 -5.418 1.00 95.62 288 ASN A O 1
ATOM 2321 N N . THR A 1 289 ? -12.751 -1.662 -4.489 1.00 93.50 289 THR A N 1
ATOM 2322 C CA . THR A 1 289 ? -14.068 -1.280 -3.961 1.00 93.50 289 THR A CA 1
ATOM 2323 C C . THR A 1 289 ? -15.173 -1.314 -5.019 1.00 93.50 289 THR A C 1
ATOM 2325 O O . THR A 1 289 ? -16.289 -1.740 -4.728 1.00 93.50 289 THR A O 1
ATOM 2328 N N . ASN A 1 290 ? -14.866 -0.925 -6.260 1.00 91.12 290 ASN A N 1
ATOM 2329 C CA . ASN A 1 290 ? -15.828 -0.935 -7.365 1.00 91.12 290 ASN A CA 1
ATOM 2330 C C . ASN A 1 290 ? -15.583 -2.034 -8.404 1.00 91.12 290 ASN A C 1
ATOM 2332 O O . ASN A 1 290 ? -16.273 -2.060 -9.425 1.00 91.12 290 ASN A O 1
ATOM 2336 N N . SER A 1 291 ? -14.654 -2.960 -8.155 1.00 91.44 291 SER A N 1
ATOM 2337 C CA . SER A 1 291 ? -14.389 -4.049 -9.090 1.00 91.44 291 SER A CA 1
ATOM 2338 C C . SER A 1 291 ? -15.633 -4.943 -9.229 1.00 91.44 291 SER A C 1
ATOM 2340 O O . SER A 1 291 ? -16.275 -5.264 -8.221 1.00 91.44 291 SER A O 1
ATOM 2342 N N . PRO A 1 292 ? -15.992 -5.383 -10.452 1.00 87.88 292 PRO A N 1
ATOM 2343 C CA . PRO A 1 292 ? -17.146 -6.260 -10.649 1.00 87.88 292 PRO A CA 1
ATOM 2344 C C . PRO A 1 292 ? -17.059 -7.548 -9.821 1.00 87.88 292 PRO A C 1
ATOM 2346 O O . PRO A 1 292 ? -18.045 -7.971 -9.224 1.00 87.88 292 PRO A O 1
ATOM 2349 N N . ALA A 1 293 ? -15.858 -8.129 -9.726 1.00 88.12 293 ALA A N 1
ATOM 2350 C CA . ALA A 1 293 ? -15.608 -9.354 -8.972 1.00 88.12 293 ALA A CA 1
ATOM 2351 C C . ALA A 1 293 ? -15.826 -9.185 -7.461 1.00 88.12 293 ALA A C 1
ATOM 2353 O O . ALA A 1 293 ? -16.352 -10.097 -6.823 1.00 88.12 293 ALA A O 1
ATOM 2354 N N . ASN A 1 294 ? -15.445 -8.040 -6.881 1.00 91.31 294 ASN A N 1
ATOM 2355 C CA . ASN A 1 294 ? -15.718 -7.769 -5.472 1.00 91.31 294 ASN A CA 1
ATOM 2356 C C . ASN A 1 294 ? -17.203 -7.457 -5.257 1.00 91.31 294 ASN A C 1
ATOM 2358 O O . ASN A 1 294 ? -17.830 -8.086 -4.411 1.00 91.31 294 ASN A O 1
ATOM 2362 N N . ARG A 1 295 ? -17.797 -6.561 -6.060 1.00 90.25 295 ARG A N 1
ATOM 2363 C CA . ARG A 1 295 ? -19.214 -6.169 -5.926 1.00 90.25 295 ARG A CA 1
ATOM 2364 C C . ARG A 1 295 ? -20.176 -7.349 -6.044 1.00 90.25 295 ARG A C 1
ATOM 2366 O O . ARG A 1 295 ? -21.144 -7.403 -5.296 1.00 90.25 295 ARG A O 1
ATOM 2373 N N . ALA A 1 296 ? -19.895 -8.310 -6.924 1.00 89.69 296 ALA A N 1
ATOM 2374 C CA . ALA A 1 296 ? -20.717 -9.510 -7.095 1.00 89.69 296 ALA A CA 1
ATOM 2375 C C . ALA A 1 296 ? -20.797 -10.394 -5.835 1.00 89.69 296 ALA A C 1
ATOM 2377 O O . ALA A 1 296 ? -21.743 -11.160 -5.686 1.00 89.69 296 ALA A O 1
ATOM 2378 N N . LYS A 1 297 ? -19.825 -10.285 -4.919 1.00 90.44 297 LYS A N 1
ATOM 2379 C CA . LYS A 1 297 ? -19.790 -11.022 -3.645 1.00 90.44 297 LYS A CA 1
ATOM 2380 C C . LYS A 1 297 ? -20.481 -10.269 -2.501 1.00 90.44 297 LYS A C 1
ATOM 2382 O O . LYS A 1 297 ? -20.452 -10.735 -1.366 1.00 90.44 297 LYS A O 1
ATOM 2387 N N . ARG A 1 298 ? -21.047 -9.087 -2.767 1.00 89.31 298 ARG A N 1
ATOM 2388 C CA . ARG A 1 298 ? -21.627 -8.186 -1.763 1.00 89.31 298 ARG A CA 1
ATOM 2389 C C . ARG A 1 298 ? -23.126 -8.029 -1.958 1.00 89.31 298 ARG A C 1
ATOM 2391 O O . ARG A 1 298 ? -23.671 -8.276 -3.033 1.00 89.31 298 ARG A O 1
ATOM 2398 N N . GLN A 1 299 ? -23.791 -7.545 -0.915 1.00 85.31 299 GLN A N 1
ATOM 2399 C CA . GLN A 1 299 ? -25.187 -7.126 -1.010 1.00 85.31 299 GLN A CA 1
ATOM 2400 C C . GLN A 1 299 ? -25.306 -5.900 -1.922 1.00 85.31 299 GLN A C 1
ATOM 2402 O O . GLN A 1 299 ? -24.373 -5.101 -2.023 1.00 85.31 299 GLN A O 1
ATOM 2407 N N . LEU A 1 300 ? -26.454 -5.737 -2.590 1.00 86.38 300 LEU A N 1
ATOM 2408 C CA . LEU A 1 300 ? -26.716 -4.590 -3.474 1.00 86.38 300 LEU A CA 1
ATOM 2409 C C . LEU A 1 300 ? -25.579 -4.393 -4.497 1.00 86.38 300 LEU A C 1
ATOM 2411 O O . LEU A 1 300 ? -24.969 -3.324 -4.604 1.00 86.38 300 LEU A O 1
ATOM 2415 N N . ALA A 1 301 ? -25.220 -5.472 -5.198 1.00 87.44 301 ALA A N 1
ATOM 2416 C CA . ALA A 1 301 ? -24.098 -5.513 -6.136 1.00 87.44 301 ALA A CA 1
ATOM 2417 C C . ALA A 1 301 ? -24.204 -4.458 -7.251 1.00 87.44 301 ALA A C 1
ATOM 2419 O O . ALA A 1 301 ? -23.185 -4.057 -7.803 1.00 87.44 301 ALA A O 1
ATOM 2420 N N . ASP A 1 302 ? -25.405 -3.962 -7.546 1.00 82.50 302 ASP A N 1
ATOM 2421 C CA . ASP A 1 302 ? -25.741 -2.932 -8.531 1.00 82.50 302 ASP A CA 1
ATOM 2422 C C . ASP A 1 302 ? -25.474 -1.492 -8.053 1.00 82.50 302 ASP A C 1
ATOM 2424 O O . ASP A 1 302 ? -25.274 -0.607 -8.889 1.00 82.50 302 ASP A O 1
ATOM 2428 N N . LYS A 1 303 ? -25.338 -1.259 -6.741 1.00 85.00 303 LYS A N 1
ATOM 2429 C CA . LYS A 1 303 ? -24.996 0.061 -6.191 1.00 85.00 303 LYS A CA 1
ATOM 2430 C C . LYS A 1 303 ? -23.494 0.364 -6.248 1.00 85.00 303 LYS A C 1
ATOM 2432 O O . LYS A 1 303 ? -22.676 -0.517 -5.957 1.00 85.00 303 LYS A O 1
ATOM 2437 N N . PRO A 1 304 ? -23.089 1.601 -6.585 1.00 86.88 304 PRO A N 1
ATOM 2438 C CA . PRO A 1 304 ? -21.689 1.995 -6.520 1.00 86.88 304 PRO A CA 1
ATOM 2439 C C . PRO A 1 304 ? -21.212 2.047 -5.067 1.00 86.88 304 PRO A C 1
ATOM 2441 O O . PRO A 1 304 ? -21.986 2.327 -4.148 1.00 86.88 304 PRO A O 1
ATOM 2444 N N . ARG A 1 305 ? -19.920 1.804 -4.859 1.00 89.69 305 ARG A N 1
ATOM 2445 C CA . ARG A 1 305 ? -19.279 1.998 -3.560 1.00 89.69 305 ARG A CA 1
ATOM 2446 C C . ARG A 1 305 ? -18.445 3.268 -3.579 1.00 89.69 305 ARG A C 1
ATOM 2448 O O . ARG A 1 305 ? -17.830 3.604 -4.591 1.00 89.69 305 ARG A O 1
ATOM 2455 N N . ARG A 1 306 ? -18.385 3.956 -2.448 1.00 91.62 306 ARG A N 1
ATOM 2456 C CA . ARG A 1 306 ? -17.570 5.154 -2.263 1.00 91.62 306 ARG A CA 1
ATOM 2457 C C . ARG A 1 306 ? -16.616 4.934 -1.103 1.00 91.62 306 ARG A C 1
ATOM 2459 O O . ARG A 1 306 ? -17.058 4.678 0.010 1.00 91.62 306 ARG A O 1
ATOM 2466 N N . LEU A 1 307 ? -15.323 5.126 -1.343 1.00 94.19 307 LEU A N 1
ATOM 2467 C CA . LEU A 1 307 ? -14.342 5.176 -0.267 1.00 94.19 307 LEU A CA 1
ATOM 2468 C C . LEU A 1 307 ? -14.571 6.451 0.561 1.00 94.19 307 LEU A C 1
ATOM 2470 O O . LEU A 1 307 ? -14.338 7.562 0.087 1.00 94.19 307 LEU A O 1
ATOM 2474 N N . LYS A 1 308 ? -15.093 6.297 1.777 1.00 94.12 308 LYS A N 1
ATOM 2475 C CA . LYS A 1 308 ? -15.504 7.400 2.655 1.00 94.12 308 LYS A CA 1
ATOM 2476 C C . LYS A 1 308 ? -14.391 7.808 3.607 1.00 94.12 308 LYS A C 1
ATOM 2478 O O . LYS A 1 308 ? -14.196 9.003 3.848 1.00 94.12 308 LYS A O 1
ATOM 2483 N N . ARG A 1 309 ? -13.696 6.829 4.183 1.00 95.88 309 ARG A N 1
ATOM 2484 C CA . ARG A 1 309 ? -12.635 7.049 5.168 1.00 95.88 309 ARG A CA 1
ATOM 2485 C C . ARG A 1 309 ? -11.452 6.141 4.883 1.00 95.88 309 ARG A C 1
ATOM 2487 O O . ARG A 1 309 ? -11.628 5.018 4.419 1.00 95.88 309 ARG A O 1
ATOM 2494 N N . VAL A 1 310 ? -10.268 6.639 5.213 1.00 97.44 310 VAL A N 1
ATOM 2495 C CA . VAL A 1 310 ? -9.051 5.841 5.349 1.00 97.44 310 VAL A CA 1
ATOM 2496 C C . VAL A 1 310 ? -8.569 5.998 6.786 1.00 97.44 310 VAL A C 1
ATOM 2498 O O . VAL A 1 310 ? -8.275 7.107 7.229 1.00 97.44 310 VAL A O 1
ATOM 2501 N N . ILE A 1 311 ? -8.559 4.899 7.526 1.00 96.06 311 ILE A N 1
ATOM 2502 C CA . ILE A 1 311 ? -8.265 4.815 8.952 1.00 96.06 311 ILE A CA 1
ATOM 2503 C C . ILE A 1 311 ? -6.923 4.110 9.088 1.00 96.06 311 ILE A C 1
ATOM 2505 O O . ILE A 1 311 ? -6.781 2.984 8.628 1.00 96.06 311 ILE A O 1
ATOM 2509 N N . PHE A 1 312 ? -5.948 4.763 9.702 1.00 95.50 312 PHE A N 1
ATOM 2510 C CA . PHE A 1 312 ? -4.624 4.203 9.931 1.00 95.50 312 PHE A CA 1
ATOM 2511 C C . PHE A 1 312 ? -4.466 3.810 11.394 1.00 95.50 312 PHE A C 1
ATOM 2513 O O . PHE A 1 312 ? -4.761 4.620 12.279 1.00 95.50 312 PHE A O 1
ATOM 2520 N N . THR A 1 313 ? -3.955 2.604 11.633 1.00 91.81 313 THR A N 1
ATOM 2521 C CA . THR A 1 313 ? -3.335 2.252 12.913 1.00 91.81 313 THR A CA 1
ATOM 2522 C C . THR A 1 313 ? -1.901 2.772 12.928 1.00 91.81 313 THR A C 1
ATOM 2524 O O . THR A 1 313 ? -1.185 2.710 11.923 1.00 91.81 313 THR A O 1
ATOM 2527 N N . VAL A 1 314 ? -1.494 3.368 14.047 1.00 89.50 314 VAL A N 1
ATOM 2528 C CA . VAL A 1 314 ? -0.124 3.859 14.251 1.00 89.50 314 VAL A CA 1
ATOM 2529 C C . VAL A 1 314 ? 0.538 3.159 15.441 1.00 89.50 314 VAL A C 1
ATOM 2531 O O . VAL A 1 314 ? -0.165 2.775 16.376 1.00 89.50 314 VAL A O 1
ATOM 2534 N N . PRO A 1 315 ? 1.878 3.049 15.480 1.00 86.81 315 PRO A N 1
ATOM 2535 C CA . PRO A 1 315 ? 2.557 2.413 16.598 1.00 86.81 315 PRO A CA 1
ATOM 2536 C C . PRO A 1 315 ? 2.278 3.147 17.898 1.00 86.81 315 PRO A C 1
ATOM 2538 O O . PRO A 1 315 ? 2.275 4.384 17.951 1.00 86.81 315 PRO A O 1
ATOM 2541 N N . THR A 1 316 ? 2.095 2.387 18.971 1.00 84.25 316 THR A N 1
ATOM 2542 C CA . THR A 1 316 ? 1.720 2.939 20.280 1.00 84.25 316 THR A CA 1
ATOM 2543 C C . THR A 1 316 ? 2.774 3.903 20.825 1.00 84.25 316 THR A C 1
ATOM 2545 O O . THR A 1 316 ? 2.452 4.952 21.402 1.00 84.25 316 THR A O 1
ATOM 2548 N N . ALA A 1 317 ? 4.044 3.574 20.589 1.00 84.88 317 ALA A N 1
ATOM 2549 C CA . ALA A 1 317 ? 5.198 4.369 20.986 1.00 84.88 317 ALA A CA 1
ATOM 2550 C C . ALA A 1 317 ? 5.611 5.426 19.942 1.00 84.88 317 ALA A C 1
ATOM 2552 O O . ALA A 1 317 ? 6.605 6.121 20.148 1.00 84.88 317 ALA A O 1
ATOM 2553 N N . MET A 1 318 ? 4.858 5.605 18.845 1.00 87.62 318 MET A N 1
ATOM 2554 C CA . MET A 1 318 ? 5.221 6.558 17.791 1.00 87.62 318 MET A CA 1
ATOM 2555 C C . MET A 1 318 ? 5.323 7.992 18.349 1.00 87.62 318 MET A C 1
ATOM 2557 O O . MET A 1 318 ? 4.331 8.526 18.872 1.00 87.62 318 MET A O 1
ATOM 2561 N N . PRO A 1 319 ? 6.484 8.667 18.213 1.00 88.62 319 PRO A N 1
ATOM 2562 C CA . PRO A 1 319 ? 6.641 10.045 18.658 1.00 88.62 319 PRO A CA 1
ATOM 2563 C C . PRO A 1 319 ? 5.632 10.979 17.986 1.00 88.62 319 PRO A C 1
ATOM 2565 O O . PRO A 1 319 ? 5.330 10.855 16.798 1.00 88.62 319 PRO A O 1
ATOM 2568 N N . VAL A 1 320 ? 5.152 11.992 18.716 1.00 89.62 320 VAL A N 1
ATOM 2569 C CA . VAL A 1 320 ? 4.158 12.954 18.192 1.00 89.62 320 VAL A CA 1
ATOM 2570 C C . VAL A 1 320 ? 4.662 13.662 16.928 1.00 89.62 320 VAL A C 1
ATOM 2572 O O . VAL A 1 320 ? 3.877 13.924 16.018 1.00 89.62 320 VAL A O 1
ATOM 2575 N N . ALA A 1 321 ? 5.963 13.957 16.856 1.00 91.25 321 ALA A N 1
ATOM 2576 C CA . ALA A 1 321 ? 6.581 14.562 15.678 1.00 91.25 321 ALA A CA 1
ATOM 2577 C C . ALA A 1 321 ? 6.498 13.640 14.450 1.00 91.25 321 ALA A C 1
ATOM 2579 O O . ALA A 1 321 ? 6.039 14.075 13.396 1.00 91.25 321 ALA A O 1
ATOM 2580 N N . GLU A 1 322 ? 6.854 12.361 14.597 1.00 91.81 322 GLU A N 1
ATOM 2581 C CA . GLU A 1 322 ? 6.751 11.382 13.510 1.00 91.81 322 GLU A CA 1
ATOM 2582 C C . GLU A 1 322 ? 5.298 11.149 13.099 1.00 91.81 322 GLU A C 1
ATOM 2584 O O . GLU A 1 322 ? 5.002 11.115 11.905 1.00 91.81 322 GLU A O 1
ATOM 2589 N N . ARG A 1 323 ? 4.368 11.075 14.062 1.00 92.62 323 ARG A N 1
ATOM 2590 C CA . ARG A 1 323 ? 2.933 10.937 13.774 1.00 92.62 323 ARG A CA 1
ATOM 2591 C C . ARG A 1 323 ? 2.401 12.109 12.949 1.00 92.62 323 ARG A C 1
ATOM 2593 O O . ARG A 1 323 ? 1.612 11.901 12.034 1.00 92.62 323 ARG A O 1
ATOM 2600 N N . ARG A 1 324 ? 2.854 13.339 13.227 1.00 93.50 324 ARG A N 1
ATOM 2601 C CA . ARG A 1 324 ? 2.499 14.526 12.426 1.00 93.50 324 ARG A CA 1
ATOM 2602 C C . ARG A 1 324 ? 3.052 14.448 11.003 1.00 93.50 324 ARG A C 1
ATOM 2604 O O . ARG A 1 324 ? 2.347 14.825 10.071 1.00 93.50 324 ARG A O 1
ATOM 2611 N N . ILE A 1 325 ? 4.280 13.957 10.827 1.00 95.81 325 ILE A N 1
ATOM 2612 C CA . ILE A 1 325 ? 4.874 13.762 9.496 1.00 95.81 325 ILE A CA 1
ATOM 2613 C C . ILE A 1 325 ? 4.109 12.682 8.721 1.00 95.81 325 ILE A C 1
ATOM 2615 O O . ILE A 1 325 ? 3.741 12.900 7.568 1.00 95.81 325 ILE A O 1
ATOM 2619 N N . PHE A 1 326 ? 3.807 11.554 9.368 1.00 95.94 326 PHE A N 1
ATOM 2620 C CA . PHE A 1 326 ? 2.985 10.492 8.795 1.00 95.94 326 PHE A CA 1
ATOM 2621 C C . PHE A 1 326 ? 1.624 11.026 8.344 1.00 95.94 326 PHE A C 1
ATOM 2623 O O . PHE A 1 326 ? 1.288 10.904 7.168 1.00 95.94 326 PHE A O 1
ATOM 2630 N N . GLN A 1 327 ? 0.893 11.691 9.249 1.00 95.81 327 GLN A N 1
ATOM 2631 C CA . GLN A 1 327 ? -0.416 12.284 8.969 1.00 95.81 327 GLN A CA 1
ATOM 2632 C C . GLN A 1 327 ? -0.364 13.246 7.774 1.00 95.81 327 GLN A C 1
ATOM 2634 O O . GLN A 1 327 ? -1.208 13.178 6.882 1.00 95.81 327 GLN A O 1
ATOM 2639 N N . ARG A 1 328 ? 0.655 14.110 7.714 1.00 96.44 328 ARG A N 1
ATOM 2640 C CA . ARG A 1 328 ? 0.854 15.032 6.591 1.00 96.44 328 ARG A CA 1
ATOM 2641 C C . ARG A 1 328 ? 0.961 14.281 5.261 1.00 96.44 328 ARG A C 1
ATOM 2643 O O . ARG A 1 328 ? 0.288 14.656 4.306 1.00 96.44 328 ARG A O 1
ATOM 2650 N N . TRP A 1 329 ? 1.774 13.226 5.184 1.00 97.62 329 TRP A N 1
ATOM 2651 C CA . TRP A 1 329 ? 1.967 12.487 3.932 1.00 97.62 329 TRP A CA 1
ATOM 2652 C C . TRP A 1 329 ? 0.750 11.674 3.501 1.00 97.62 329 TRP A C 1
ATOM 2654 O O . TRP A 1 329 ? 0.458 11.640 2.306 1.00 97.62 329 TRP A O 1
ATOM 2664 N N . VAL A 1 330 ? 0.011 11.065 4.433 1.00 97.31 330 VAL A N 1
ATOM 2665 C CA . VAL A 1 330 ? -1.229 10.343 4.089 1.00 97.31 330 VAL A CA 1
ATOM 2666 C C . VAL A 1 330 ? -2.335 11.299 3.627 1.00 97.31 330 VAL A C 1
ATOM 2668 O O . VAL A 1 330 ? -3.068 10.986 2.691 1.00 97.31 330 VAL A O 1
ATOM 2671 N N . GLU A 1 331 ? -2.428 12.496 4.216 1.00 97.06 331 GLU A N 1
ATOM 2672 C CA . GLU A 1 331 ? -3.365 13.535 3.774 1.00 97.06 331 GLU A CA 1
ATOM 2673 C C . GLU A 1 331 ? -2.991 14.068 2.383 1.00 97.06 331 GLU A C 1
ATOM 2675 O O . GLU A 1 331 ? -3.860 14.221 1.519 1.00 97.06 331 GLU A O 1
ATOM 2680 N N . LEU A 1 332 ? -1.698 14.306 2.140 1.00 97.44 332 LEU A N 1
ATOM 2681 C CA . LEU A 1 332 ? -1.199 14.725 0.831 1.00 97.44 332 LEU A CA 1
ATOM 2682 C C . LEU A 1 332 ? -1.384 13.645 -0.239 1.00 97.44 332 LEU A C 1
ATOM 2684 O O . LEU A 1 332 ? -1.705 13.999 -1.368 1.00 97.44 332 LEU A O 1
ATOM 2688 N N . ALA A 1 333 ? -1.269 12.357 0.101 1.00 97.94 333 ALA A N 1
ATOM 2689 C CA . ALA A 1 333 ? -1.511 11.253 -0.830 1.00 97.94 333 ALA A CA 1
ATOM 2690 C C . ALA A 1 333 ? -2.937 11.291 -1.402 1.00 97.94 333 ALA A C 1
ATOM 2692 O O . ALA A 1 333 ? -3.125 11.264 -2.618 1.00 97.94 333 ALA A O 1
ATOM 2693 N N . VAL A 1 334 ? -3.948 11.443 -0.535 1.00 96.88 334 VAL A N 1
ATOM 2694 C CA . VAL A 1 334 ? -5.352 11.580 -0.962 1.00 96.88 334 VAL A CA 1
ATOM 2695 C C . VAL A 1 334 ? -5.527 12.788 -1.884 1.00 96.88 334 VAL A C 1
ATOM 2697 O O . VAL A 1 334 ? -6.121 12.671 -2.956 1.00 96.88 334 VAL A O 1
ATOM 2700 N N . ARG A 1 335 ? -4.991 13.952 -1.495 1.00 94.94 335 ARG A N 1
ATOM 2701 C CA . ARG A 1 335 ? -5.116 15.184 -2.291 1.00 94.94 335 ARG A CA 1
ATOM 2702 C C . ARG A 1 335 ? -4.412 15.074 -3.643 1.00 94.94 335 ARG A C 1
ATOM 2704 O O . ARG A 1 335 ? -4.976 15.499 -4.647 1.00 94.94 335 ARG A O 1
ATOM 2711 N N . LEU A 1 336 ? -3.227 14.468 -3.681 1.00 95.50 336 LEU A N 1
ATOM 2712 C CA . LEU A 1 336 ? -2.445 14.268 -4.900 1.00 95.50 336 LEU A CA 1
ATOM 2713 C C . LEU A 1 336 ? -3.169 13.356 -5.900 1.00 95.50 336 LEU A C 1
ATOM 2715 O O . LEU A 1 336 ? -3.178 13.655 -7.093 1.00 95.50 336 LEU A O 1
ATOM 2719 N N . ILE A 1 337 ? -3.821 12.284 -5.430 1.00 95.25 337 ILE A N 1
ATOM 2720 C CA . ILE A 1 337 ? -4.669 11.434 -6.282 1.00 95.25 337 ILE A CA 1
ATOM 2721 C C . ILE A 1 337 ? -5.775 12.269 -6.926 1.00 95.25 337 ILE A C 1
ATOM 2723 O O . ILE A 1 337 ? -5.948 12.235 -8.144 1.00 95.25 337 ILE A O 1
ATOM 2727 N N . TRP A 1 338 ? -6.508 13.031 -6.114 1.00 93.19 338 TRP A N 1
ATOM 2728 C CA . TRP A 1 338 ? -7.650 13.814 -6.580 1.00 93.19 338 TRP A CA 1
ATOM 2729 C C . TRP A 1 338 ? -7.253 14.911 -7.565 1.00 93.19 338 TRP A C 1
ATOM 2731 O O . TRP A 1 338 ? -7.899 15.045 -8.605 1.00 93.19 338 TRP A O 1
ATOM 2741 N N . HIS A 1 339 ? -6.167 15.633 -7.278 1.00 91.25 339 HIS A N 1
ATOM 2742 C CA . HIS A 1 339 ? -5.631 16.651 -8.179 1.00 91.25 339 HIS A CA 1
ATOM 2743 C C . HIS A 1 339 ? -5.125 16.032 -9.489 1.00 91.25 339 HIS A C 1
ATOM 2745 O O . HIS A 1 339 ? -5.416 16.537 -10.575 1.00 91.25 339 HIS A O 1
ATOM 2751 N N . GLY A 1 340 ? -4.443 14.884 -9.407 1.00 89.38 340 GLY A N 1
ATOM 2752 C CA . GLY A 1 340 ? -3.903 14.181 -10.570 1.00 89.38 340 GLY A CA 1
ATOM 2753 C C . GLY A 1 340 ? -4.957 13.595 -11.498 1.00 89.38 340 GLY A C 1
ATOM 2754 O O . GLY A 1 340 ? -4.731 13.509 -12.704 1.00 89.38 340 GLY A O 1
ATOM 2755 N N . LEU A 1 341 ? -6.115 13.228 -10.951 1.00 89.44 341 LEU A N 1
ATOM 2756 C CA . LEU A 1 341 ? -7.280 12.787 -11.718 1.00 89.44 341 LEU A CA 1
ATOM 2757 C C . LEU A 1 341 ? -8.186 13.955 -12.149 1.00 89.44 341 LEU A C 1
ATOM 2759 O O . LEU A 1 341 ? -9.116 13.750 -12.928 1.00 89.44 341 LEU A O 1
ATOM 2763 N N . GLY A 1 342 ? -7.922 15.174 -11.665 1.00 88.44 342 GLY A N 1
ATOM 2764 C CA . GLY A 1 342 ? -8.738 16.364 -11.918 1.00 88.44 342 GLY A CA 1
ATOM 2765 C C . GLY A 1 342 ? -10.121 16.323 -11.263 1.00 88.44 342 GLY A C 1
ATOM 2766 O O . GLY A 1 342 ? -11.019 17.057 -11.676 1.00 88.44 342 GLY A O 1
ATOM 2767 N N . TRP A 1 343 ? -10.318 15.459 -10.265 1.00 88.50 343 TRP A N 1
ATOM 2768 C CA . TRP A 1 343 ? -11.600 15.280 -9.572 1.00 88.50 343 TRP A CA 1
ATOM 2769 C C . TRP A 1 343 ? -11.932 16.423 -8.610 1.00 88.50 343 TRP A C 1
ATOM 2771 O O . TRP A 1 343 ? -13.077 16.569 -8.197 1.00 88.50 343 TRP A O 1
ATOM 2781 N N . ASP A 1 344 ? -10.952 17.256 -8.279 1.00 85.25 344 ASP A N 1
ATOM 2782 C CA . ASP A 1 344 ? -11.099 18.469 -7.476 1.00 85.25 344 ASP A CA 1
ATOM 2783 C C . ASP A 1 344 ? -11.564 19.697 -8.285 1.00 85.25 344 ASP A C 1
ATOM 2785 O O . ASP A 1 344 ? -12.072 20.654 -7.705 1.00 85.25 344 ASP A O 1
ATOM 2789 N N . LYS A 1 345 ? -11.421 19.672 -9.618 1.00 78.88 345 LYS A N 1
ATOM 2790 C CA . LYS A 1 345 ? -11.765 20.783 -10.532 1.00 78.88 345 LYS A CA 1
ATOM 2791 C C . LYS A 1 345 ? -13.168 20.671 -11.143 1.00 78.88 345 LYS A C 1
ATOM 2793 O O . LYS A 1 345 ? -13.597 21.570 -11.864 1.00 78.88 345 LYS A O 1
ATOM 2798 N N . GLY A 1 346 ? -13.858 19.555 -10.910 1.00 69.44 346 GLY A N 1
ATOM 2799 C CA . GLY A 1 346 ? -15.179 19.254 -11.461 1.00 69.44 346 GLY A CA 1
ATOM 2800 C C . GLY A 1 346 ? -16.343 19.622 -10.531 1.00 69.44 346 GLY A C 1
ATOM 2801 O O . GLY A 1 346 ? -16.133 20.144 -9.435 1.00 69.44 346 GLY A O 1
ATOM 2802 N N . PRO A 1 347 ? -17.594 19.335 -10.940 1.00 66.12 347 PRO A N 1
ATOM 2803 C CA . PRO A 1 347 ? -18.736 19.435 -10.037 1.00 66.12 347 PRO A CA 1
ATOM 2804 C C . PRO A 1 347 ? -18.490 18.584 -8.786 1.00 66.12 347 PRO A C 1
ATOM 2806 O O . PRO A 1 347 ? -17.949 17.482 -8.875 1.00 66.12 347 PRO A O 1
ATOM 2809 N N . GLN A 1 348 ? -18.897 19.088 -7.618 1.00 71.62 348 GLN A N 1
ATOM 2810 C CA . GLN A 1 348 ? -18.685 18.430 -6.324 1.00 71.62 348 GLN A CA 1
ATOM 2811 C C . GLN A 1 348 ? -19.625 17.230 -6.136 1.00 71.62 348 GLN A C 1
ATOM 2813 O O . GLN A 1 348 ? -20.500 17.216 -5.270 1.00 71.62 348 GLN A O 1
ATOM 2818 N N . LEU A 1 349 ? -19.461 16.209 -6.973 1.00 74.44 349 LEU A N 1
ATOM 2819 C CA . LEU A 1 349 ? -20.271 15.004 -6.928 1.00 74.44 349 LEU A CA 1
ATOM 2820 C C . LEU A 1 349 ? -19.922 14.203 -5.674 1.00 74.44 349 LEU A C 1
ATOM 2822 O O . LEU A 1 349 ? -18.753 13.960 -5.377 1.00 74.44 349 LEU A O 1
ATOM 2826 N N . ARG A 1 350 ? -20.946 13.741 -4.950 1.00 74.56 350 ARG A N 1
ATOM 2827 C CA . ARG A 1 350 ? -20.782 13.011 -3.681 1.00 74.56 350 ARG A CA 1
ATOM 2828 C C . ARG A 1 350 ? -19.838 11.809 -3.801 1.00 74.56 350 ARG A C 1
ATOM 2830 O O . ARG A 1 350 ? -19.055 11.564 -2.891 1.00 74.56 350 ARG A O 1
ATOM 2837 N N . HIS A 1 351 ? -19.898 11.072 -4.908 1.00 76.12 351 HIS A N 1
ATOM 2838 C CA . HIS A 1 351 ? -19.073 9.883 -5.146 1.00 76.12 351 HIS A CA 1
ATOM 2839 C C . HIS A 1 351 ? -17.613 10.206 -5.510 1.00 76.12 351 HIS A C 1
ATOM 2841 O O . HIS A 1 351 ? -16.761 9.333 -5.375 1.00 76.12 351 HIS A O 1
ATOM 2847 N N . LEU A 1 352 ? -17.318 11.448 -5.911 1.00 82.56 352 LEU A N 1
ATOM 2848 C CA . LEU A 1 352 ? -15.969 11.956 -6.181 1.00 82.56 352 LEU A CA 1
ATOM 2849 C C . LEU A 1 352 ? -15.424 12.790 -5.018 1.00 82.56 352 LEU A C 1
ATOM 2851 O O . LEU A 1 352 ? -14.443 13.498 -5.182 1.00 82.56 352 LEU A O 1
ATOM 2855 N N . GLN A 1 353 ? -16.043 12.756 -3.841 1.00 88.38 353 GLN A N 1
ATOM 2856 C CA . GLN A 1 353 ? -15.490 13.420 -2.662 1.00 88.38 353 GLN A CA 1
ATOM 2857 C C . GLN A 1 353 ? -14.311 12.603 -2.109 1.00 88.38 353 GLN A C 1
ATOM 2859 O O . GLN A 1 353 ? -14.487 11.395 -1.907 1.00 88.38 353 GLN A O 1
ATOM 2864 N N . PRO A 1 354 ? -13.157 13.229 -1.809 1.00 93.12 354 PRO A N 1
ATOM 2865 C CA . PRO A 1 354 ? -12.010 12.526 -1.244 1.00 93.12 354 PRO A CA 1
ATOM 2866 C C . PRO A 1 354 ? -12.352 11.897 0.115 1.00 93.12 354 PRO A C 1
ATOM 2868 O O . PRO A 1 354 ? -13.143 12.468 0.878 1.00 93.12 354 PRO A O 1
ATOM 2871 N N . PRO A 1 355 ? -11.776 10.728 0.447 1.00 95.31 355 PRO A N 1
ATOM 2872 C CA . PRO A 1 355 ? -11.989 10.112 1.745 1.00 95.31 355 PRO A CA 1
ATOM 2873 C C . PRO A 1 355 ? -11.361 10.944 2.867 1.00 95.31 355 PRO A C 1
ATOM 2875 O O . PRO A 1 355 ? -10.306 11.559 2.702 1.00 95.31 355 PRO A O 1
ATOM 2878 N N . ARG A 1 356 ? -11.981 10.912 4.051 1.00 96.00 356 ARG A N 1
ATOM 2879 C CA . ARG A 1 356 ? -11.384 11.490 5.262 1.00 96.00 356 ARG A CA 1
ATOM 2880 C C . ARG A 1 356 ? -10.287 10.567 5.789 1.00 96.00 356 ARG A C 1
ATOM 2882 O O . ARG A 1 356 ? -10.534 9.385 6.007 1.00 96.00 356 ARG A O 1
ATOM 2889 N N . VAL A 1 357 ? -9.112 11.125 6.054 1.00 96.38 357 VAL A N 1
ATOM 2890 C CA . VAL A 1 357 ? -8.002 10.424 6.713 1.00 96.38 357 VAL A CA 1
ATOM 2891 C C . VAL A 1 357 ? -8.174 10.509 8.233 1.00 96.38 357 VAL A C 1
ATOM 2893 O O . VAL A 1 357 ? -8.436 11.592 8.759 1.00 96.38 357 VAL A O 1
ATOM 2896 N N . LEU A 1 358 ? -8.042 9.378 8.930 1.00 95.38 358 LEU A N 1
ATOM 2897 C CA . LEU A 1 358 ? -8.046 9.268 10.391 1.00 95.38 358 LEU A CA 1
ATOM 2898 C C . LEU A 1 358 ? -6.782 8.531 10.860 1.00 95.38 358 LEU A C 1
ATOM 2900 O O . LEU A 1 358 ? -6.563 7.398 10.452 1.00 95.38 358 LEU A O 1
ATOM 2904 N N . CYS A 1 359 ? -5.985 9.148 11.736 1.00 92.81 359 CYS A N 1
ATOM 2905 C CA . CYS A 1 359 ? -4.747 8.569 12.298 1.00 92.81 359 CYS A CA 1
ATOM 2906 C C . CYS A 1 359 ? -4.744 8.625 13.838 1.00 92.81 359 CYS A C 1
ATOM 2908 O O . CYS A 1 359 ? -3.722 8.910 14.464 1.00 92.81 359 CYS A O 1
ATOM 2910 N N . GLU A 1 360 ? -5.922 8.470 14.440 1.00 87.12 360 GLU A N 1
ATOM 2911 C CA . GLU A 1 360 ? -6.152 8.648 15.882 1.00 87.12 360 GLU A CA 1
ATOM 2912 C C . GLU A 1 360 ? -5.985 7.343 16.676 1.00 87.12 360 GLU A C 1
ATOM 2914 O O . GLU A 1 360 ? -5.915 7.385 17.900 1.00 87.12 360 GLU A O 1
ATOM 2919 N N . TRP A 1 361 ? -5.908 6.201 15.987 1.00 87.50 361 TRP A N 1
ATOM 2920 C CA . TRP A 1 361 ? -5.894 4.868 16.584 1.00 87.50 361 TRP A CA 1
ATOM 2921 C C . TRP A 1 361 ? -4.481 4.312 16.681 1.00 87.50 361 TRP A C 1
ATOM 2923 O O . TRP A 1 361 ? -3.787 4.214 15.669 1.00 87.50 361 TRP A O 1
ATOM 2933 N N . ASP A 1 362 ? -4.071 3.912 17.882 1.00 88.56 362 ASP A N 1
ATOM 2934 C CA . ASP A 1 362 ? -2.842 3.152 18.076 1.00 88.56 362 ASP A CA 1
ATOM 2935 C C . ASP A 1 362 ? -3.070 1.632 18.072 1.00 88.56 362 ASP A C 1
ATOM 2937 O O . ASP A 1 362 ? -4.138 1.140 18.448 1.00 88.56 362 ASP A O 1
ATOM 2941 N N . GLU A 1 363 ? -2.041 0.899 17.646 1.00 88.50 363 GLU A N 1
ATOM 2942 C CA . GLU A 1 363 ? -2.031 -0.562 17.485 1.00 88.50 363 GLU A CA 1
ATOM 2943 C C . GLU A 1 363 ? -2.411 -1.305 18.794 1.00 88.50 363 GLU A C 1
ATOM 2945 O O . GLU A 1 363 ? -3.220 -2.245 18.772 1.00 88.50 363 GLU A O 1
ATOM 2950 N N . ALA A 1 364 ? -1.941 -0.840 19.962 1.00 88.69 364 ALA A N 1
ATOM 2951 C CA . ALA A 1 364 ? -2.280 -1.451 21.252 1.00 88.69 364 ALA A CA 1
ATOM 2952 C C . ALA A 1 364 ? -3.743 -1.216 21.652 1.00 88.69 364 ALA A C 1
ATOM 2954 O O . ALA A 1 364 ? -4.421 -2.150 22.093 1.00 88.69 364 ALA A O 1
ATOM 2955 N N . SER A 1 365 ? -4.258 0.004 21.483 1.00 88.94 365 SER A N 1
ATOM 2956 C CA . SER A 1 365 ? -5.668 0.314 21.741 1.00 88.94 365 SER A CA 1
ATOM 2957 C C . SER A 1 365 ? -6.596 -0.535 20.873 1.00 88.94 365 SER A C 1
ATOM 2959 O O . SER A 1 365 ? -7.587 -1.062 21.381 1.00 88.94 365 SER A O 1
ATOM 2961 N N . CYS A 1 366 ? -6.261 -0.739 19.594 1.00 88.94 366 CYS A N 1
ATOM 2962 C CA . CYS A 1 366 ? -7.012 -1.635 18.713 1.00 88.94 366 CYS A CA 1
ATOM 2963 C C . CYS A 1 366 ? -7.040 -3.075 19.250 1.00 88.94 366 CYS A C 1
ATOM 2965 O O . CYS A 1 366 ? -8.114 -3.674 19.338 1.00 88.94 366 CYS A O 1
ATOM 2967 N N . SER A 1 367 ? -5.894 -3.604 19.684 1.00 89.94 367 SER A N 1
ATOM 2968 C CA . SER A 1 367 ? -5.797 -4.953 20.260 1.00 89.94 367 SER A CA 1
ATOM 2969 C C . SER A 1 367 ? -6.605 -5.097 21.555 1.00 89.94 367 SER A C 1
ATOM 2971 O O . SER A 1 367 ? -7.360 -6.058 21.731 1.00 89.94 367 SER A O 1
ATOM 2973 N N . HIS A 1 368 ? -6.511 -4.111 22.452 1.00 92.94 368 HIS A N 1
ATOM 2974 C CA . HIS A 1 368 ? -7.279 -4.089 23.696 1.00 92.94 368 HIS A CA 1
ATOM 2975 C C . HIS A 1 368 ? -8.788 -4.030 23.442 1.00 92.94 368 HIS A C 1
ATOM 2977 O O . HIS A 1 368 ? -9.546 -4.710 24.131 1.00 92.94 368 HIS A O 1
ATOM 2983 N N . LEU A 1 369 ? -9.236 -3.248 22.457 1.00 90.12 369 LEU A N 1
ATOM 2984 C CA . LEU A 1 369 ? -10.654 -3.147 22.120 1.00 90.12 369 LEU A CA 1
ATOM 2985 C C . LEU A 1 369 ? -11.228 -4.470 21.625 1.00 90.12 369 LEU A C 1
ATOM 2987 O O . LEU A 1 369 ? -12.317 -4.840 22.054 1.00 90.12 369 LEU A O 1
ATOM 2991 N N . VAL A 1 370 ? -10.504 -5.199 20.772 1.00 89.56 370 VAL A N 1
ATOM 2992 C CA . VAL A 1 370 ? -10.946 -6.520 20.296 1.00 89.56 370 VAL A CA 1
ATOM 2993 C C . VAL A 1 370 ? -11.046 -7.507 21.458 1.00 89.56 370 VAL A C 1
ATOM 2995 O O . VAL A 1 370 ? -12.049 -8.212 21.574 1.00 89.56 370 VAL A O 1
ATOM 2998 N N . LEU A 1 371 ? -10.050 -7.518 22.352 1.00 92.75 371 LEU A N 1
ATOM 2999 C CA . LEU A 1 371 ? -10.075 -8.345 23.559 1.00 92.75 371 LEU A CA 1
ATOM 3000 C C . LEU A 1 371 ? -11.295 -8.017 24.427 1.00 92.75 371 LEU A C 1
ATOM 3002 O O . LEU A 1 371 ? -12.104 -8.898 24.703 1.00 92.75 371 LEU A O 1
ATOM 3006 N N . LEU A 1 372 ? -11.451 -6.753 24.831 1.00 93.50 372 LEU A N 1
ATOM 3007 C CA . LEU A 1 372 ? -12.542 -6.326 25.708 1.00 93.50 372 LEU A CA 1
ATOM 3008 C C . LEU A 1 372 ? -13.908 -6.560 25.069 1.00 93.50 372 LEU A C 1
ATOM 3010 O O . LEU A 1 372 ? -14.821 -7.020 25.747 1.00 93.50 372 LEU A O 1
ATOM 3014 N N . TYR A 1 373 ? -14.053 -6.279 23.773 1.00 91.06 373 TYR A N 1
ATOM 3015 C CA . TYR A 1 373 ? -15.294 -6.531 23.054 1.00 91.06 373 TYR A CA 1
ATOM 3016 C C . TYR A 1 373 ? -15.649 -8.018 23.080 1.00 91.06 373 TYR A C 1
ATOM 3018 O O . TYR A 1 373 ? -16.769 -8.361 23.444 1.00 91.06 373 TYR A O 1
ATOM 3026 N N . ASN A 1 374 ? -14.705 -8.906 22.760 1.00 91.31 374 ASN A N 1
ATOM 3027 C CA . ASN A 1 374 ? -14.952 -10.347 22.773 1.00 91.31 374 ASN A CA 1
ATOM 3028 C C . ASN A 1 374 ? -15.258 -10.865 24.183 1.00 91.31 374 ASN A C 1
ATOM 3030 O O . ASN A 1 374 ? -16.219 -11.609 24.376 1.00 91.31 374 ASN A O 1
ATOM 3034 N N . GLU A 1 375 ? -14.481 -10.454 25.183 1.00 93.94 375 GLU A N 1
ATOM 3035 C CA . GLU A 1 375 ? -14.718 -10.861 26.566 1.00 93.94 375 GLU A CA 1
ATOM 3036 C C . GLU A 1 375 ? -16.094 -10.393 27.051 1.00 93.94 375 GLU A C 1
ATOM 3038 O O . GLU A 1 375 ? -16.872 -11.193 27.567 1.00 93.94 375 GLU A O 1
ATOM 3043 N N . ILE A 1 376 ? -16.444 -9.127 26.833 1.00 92.50 376 ILE A N 1
ATOM 3044 C CA . ILE A 1 376 ? -17.682 -8.547 27.356 1.00 92.50 376 ILE A CA 1
ATOM 3045 C C . ILE A 1 376 ? -18.886 -9.000 26.536 1.00 92.50 376 ILE A C 1
ATOM 3047 O O . ILE A 1 376 ? -19.833 -9.551 27.090 1.00 92.50 376 ILE A O 1
ATOM 3051 N N . MET A 1 377 ? -18.871 -8.774 25.222 1.00 89.06 377 MET A N 1
ATOM 3052 C CA . MET A 1 377 ? -20.044 -8.983 24.372 1.00 89.06 377 MET A CA 1
ATOM 3053 C C . MET A 1 377 ? -20.302 -10.455 24.077 1.00 89.06 377 MET A C 1
ATOM 3055 O O . MET A 1 377 ? -21.462 -10.852 24.015 1.00 89.06 377 MET A O 1
ATOM 3059 N N . VAL A 1 378 ? -19.249 -11.260 23.901 1.00 88.94 378 VAL A N 1
ATOM 3060 C CA . VAL A 1 378 ? -19.393 -12.670 23.513 1.00 88.94 378 VAL A CA 1
ATOM 3061 C C . VAL A 1 378 ? -19.394 -13.571 24.741 1.00 88.94 378 VAL A C 1
ATOM 3063 O O . VAL A 1 378 ? -20.350 -14.313 24.946 1.00 88.94 378 VAL A O 1
ATOM 3066 N N . LYS A 1 379 ? -18.357 -13.503 25.586 1.00 93.06 379 LYS A N 1
ATOM 3067 C CA . LYS A 1 379 ? -18.218 -14.443 26.714 1.00 93.06 379 LYS A CA 1
ATOM 3068 C C . LYS A 1 379 ? -19.084 -14.085 27.920 1.00 93.06 379 LYS A C 1
ATOM 3070 O O . LYS A 1 379 ? -19.578 -14.987 28.588 1.00 93.06 379 LYS A O 1
ATOM 3075 N N . HIS A 1 380 ? -19.299 -12.795 28.174 1.00 92.88 380 HIS A N 1
ATOM 3076 C CA . HIS A 1 380 ? -20.123 -12.307 29.287 1.00 92.88 380 HIS A CA 1
ATOM 3077 C C . HIS A 1 380 ? -21.484 -11.756 28.830 1.00 92.88 380 HIS A C 1
ATOM 3079 O O . HIS A 1 380 ? -22.165 -11.088 29.604 1.00 92.88 380 HIS A O 1
ATOM 3085 N N . LEU A 1 381 ? -21.899 -12.031 27.584 1.00 91.12 381 LEU A N 1
ATOM 3086 C CA . LEU A 1 381 ? -23.224 -11.684 27.041 1.00 91.12 381 LEU A CA 1
ATOM 3087 C C . LEU A 1 381 ? -23.603 -10.197 27.212 1.00 91.12 381 LEU A C 1
ATOM 3089 O O . LEU A 1 381 ? -24.757 -9.852 27.460 1.00 91.12 381 LEU A O 1
ATOM 3093 N N . GLY A 1 382 ? -22.617 -9.307 27.105 1.00 88.69 382 GLY A N 1
ATOM 3094 C CA . GLY A 1 382 ? -22.767 -7.860 27.274 1.00 88.69 382 GLY A CA 1
ATOM 3095 C C . GLY A 1 382 ? -22.627 -7.360 28.716 1.00 88.69 382 GLY A C 1
ATOM 3096 O O . GLY A 1 382 ? -22.649 -6.148 28.933 1.00 88.69 382 GLY A O 1
ATOM 3097 N N . ASN A 1 383 ? -22.443 -8.240 29.705 1.00 91.25 383 ASN A N 1
ATOM 3098 C CA . ASN A 1 383 ? -22.308 -7.857 31.109 1.00 91.25 383 ASN A CA 1
ATOM 3099 C C . ASN A 1 383 ? -20.874 -7.418 31.450 1.00 91.25 383 ASN A C 1
ATOM 3101 O O . ASN A 1 383 ? -20.044 -8.196 31.928 1.00 91.25 383 ASN A O 1
ATOM 3105 N N . ALA A 1 384 ? -20.588 -6.132 31.233 1.00 93.62 384 ALA A N 1
ATOM 3106 C CA . ALA A 1 384 ? -19.291 -5.555 31.571 1.00 93.62 384 ALA A CA 1
ATOM 3107 C C . ALA A 1 384 ? -19.006 -5.583 33.083 1.00 93.62 384 ALA A C 1
ATOM 3109 O O . ALA A 1 384 ? -17.883 -5.880 33.480 1.00 93.62 384 ALA A O 1
ATOM 3110 N N . SER A 1 385 ? -19.997 -5.333 33.945 1.00 93.31 385 SER A N 1
ATOM 3111 C CA . SER A 1 385 ? -19.785 -5.327 35.401 1.00 93.31 385 SER A CA 1
ATOM 3112 C C . SER A 1 385 ? -19.295 -6.675 35.926 1.00 93.31 385 SER A C 1
ATOM 3114 O O . SER A 1 385 ? -18.415 -6.708 36.785 1.00 93.31 385 SER A O 1
ATOM 3116 N N . GLN A 1 386 ? -19.804 -7.782 35.380 1.00 93.06 386 GLN A N 1
ATOM 3117 C CA . GLN A 1 386 ? -19.330 -9.121 35.722 1.00 93.06 386 GLN A CA 1
ATOM 3118 C C . GLN A 1 386 ? -17.871 -9.328 35.301 1.00 93.06 386 GLN A C 1
ATOM 3120 O O . GLN A 1 386 ? -17.058 -9.747 36.123 1.00 93.06 386 GLN A O 1
ATOM 3125 N N . TYR A 1 387 ? -17.520 -8.989 34.056 1.00 95.19 387 TYR A N 1
ATOM 3126 C CA . TYR A 1 387 ? -16.146 -9.115 33.562 1.00 95.19 387 TYR A CA 1
ATOM 3127 C C . TYR A 1 387 ? -15.157 -8.299 34.412 1.00 95.19 387 TYR A C 1
ATOM 3129 O O . TYR A 1 387 ? -14.148 -8.824 34.884 1.00 95.19 387 TYR A O 1
ATOM 3137 N N . PHE A 1 388 ? -15.473 -7.028 34.677 1.00 95.81 388 PHE A N 1
ATOM 3138 C CA . PHE A 1 388 ? -14.625 -6.151 35.487 1.00 95.81 388 PHE A CA 1
ATOM 3139 C C . PHE A 1 388 ? -14.578 -6.562 36.966 1.00 95.81 388 PHE A C 1
ATOM 3141 O O . PHE A 1 388 ? -13.567 -6.325 37.623 1.00 95.81 388 PHE A O 1
ATOM 3148 N N . GLY A 1 389 ? -15.632 -7.187 37.495 1.00 93.56 389 GLY A N 1
ATOM 3149 C CA . GLY A 1 389 ? -15.633 -7.752 38.845 1.00 93.56 389 GLY A CA 1
ATOM 3150 C C . GLY A 1 389 ? -14.759 -9.003 38.974 1.00 93.56 389 GLY A C 1
ATOM 3151 O O . GLY A 1 389 ? -14.102 -9.178 39.996 1.00 93.56 389 GLY A O 1
ATOM 3152 N N . LEU A 1 390 ? -14.723 -9.847 37.938 1.00 94.62 390 LEU A N 1
ATOM 3153 C CA . LEU A 1 390 ? -13.952 -11.095 37.920 1.00 94.62 390 LEU A CA 1
ATOM 3154 C C . LEU A 1 390 ? -12.463 -10.879 37.632 1.00 94.62 390 LEU A C 1
ATOM 3156 O O . LEU A 1 390 ? -11.611 -11.425 38.328 1.00 94.62 390 LEU A O 1
ATOM 3160 N N . PHE A 1 391 ? -12.147 -10.097 36.599 1.00 94.88 391 PHE A N 1
ATOM 3161 C CA . PHE A 1 391 ? -10.775 -9.928 36.104 1.00 94.88 391 PHE A CA 1
ATOM 3162 C C . PHE A 1 391 ? -10.131 -8.608 36.544 1.00 94.88 391 PHE A C 1
ATOM 3164 O O . PHE A 1 391 ? -8.930 -8.401 36.354 1.00 94.88 391 PHE A O 1
ATOM 3171 N N . GLY A 1 392 ? -10.922 -7.692 37.102 1.00 94.69 392 GLY A N 1
ATOM 3172 C CA . GLY A 1 392 ? -10.479 -6.357 37.471 1.00 94.69 392 GLY A CA 1
ATOM 3173 C C . GLY A 1 392 ? -10.167 -6.181 38.953 1.00 94.69 392 GLY A C 1
ATOM 3174 O O . GLY A 1 392 ? -10.139 -7.110 39.756 1.00 94.69 392 GLY A O 1
ATOM 3175 N N . ARG A 1 393 ? -9.881 -4.930 39.313 1.00 95.31 393 ARG A N 1
ATOM 3176 C CA . ARG A 1 393 ? -9.694 -4.444 40.685 1.00 95.31 393 ARG A CA 1
ATOM 3177 C C . ARG A 1 393 ? -10.296 -3.051 40.806 1.00 95.31 393 ARG A C 1
ATOM 3179 O O . ARG A 1 393 ? -10.393 -2.335 39.813 1.00 95.31 393 ARG A O 1
ATOM 3186 N N . GLN A 1 394 ? -10.631 -2.640 42.023 1.00 94.38 394 GLN A N 1
ATOM 3187 C CA . GLN A 1 394 ? -11.007 -1.253 42.299 1.00 94.38 394 GLN A CA 1
ATOM 3188 C C . GLN A 1 394 ? -9.783 -0.340 42.143 1.00 94.38 394 GLN A C 1
ATOM 3190 O O . GLN A 1 394 ? -8.735 -0.598 42.745 1.00 94.38 394 GLN A O 1
ATOM 3195 N N . ARG A 1 395 ? -9.890 0.701 41.310 1.00 92.75 395 ARG A N 1
ATOM 3196 C CA . ARG A 1 395 ? -8.831 1.703 41.088 1.00 92.75 395 ARG A CA 1
ATOM 3197 C C . ARG A 1 395 ? -9.421 3.110 40.985 1.00 92.75 395 ARG A C 1
ATOM 3199 O O . ARG A 1 395 ? -10.559 3.229 40.545 1.00 92.75 395 ARG A O 1
ATOM 3206 N N . PRO A 1 396 ? -8.672 4.168 41.345 1.00 86.25 396 PRO A N 1
ATOM 3207 C CA . PRO A 1 396 ? -9.144 5.540 41.181 1.00 86.25 396 PRO A CA 1
ATOM 3208 C C . PRO A 1 396 ? -9.476 5.876 39.716 1.00 86.25 396 PRO A C 1
ATOM 3210 O O . PRO A 1 396 ? -8.636 5.697 38.826 1.00 86.25 396 PRO A O 1
ATOM 3213 N N . GLY A 1 397 ? -10.688 6.378 39.479 1.00 82.12 397 GLY A N 1
ATOM 3214 C CA . GLY A 1 397 ? -11.167 6.931 38.212 1.00 82.12 397 GLY A CA 1
ATOM 3215 C C . GLY A 1 397 ? -10.745 8.387 37.996 1.00 82.12 397 GLY A C 1
ATOM 3216 O O . GLY A 1 397 ? -9.815 8.887 38.634 1.00 82.12 397 GLY A O 1
ATOM 3217 N N . ALA A 1 398 ? -11.363 9.066 37.025 1.00 80.69 398 ALA A N 1
ATOM 3218 C CA . ALA A 1 398 ? -11.058 10.474 36.693 1.00 80.69 398 ALA A CA 1
ATOM 3219 C C . ALA A 1 398 ? -11.581 11.450 37.733 1.00 80.69 398 ALA A C 1
ATOM 3221 O O . ALA A 1 398 ? -10.962 12.474 37.995 1.00 80.69 398 ALA A O 1
ATOM 3222 N N . ASP A 1 399 ? -12.675 11.058 38.358 1.00 84.56 399 ASP A N 1
ATOM 3223 C CA . ASP A 1 399 ? -13.307 11.682 39.507 1.00 84.56 399 ASP A CA 1
ATOM 3224 C C . ASP A 1 399 ? -12.580 11.400 40.836 1.00 84.56 399 ASP A C 1
ATOM 3226 O O . ASP A 1 399 ? -12.998 11.894 41.879 1.00 84.56 399 ASP A O 1
ATOM 3230 N N . GLY A 1 400 ? -11.507 10.599 40.822 1.00 83.00 400 GLY A N 1
ATOM 3231 C CA . GLY A 1 400 ? -10.781 10.179 42.022 1.00 83.00 400 GLY A CA 1
ATOM 3232 C C . GLY A 1 400 ? -11.486 9.091 42.842 1.00 83.00 400 GLY A C 1
ATOM 3233 O O . GLY A 1 400 ? -10.922 8.635 43.837 1.00 83.00 400 GLY A O 1
ATOM 3234 N N . MET A 1 401 ? -12.669 8.632 42.426 1.00 86.88 401 MET A N 1
ATOM 3235 C CA . MET A 1 401 ? -13.423 7.587 43.122 1.00 86.88 401 MET A CA 1
ATOM 3236 C C . MET A 1 401 ? -12.957 6.187 42.697 1.00 86.88 401 MET A C 1
ATOM 3238 O O . MET A 1 401 ? -12.465 6.015 41.582 1.00 86.88 401 MET A O 1
ATOM 3242 N N . PRO A 1 402 ? -13.067 5.160 43.558 1.00 90.81 402 PRO A N 1
ATOM 3243 C CA . PRO A 1 402 ? -12.748 3.790 43.175 1.00 90.81 402 PRO A CA 1
ATOM 3244 C C . PRO A 1 402 ? -13.794 3.235 42.199 1.00 90.81 402 PRO A C 1
ATOM 3246 O O . PRO A 1 402 ? -14.975 3.150 42.527 1.00 90.81 402 PRO A O 1
ATOM 3249 N N . HIS A 1 403 ? -13.332 2.823 41.019 1.00 92.38 403 HIS A N 1
ATOM 3250 C CA . HIS A 1 403 ? -14.135 2.173 39.984 1.00 92.38 403 HIS A CA 1
ATOM 3251 C C . HIS A 1 403 ? -13.568 0.789 39.627 1.00 92.38 403 HIS A C 1
ATOM 3253 O O . HIS A 1 403 ? -12.337 0.607 39.616 1.00 92.38 403 HIS A O 1
ATOM 3259 N N . PRO A 1 404 ? -14.420 -0.195 39.273 1.00 95.06 404 PRO A N 1
ATOM 3260 C CA . PRO A 1 404 ? -13.970 -1.467 38.718 1.00 95.06 404 PRO A CA 1
ATOM 3261 C C . PRO A 1 404 ? -13.113 -1.237 37.472 1.00 95.06 404 PRO A C 1
ATOM 3263 O O . PRO A 1 404 ? -13.522 -0.548 36.539 1.00 95.06 404 PRO A O 1
ATOM 3266 N N . SER A 1 405 ? -11.911 -1.809 37.450 1.00 96.00 405 SER A N 1
ATOM 3267 C CA . SER A 1 405 ? -10.934 -1.548 36.393 1.00 96.00 405 SER A CA 1
ATOM 3268 C C . SER A 1 405 ? -10.141 -2.795 36.015 1.00 96.00 405 SER A C 1
ATOM 3270 O O . SER A 1 405 ? -9.650 -3.507 36.891 1.00 96.00 405 SER A O 1
ATOM 3272 N N . VAL A 1 406 ? -9.926 -3.020 34.720 1.00 96.44 406 VAL A N 1
ATOM 3273 C CA . VAL A 1 406 ? -9.064 -4.091 34.194 1.00 96.44 406 VAL A CA 1
ATOM 3274 C C . VAL A 1 406 ? -7.810 -3.460 33.604 1.00 96.44 406 VAL A C 1
ATOM 3276 O O . VAL A 1 406 ? -7.890 -2.573 32.761 1.00 96.44 406 VAL A O 1
ATOM 3279 N N . ARG A 1 407 ? -6.632 -3.909 34.043 1.00 95.75 407 ARG A N 1
ATOM 3280 C CA . ARG A 1 407 ? -5.351 -3.456 33.489 1.00 95.75 407 ARG A CA 1
ATOM 3281 C C . ARG A 1 407 ? -4.830 -4.497 32.513 1.00 95.75 407 ARG A C 1
ATOM 3283 O O . ARG A 1 407 ? -4.621 -5.639 32.907 1.00 95.75 407 ARG A O 1
ATOM 3290 N N . VAL A 1 408 ? -4.614 -4.083 31.271 1.00 95.50 408 VAL A N 1
ATOM 3291 C CA . VAL A 1 408 ? -4.141 -4.942 30.184 1.00 95.50 408 VAL A CA 1
ATOM 3292 C C . VAL A 1 408 ? -2.753 -4.478 29.767 1.00 95.50 408 VAL A C 1
ATOM 3294 O O . VAL A 1 408 ? -2.529 -3.279 29.596 1.00 95.50 408 VAL A O 1
ATOM 3297 N N . ALA A 1 409 ? -1.836 -5.431 29.633 1.00 94.62 409 ALA A N 1
ATOM 3298 C CA . ALA A 1 409 ? -0.546 -5.227 28.994 1.00 94.62 409 ALA A CA 1
ATOM 3299 C C . ALA A 1 409 ? -0.564 -5.923 27.628 1.00 94.62 409 ALA A C 1
ATOM 3301 O O . ALA A 1 409 ? -0.920 -7.099 27.551 1.00 94.62 409 ALA A O 1
ATOM 3302 N N . SER A 1 410 ? -0.186 -5.208 26.574 1.00 93.38 410 SER A N 1
ATOM 3303 C CA . SER A 1 410 ? 0.046 -5.754 25.237 1.00 93.38 410 SER A CA 1
ATOM 3304 C C . SER A 1 410 ? 1.519 -5.630 24.880 1.00 93.38 410 SER A C 1
ATOM 3306 O O . SER A 1 410 ? 2.143 -4.601 25.134 1.00 93.38 410 SER A O 1
ATOM 3308 N N . ILE A 1 411 ? 2.060 -6.706 24.314 1.00 92.75 411 ILE A N 1
ATOM 3309 C CA . ILE A 1 411 ? 3.392 -6.758 23.718 1.00 92.75 411 ILE A CA 1
ATOM 3310 C C . ILE A 1 411 ? 3.170 -7.096 22.249 1.00 92.75 411 ILE A C 1
ATOM 3312 O O . ILE A 1 411 ? 2.726 -8.201 21.940 1.00 92.75 411 ILE A O 1
ATOM 3316 N N . ASP A 1 412 ? 3.439 -6.140 21.373 1.00 89.12 412 ASP A N 1
ATOM 3317 C CA . ASP A 1 412 ? 3.337 -6.307 19.929 1.00 89.12 412 ASP A CA 1
ATOM 3318 C C . ASP A 1 412 ? 4.739 -6.467 19.341 1.00 89.12 412 ASP A C 1
ATOM 3320 O O . ASP A 1 412 ? 5.546 -5.542 19.395 1.00 89.12 412 ASP A O 1
ATOM 3324 N N . ILE A 1 413 ? 5.050 -7.660 18.833 1.00 89.81 413 ILE A N 1
ATOM 3325 C CA . ILE A 1 413 ? 6.354 -7.988 18.249 1.00 89.81 413 ILE A CA 1
ATOM 3326 C C . ILE A 1 413 ? 6.207 -7.955 16.731 1.00 89.81 413 ILE A C 1
ATOM 3328 O O . ILE A 1 413 ? 5.774 -8.923 16.104 1.00 89.81 413 ILE A O 1
ATOM 3332 N N . GLY A 1 414 ? 6.596 -6.832 16.134 1.00 85.31 414 GLY A N 1
ATOM 3333 C CA . GLY A 1 414 ? 6.605 -6.657 14.692 1.00 85.31 414 GLY A CA 1
ATOM 3334 C C . GLY A 1 414 ? 7.848 -7.244 14.020 1.00 85.31 414 GLY A C 1
ATOM 3335 O O . GLY A 1 414 ? 8.646 -7.985 14.593 1.00 85.31 414 GLY A O 1
ATOM 3336 N N . GLY A 1 415 ? 8.053 -6.862 12.759 1.00 82.38 415 GLY A N 1
ATOM 3337 C CA . GLY A 1 415 ? 9.270 -7.234 12.039 1.00 82.38 415 GLY A CA 1
ATOM 3338 C C . GLY A 1 415 ? 10.515 -6.554 12.606 1.00 82.38 415 GLY A C 1
ATOM 3339 O O . GLY A 1 415 ? 11.503 -7.222 12.848 1.00 82.38 415 GLY A O 1
ATOM 3340 N N . GLY A 1 416 ? 10.466 -5.254 12.907 1.00 82.44 416 GLY A N 1
ATOM 3341 C CA . GLY A 1 416 ? 11.656 -4.539 13.389 1.00 82.44 416 GLY A CA 1
ATOM 3342 C C . GLY A 1 416 ? 11.473 -3.654 14.607 1.00 82.44 416 GLY A C 1
ATOM 3343 O O . GLY A 1 416 ? 12.388 -2.901 14.922 1.00 82.44 416 GLY A O 1
ATOM 3344 N N . THR A 1 417 ? 10.304 -3.697 15.241 1.00 86.00 417 THR A N 1
ATOM 3345 C CA . THR A 1 417 ? 10.051 -3.048 16.528 1.00 86.00 417 THR A CA 1
ATOM 3346 C C . THR A 1 417 ? 9.202 -3.963 17.396 1.00 86.00 417 THR A C 1
ATOM 3348 O O . THR A 1 417 ? 8.357 -4.687 16.869 1.00 86.00 417 THR A O 1
ATOM 3351 N N . THR A 1 418 ? 9.442 -3.925 18.702 1.00 89.88 418 THR A N 1
ATOM 3352 C CA . THR A 1 418 ? 8.560 -4.509 19.713 1.00 89.88 418 THR A CA 1
ATOM 3353 C C . THR A 1 418 ? 7.984 -3.378 20.549 1.00 89.88 418 THR A C 1
ATOM 3355 O O . THR A 1 418 ? 8.755 -2.647 21.168 1.00 89.88 418 THR A O 1
ATOM 3358 N N . ASP A 1 419 ? 6.665 -3.243 20.592 1.00 90.00 419 ASP A N 1
ATOM 3359 C CA . ASP A 1 419 ? 5.980 -2.199 21.352 1.00 90.00 419 ASP A CA 1
ATOM 3360 C C . ASP A 1 419 ? 5.289 -2.796 22.585 1.00 90.00 419 ASP A C 1
ATOM 3362 O O . ASP A 1 419 ? 4.591 -3.805 22.507 1.00 90.00 419 ASP A O 1
ATOM 3366 N N . LEU A 1 420 ? 5.482 -2.165 23.744 1.00 92.25 420 LEU A N 1
ATOM 3367 C CA . LEU A 1 420 ? 4.821 -2.511 25.002 1.00 92.25 420 LEU A CA 1
ATOM 3368 C C . LEU A 1 420 ? 3.843 -1.398 25.371 1.00 92.25 420 LEU A C 1
ATOM 3370 O O . LEU A 1 420 ? 4.223 -0.231 25.449 1.00 92.25 420 LEU A O 1
ATOM 3374 N N . SER A 1 421 ? 2.600 -1.760 25.676 1.00 93.56 421 SER A N 1
ATOM 3375 C CA . SER A 1 421 ? 1.586 -0.839 26.188 1.00 93.56 421 SER A CA 1
ATOM 3376 C C . SER A 1 421 ? 0.883 -1.429 27.396 1.00 93.56 421 SER A C 1
ATOM 3378 O O . SER A 1 421 ? 0.427 -2.567 27.368 1.00 93.56 421 SER A O 1
ATOM 3380 N N . ILE A 1 422 ? 0.759 -0.644 28.463 1.00 95.62 422 ILE A N 1
ATOM 3381 C CA . ILE A 1 422 ? -0.020 -0.990 29.650 1.00 95.62 422 ILE A CA 1
ATOM 3382 C C . ILE A 1 422 ? -1.126 0.046 29.780 1.00 95.62 422 ILE A C 1
ATOM 3384 O O . ILE A 1 422 ? -0.866 1.232 29.978 1.00 95.62 422 ILE A O 1
ATOM 3388 N N . THR A 1 423 ? -2.374 -0.401 29.680 1.00 95.12 423 THR A N 1
ATOM 3389 C CA . THR A 1 423 ? -3.554 0.462 29.773 1.00 95.12 423 THR A CA 1
ATOM 3390 C C . THR A 1 423 ? -4.509 -0.076 30.827 1.00 95.12 423 THR A C 1
ATOM 3392 O O . THR A 1 423 ? -4.889 -1.248 30.809 1.00 95.12 423 THR A O 1
ATOM 3395 N N . THR A 1 424 ? -4.908 0.785 31.758 1.00 95.50 424 THR A N 1
ATOM 3396 C CA . THR A 1 424 ? -6.009 0.516 32.682 1.00 95.50 424 THR A CA 1
ATOM 3397 C C . THR A 1 424 ? -7.308 0.971 32.046 1.00 95.50 424 THR A C 1
ATOM 3399 O O . THR A 1 424 ? -7.497 2.151 31.785 1.00 95.50 424 THR A O 1
ATOM 3402 N N . HIS A 1 425 ? -8.222 0.041 31.831 1.00 95.19 425 HIS A N 1
ATOM 3403 C CA . HIS A 1 425 ? -9.583 0.314 31.400 1.00 95.19 425 HIS A CA 1
ATOM 3404 C C . HIS A 1 425 ? -10.461 0.440 32.637 1.00 95.19 425 HIS A C 1
ATOM 3406 O O . HIS A 1 425 ? -10.446 -0.457 33.479 1.00 95.19 425 HIS A O 1
ATOM 3412 N N . VAL A 1 426 ? -11.188 1.545 32.764 1.00 95.19 426 VAL A N 1
ATOM 3413 C CA . VAL A 1 426 ? -12.050 1.857 33.911 1.00 95.19 426 VAL A CA 1
ATOM 3414 C C . VAL A 1 426 ? -13.507 1.777 33.473 1.00 95.19 426 VAL A C 1
ATOM 3416 O O . VAL A 1 426 ? -13.886 2.427 32.502 1.00 95.19 426 VAL A O 1
ATOM 3419 N N . LEU A 1 427 ? -14.327 0.989 34.169 1.00 94.38 427 LEU A N 1
ATOM 3420 C CA . LEU A 1 427 ? -15.764 0.920 33.909 1.00 94.38 427 LEU A CA 1
ATOM 3421 C C . LEU A 1 427 ? -16.468 2.067 34.644 1.00 94.38 427 LEU A C 1
ATOM 3423 O O . LEU A 1 427 ? -16.556 2.040 35.868 1.00 94.38 427 LEU A O 1
ATOM 3427 N N . THR A 1 428 ? -16.969 3.055 33.902 1.00 90.06 428 THR A N 1
ATOM 3428 C CA . THR A 1 428 ? -17.641 4.245 34.465 1.00 90.06 428 THR A CA 1
ATOM 3429 C C . THR A 1 428 ? -19.167 4.170 34.400 1.00 90.06 428 THR A C 1
ATOM 3431 O O . THR A 1 428 ? -19.865 5.000 34.980 1.00 90.06 428 THR A O 1
ATOM 3434 N N . SER A 1 429 ? -19.711 3.182 33.689 1.00 87.44 429 SER A N 1
ATOM 3435 C CA . SER A 1 429 ? -21.149 2.906 33.629 1.00 87.44 429 SER A CA 1
ATOM 3436 C C . SER A 1 429 ? -21.627 2.044 34.795 1.00 87.44 429 SER A C 1
ATOM 3438 O O . SER A 1 429 ? -20.931 1.124 35.230 1.00 87.44 429 SER A O 1
ATOM 3440 N N . GLN A 1 430 ? -22.867 2.273 35.222 1.00 83.38 430 GLN A N 1
ATOM 3441 C CA . GLN A 1 430 ? -23.562 1.403 36.176 1.00 83.38 430 GLN A CA 1
ATOM 3442 C C . GLN A 1 430 ? -23.968 0.061 35.521 1.00 83.38 430 GLN A C 1
ATOM 3444 O O . GLN A 1 430 ? -24.096 0.002 34.296 1.00 83.38 430 GLN A O 1
ATOM 3449 N N . PRO A 1 431 ? -24.234 -1.014 36.295 1.00 79.12 431 PRO A N 1
ATOM 3450 C CA . PRO A 1 431 ? -24.583 -2.335 35.747 1.00 79.12 431 PRO A CA 1
ATOM 3451 C C . PRO A 1 431 ? -25.827 -2.381 34.845 1.00 79.12 431 PRO A C 1
ATOM 3453 O O . PRO A 1 431 ? -25.962 -3.292 34.034 1.00 79.12 431 PRO A O 1
ATOM 3456 N N . SER A 1 432 ? -26.746 -1.425 34.992 1.00 78.00 432 SER A N 1
ATOM 3457 C CA . SER A 1 432 ? -27.973 -1.313 34.192 1.00 78.00 432 SER A CA 1
ATOM 3458 C C . SER A 1 432 ? -27.815 -0.465 32.923 1.00 78.00 432 SER A C 1
ATOM 3460 O O . SER A 1 432 ? -28.766 -0.332 32.154 1.00 78.00 432 SER A O 1
ATOM 3462 N N . GLU A 1 433 ? -26.642 0.127 32.696 1.00 83.19 433 GLU A N 1
ATOM 3463 C CA . GLU A 1 433 ? -26.372 1.000 31.557 1.00 83.19 433 GLU A CA 1
ATOM 3464 C C . GLU A 1 433 ? -25.568 0.286 30.466 1.00 83.19 433 GLU A C 1
ATOM 3466 O O . GLU A 1 433 ? -24.927 -0.741 30.687 1.00 83.19 433 GLU A O 1
ATOM 3471 N N . SER A 1 434 ? -25.555 0.867 29.262 1.00 83.25 434 SER A N 1
ATOM 3472 C CA . SER A 1 434 ? -24.607 0.434 28.233 1.00 83.25 434 SER A CA 1
ATOM 3473 C C . SER A 1 434 ? -23.166 0.627 28.730 1.00 83.25 434 SER A C 1
ATOM 3475 O O . SER A 1 434 ? -22.863 1.718 29.226 1.00 83.25 434 SER A O 1
ATOM 3477 N N . PRO A 1 435 ? -22.276 -0.374 28.568 1.00 85.81 435 PRO A N 1
ATOM 3478 C CA . PRO A 1 435 ? -20.905 -0.295 29.053 1.00 85.81 435 PRO A CA 1
ATOM 3479 C C . PRO A 1 435 ? -20.173 0.954 28.553 1.00 85.81 435 PRO A C 1
ATOM 3481 O O . PRO A 1 435 ? -20.012 1.147 27.346 1.00 85.81 435 PRO A O 1
ATOM 3484 N N . ARG A 1 436 ? -19.702 1.787 29.484 1.00 90.56 436 ARG A N 1
ATOM 3485 C CA . ARG A 1 436 ? -18.791 2.906 29.214 1.00 90.56 436 ARG A CA 1
ATOM 3486 C C . ARG A 1 436 ? -17.449 2.597 29.853 1.00 90.56 436 ARG A C 1
ATOM 3488 O O . ARG A 1 436 ? -17.355 2.446 31.069 1.00 90.56 436 ARG A O 1
ATOM 3495 N N . ILE A 1 437 ? -16.438 2.449 29.004 1.00 91.75 437 ILE A N 1
ATOM 3496 C CA . ILE A 1 437 ? -15.092 2.048 29.399 1.00 91.75 437 ILE A CA 1
ATOM 3497 C C . ILE A 1 437 ? -14.134 3.164 29.006 1.00 91.75 437 ILE A C 1
ATOM 3499 O O . ILE A 1 437 ? -14.034 3.514 27.830 1.00 91.75 437 ILE A O 1
ATOM 3503 N N . GLU A 1 438 ? -13.429 3.706 29.990 1.00 91.94 438 GLU A N 1
ATOM 3504 C CA . GLU A 1 438 ? -12.440 4.760 29.796 1.00 91.94 438 GLU A CA 1
ATOM 3505 C C . GLU A 1 438 ? -11.021 4.183 29.881 1.00 91.94 438 GLU A C 1
ATOM 3507 O O . GLU A 1 438 ? -10.630 3.669 30.936 1.00 91.94 438 GLU A O 1
ATOM 3512 N N . PRO A 1 439 ? -10.226 4.249 28.797 1.00 92.00 439 PRO A N 1
ATOM 3513 C CA . PRO A 1 439 ? -8.840 3.810 28.822 1.00 92.00 439 PRO A CA 1
ATOM 3514 C C . PRO A 1 439 ? -7.938 4.866 29.475 1.00 92.00 439 PRO A C 1
ATOM 3516 O O . PRO A 1 439 ? -8.023 6.061 29.193 1.00 92.00 439 PRO A O 1
ATOM 3519 N N . ARG A 1 440 ? -7.012 4.409 30.316 1.00 91.50 440 ARG A N 1
ATOM 3520 C CA . ARG A 1 440 ? -5.946 5.195 30.944 1.00 91.50 440 ARG A CA 1
ATOM 3521 C C . ARG A 1 440 ? -4.613 4.540 30.644 1.00 91.50 440 ARG A C 1
ATOM 3523 O O . ARG A 1 440 ? -4.311 3.471 31.172 1.00 91.50 440 ARG A O 1
ATOM 3530 N N . MET A 1 441 ? -3.826 5.166 29.779 1.00 90.25 441 MET A N 1
ATOM 3531 C CA . MET A 1 441 ? -2.493 4.678 29.444 1.00 90.25 441 MET A CA 1
ATOM 3532 C C . MET A 1 441 ? -1.560 4.877 30.641 1.00 90.25 441 MET A C 1
ATOM 3534 O O . MET A 1 441 ? -1.313 6.005 31.057 1.00 90.25 441 MET A O 1
ATOM 3538 N N . GLU A 1 442 ? -1.068 3.774 31.197 1.00 93.38 442 GLU A N 1
ATOM 3539 C CA . GLU A 1 442 ? -0.170 3.757 32.357 1.00 93.38 442 GLU A CA 1
ATOM 3540 C C . GLU A 1 442 ? 1.289 3.827 31.911 1.00 93.38 442 GLU A C 1
ATOM 3542 O O . GLU A 1 442 ? 2.110 4.515 32.511 1.00 93.38 442 GLU A O 1
ATOM 3547 N N . PHE A 1 443 ? 1.612 3.086 30.852 1.00 93.06 443 PHE A N 1
ATOM 3548 C CA . PHE A 1 443 ? 2.963 2.971 30.330 1.00 93.06 443 PHE A CA 1
ATOM 3549 C C . PHE A 1 443 ? 2.924 2.634 28.844 1.00 93.06 443 PHE A C 1
ATOM 3551 O O . PHE A 1 443 ? 2.058 1.879 28.399 1.00 93.06 443 PHE A O 1
ATOM 3558 N N . ARG A 1 444 ? 3.884 3.168 28.094 1.00 90.88 444 ARG A N 1
ATOM 3559 C CA . ARG A 1 444 ? 4.170 2.748 26.725 1.00 90.88 444 ARG A CA 1
ATOM 3560 C C . ARG A 1 444 ? 5.657 2.878 26.435 1.00 90.88 444 ARG A C 1
ATOM 3562 O O . ARG A 1 444 ? 6.267 3.857 26.862 1.00 90.88 444 ARG A O 1
ATOM 3569 N N . ASP A 1 445 ? 6.198 1.930 25.688 1.00 90.31 445 ASP A N 1
ATOM 3570 C CA . ASP A 1 445 ? 7.580 1.962 25.212 1.00 90.31 445 ASP A CA 1
ATOM 3571 C C . ASP A 1 445 ? 7.721 1.161 23.913 1.00 90.31 445 ASP A C 1
ATOM 3573 O O . ASP A 1 445 ? 6.853 0.346 23.594 1.00 90.31 445 ASP A O 1
ATOM 3577 N N . GLY A 1 446 ? 8.797 1.407 23.169 1.00 88.06 446 GLY A N 1
ATOM 3578 C CA . GLY A 1 446 ? 9.088 0.748 21.899 1.00 88.06 446 GLY A CA 1
ATOM 3579 C C . GLY A 1 446 ? 10.571 0.416 21.764 1.00 88.06 446 GLY A C 1
ATOM 3580 O O . GLY A 1 446 ? 11.440 1.251 22.019 1.00 88.06 446 GLY A O 1
ATOM 3581 N N . PHE A 1 447 ? 10.874 -0.808 21.337 1.00 88.38 447 PHE A N 1
ATOM 3582 C CA . PHE A 1 447 ? 12.230 -1.349 21.255 1.00 88.38 447 PHE A CA 1
ATOM 3583 C C . PHE A 1 447 ? 12.594 -1.715 19.816 1.00 88.38 447 PHE A C 1
ATOM 3585 O O . PHE A 1 447 ? 11.808 -2.338 19.111 1.00 88.38 447 PHE A O 1
ATOM 3592 N N . ASN A 1 448 ? 13.830 -1.427 19.398 1.00 85.06 448 ASN A N 1
ATOM 3593 C CA . ASN A 1 448 ? 14.377 -1.835 18.092 1.00 85.06 448 ASN A CA 1
ATOM 3594 C C . ASN A 1 448 ? 14.928 -3.275 18.116 1.00 85.06 448 ASN A C 1
ATOM 3596 O O . ASN A 1 448 ? 16.018 -3.533 17.611 1.00 85.06 448 ASN A O 1
ATOM 3600 N N . ILE A 1 449 ? 14.223 -4.182 18.791 1.00 87.94 449 ILE A N 1
ATOM 3601 C CA . ILE A 1 449 ? 14.549 -5.609 18.868 1.00 87.94 449 ILE A CA 1
ATOM 3602 C C . ILE A 1 449 ? 13.257 -6.358 18.569 1.00 87.94 449 ILE A C 1
ATOM 3604 O O . ILE A 1 449 ? 12.282 -6.194 19.302 1.00 87.94 449 ILE A O 1
ATOM 3608 N N . ALA A 1 450 ? 13.230 -7.133 17.489 1.00 89.81 450 ALA A N 1
ATOM 3609 C CA . ALA A 1 450 ? 12.039 -7.829 17.022 1.00 89.81 450 ALA A CA 1
ATOM 3610 C C . ALA A 1 450 ? 12.396 -9.024 16.107 1.00 89.81 450 ALA A C 1
ATOM 3612 O O . ALA A 1 450 ? 13.433 -9.670 16.281 1.00 89.81 450 ALA A O 1
ATOM 3613 N N . GLY A 1 451 ? 11.525 -9.361 15.148 1.00 89.44 451 GLY A N 1
ATOM 3614 C CA . GLY A 1 451 ? 11.707 -10.517 14.261 1.00 89.44 451 GLY A CA 1
ATOM 3615 C C . GLY A 1 451 ? 12.920 -10.440 13.319 1.00 89.44 451 GLY A C 1
ATOM 3616 O O . GLY A 1 451 ? 13.524 -11.469 13.014 1.00 89.44 451 GLY A O 1
ATOM 3617 N N . ASP A 1 452 ? 13.321 -9.245 12.884 1.00 88.50 452 ASP A N 1
ATOM 3618 C CA . ASP A 1 452 ? 14.440 -9.020 11.962 1.00 88.50 452 ASP A CA 1
ATOM 3619 C C . ASP A 1 452 ? 15.767 -9.492 12.596 1.00 88.50 452 ASP A C 1
ATOM 3621 O O . ASP A 1 452 ? 16.613 -10.080 11.915 1.00 88.50 452 ASP A O 1
ATOM 3625 N N . GLU A 1 453 ? 15.943 -9.320 13.914 1.00 90.88 453 GLU A N 1
ATOM 3626 C CA . GLU A 1 453 ? 17.101 -9.834 14.654 1.00 90.88 453 GLU A CA 1
ATOM 3627 C C . GLU A 1 453 ? 17.133 -11.363 14.699 1.00 90.88 453 GLU A C 1
ATOM 3629 O O . GLU A 1 453 ? 18.214 -11.944 14.571 1.00 90.88 453 GLU A O 1
ATOM 3634 N N . VAL A 1 454 ? 15.971 -12.010 14.837 1.00 92.44 454 VAL A N 1
ATOM 3635 C CA . VAL A 1 454 ? 15.851 -13.477 14.818 1.00 92.44 454 VAL A CA 1
ATOM 3636 C C . VAL A 1 454 ? 16.251 -14.010 13.445 1.00 92.44 454 VAL A C 1
ATOM 3638 O O . VAL A 1 454 ? 17.106 -14.888 13.345 1.00 92.44 454 VAL A O 1
ATOM 3641 N N . VAL A 1 455 ? 15.713 -13.426 12.370 1.00 93.38 455 VAL A N 1
ATOM 3642 C CA . VAL A 1 455 ? 16.065 -13.802 10.992 1.00 93.38 455 VAL A CA 1
ATOM 3643 C C . VAL A 1 455 ? 17.556 -13.583 10.730 1.00 93.38 455 VAL A C 1
ATOM 3645 O O . VAL A 1 455 ? 18.223 -14.459 10.175 1.00 93.38 455 VAL A O 1
ATOM 3648 N N . ARG A 1 456 ? 18.115 -12.447 11.168 1.00 93.25 456 ARG A N 1
ATOM 3649 C CA . ARG A 1 456 ? 19.553 -12.161 11.063 1.00 93.25 456 ARG A CA 1
ATOM 3650 C C . ARG A 1 456 ? 20.395 -13.227 11.761 1.00 93.25 456 ARG A C 1
ATOM 3652 O O . ARG A 1 456 ? 21.430 -13.619 11.223 1.00 93.25 456 ARG A O 1
ATOM 3659 N N . GLU A 1 457 ? 19.974 -13.685 12.934 1.00 95.12 457 GLU A N 1
ATOM 3660 C CA . GLU A 1 457 ? 20.697 -14.699 13.697 1.00 95.12 457 GLU A CA 1
ATOM 3661 C C . GLU A 1 457 ? 20.649 -16.074 13.022 1.00 95.12 457 GLU A C 1
ATOM 3663 O O . GLU A 1 457 ? 21.682 -16.732 12.904 1.00 95.12 457 GLU A O 1
ATOM 3668 N N . VAL A 1 458 ? 19.499 -16.467 12.465 1.00 94.94 458 VAL A N 1
ATOM 3669 C CA . VAL A 1 458 ? 19.382 -17.694 11.658 1.00 94.94 458 VAL A CA 1
ATOM 3670 C C . VAL A 1 458 ? 20.290 -17.629 10.426 1.00 94.94 458 VAL A C 1
ATOM 3672 O O . VAL A 1 458 ? 21.009 -18.586 10.132 1.00 94.94 458 VAL A O 1
ATOM 3675 N N . ILE A 1 459 ? 20.326 -16.488 9.728 1.00 94.12 459 ILE A N 1
ATOM 3676 C CA . ILE A 1 459 ? 21.226 -16.280 8.583 1.00 94.12 459 ILE A CA 1
ATOM 3677 C C . ILE A 1 459 ? 22.689 -16.429 9.012 1.00 94.12 459 ILE A C 1
ATOM 3679 O O . ILE A 1 459 ? 23.459 -17.136 8.359 1.00 94.12 459 ILE A O 1
ATOM 3683 N N . ARG A 1 460 ? 23.074 -15.783 10.116 1.00 93.06 460 ARG A N 1
ATOM 3684 C CA . ARG A 1 460 ? 24.444 -15.813 10.640 1.00 93.06 460 ARG A CA 1
ATOM 3685 C C . ARG A 1 460 ? 24.885 -17.221 11.036 1.00 93.06 460 ARG A C 1
ATOM 3687 O O . ARG A 1 460 ? 26.033 -17.571 10.790 1.00 93.06 460 ARG A O 1
ATOM 3694 N N . THR A 1 461 ? 23.991 -18.001 11.633 1.00 93.44 461 THR A N 1
ATOM 3695 C CA . THR A 1 461 ? 24.325 -19.293 12.248 1.00 93.44 461 THR A CA 1
ATOM 3696 C C . THR A 1 461 ? 24.169 -20.471 11.288 1.00 93.44 461 THR A C 1
ATOM 3698 O O . THR A 1 461 ? 24.906 -21.447 11.405 1.00 93.44 461 THR A O 1
ATOM 3701 N N . HIS A 1 462 ? 23.269 -20.387 10.304 1.00 91.62 462 HIS A N 1
ATOM 3702 C CA . HIS A 1 462 ? 22.980 -21.507 9.399 1.00 91.62 462 HIS A CA 1
ATOM 3703 C C . HIS A 1 462 ? 23.284 -21.210 7.928 1.00 91.62 462 HIS A C 1
ATOM 3705 O O . HIS A 1 462 ? 23.827 -22.066 7.232 1.00 91.62 462 HIS A O 1
ATOM 3711 N N . VAL A 1 463 ? 22.973 -20.006 7.438 1.00 91.88 463 VAL A N 1
ATOM 3712 C CA . VAL A 1 463 ? 23.102 -19.681 6.006 1.00 91.88 463 VAL A CA 1
ATOM 3713 C C . VAL A 1 463 ? 24.550 -19.355 5.642 1.00 91.88 463 VAL A C 1
ATOM 3715 O O . VAL A 1 463 ? 25.102 -19.955 4.721 1.00 91.88 463 VAL A O 1
ATOM 3718 N N . VAL A 1 464 ? 25.191 -18.432 6.365 1.00 91.00 464 VAL A N 1
ATOM 3719 C CA . VAL A 1 464 ? 26.580 -18.027 6.077 1.00 91.00 464 VAL A CA 1
ATOM 3720 C C . VAL A 1 464 ? 27.560 -19.203 6.226 1.00 91.00 464 VAL A C 1
ATOM 3722 O O . VAL A 1 464 ? 28.309 -19.442 5.276 1.00 91.00 464 VAL A O 1
ATOM 3725 N N . PRO A 1 465 ? 27.517 -20.016 7.303 1.00 91.19 465 PRO A N 1
ATOM 3726 C CA . PRO A 1 465 ? 28.437 -21.146 7.452 1.00 91.19 465 PRO A CA 1
ATOM 3727 C C . PRO A 1 465 ? 28.260 -22.227 6.377 1.00 91.19 465 PRO A C 1
ATOM 3729 O O . PRO A 1 465 ? 29.230 -22.870 5.975 1.00 91.19 465 PRO A O 1
ATOM 3732 N N . ALA A 1 466 ? 27.039 -22.423 5.862 1.00 91.06 466 ALA A N 1
ATOM 3733 C CA . ALA A 1 466 ? 26.799 -23.350 4.757 1.00 91.06 466 ALA A CA 1
ATOM 3734 C C . ALA A 1 466 ? 27.497 -22.894 3.463 1.00 91.06 466 ALA A C 1
ATOM 3736 O O . ALA A 1 466 ? 28.079 -23.717 2.752 1.00 91.06 466 ALA A O 1
ATOM 3737 N N . ILE A 1 467 ? 27.492 -21.586 3.184 1.00 90.00 467 ILE A N 1
ATOM 3738 C CA . ILE A 1 467 ? 28.210 -20.997 2.044 1.00 90.00 467 ILE A CA 1
ATOM 3739 C C . ILE A 1 467 ? 29.721 -21.122 2.249 1.00 90.00 467 ILE A C 1
ATOM 3741 O O . ILE A 1 467 ? 30.425 -21.553 1.340 1.00 90.00 467 ILE A O 1
ATOM 3745 N N . GLU A 1 468 ? 30.218 -20.812 3.447 1.00 90.00 468 GLU A N 1
ATOM 3746 C CA . GLU A 1 468 ? 31.637 -20.945 3.799 1.00 90.00 468 GLU A CA 1
ATOM 3747 C C . GLU A 1 468 ? 32.153 -22.368 3.583 1.00 90.00 468 GLU A C 1
ATOM 3749 O O . GLU A 1 468 ? 33.186 -22.563 2.939 1.00 90.00 468 GLU A O 1
ATOM 3754 N N . LYS A 1 469 ? 31.400 -23.369 4.052 1.00 89.88 469 LYS A N 1
ATOM 3755 C CA . LYS A 1 469 ? 31.727 -24.784 3.855 1.00 89.88 469 LYS A CA 1
ATOM 3756 C C . LYS A 1 469 ? 31.738 -25.165 2.373 1.00 89.88 469 LYS A C 1
ATOM 3758 O O . LYS A 1 469 ? 32.639 -25.874 1.935 1.00 89.88 469 LYS A O 1
ATOM 3763 N N . ALA A 1 470 ? 30.763 -24.692 1.595 1.00 89.94 470 ALA A N 1
ATOM 3764 C CA . ALA A 1 470 ? 30.709 -24.962 0.161 1.00 89.94 470 ALA A CA 1
ATOM 3765 C C . ALA A 1 470 ? 31.909 -24.352 -0.579 1.00 89.94 470 ALA A C 1
ATOM 3767 O O . ALA A 1 470 ? 32.523 -25.029 -1.396 1.00 89.94 470 ALA A O 1
ATOM 3768 N N . VAL A 1 471 ? 32.281 -23.111 -0.259 1.00 89.31 471 VAL A N 1
ATOM 3769 C CA . VAL A 1 471 ? 33.428 -22.420 -0.865 1.00 89.31 471 VAL A CA 1
ATOM 3770 C C . VAL A 1 471 ? 34.756 -23.090 -0.493 1.00 89.31 471 VAL A C 1
ATOM 3772 O O . VAL A 1 471 ? 35.605 -23.288 -1.364 1.00 89.31 471 VAL A O 1
ATOM 3775 N N . ALA A 1 472 ? 34.912 -23.513 0.765 1.00 89.50 472 ALA A N 1
ATOM 3776 C CA . ALA A 1 472 ? 36.090 -24.251 1.219 1.00 89.50 472 ALA A CA 1
ATOM 3777 C C . ALA A 1 472 ? 36.287 -25.571 0.454 1.00 89.50 472 ALA A C 1
ATOM 3779 O O . ALA A 1 472 ? 37.417 -25.919 0.115 1.00 89.50 472 ALA A O 1
ATOM 3780 N N . ASN A 1 473 ? 35.199 -26.266 0.100 1.00 90.69 473 ASN A N 1
ATOM 3781 C CA . ASN A 1 473 ? 35.264 -27.487 -0.711 1.00 90.69 473 ASN A CA 1
ATOM 3782 C C . ASN A 1 473 ? 35.808 -27.249 -2.134 1.00 90.69 473 ASN A C 1
ATOM 3784 O O . ASN A 1 473 ? 36.279 -28.192 -2.762 1.00 90.69 473 ASN A O 1
ATOM 3788 N N . PHE A 1 474 ? 35.778 -26.010 -2.638 1.00 89.06 474 PHE A N 1
ATOM 3789 C CA . PHE A 1 474 ? 36.390 -25.618 -3.915 1.00 89.06 474 PHE A CA 1
ATOM 3790 C C . PHE A 1 474 ? 37.825 -25.078 -3.761 1.00 89.06 474 PHE A C 1
ATOM 3792 O O . PHE A 1 474 ? 38.378 -24.524 -4.709 1.00 89.06 474 PHE A O 1
ATOM 3799 N N . GLY A 1 475 ? 38.443 -25.222 -2.582 1.00 89.56 475 GLY A N 1
ATOM 3800 C CA . GLY A 1 475 ? 39.825 -24.801 -2.323 1.00 89.56 475 GLY A CA 1
ATOM 3801 C C . GLY A 1 475 ? 40.005 -23.299 -2.084 1.00 89.56 475 GLY A C 1
ATOM 3802 O O . GLY A 1 475 ? 41.134 -22.815 -2.047 1.00 89.56 475 GLY A O 1
ATOM 3803 N N . VAL A 1 476 ? 38.913 -22.550 -1.916 1.00 87.62 476 VAL A N 1
ATOM 3804 C CA . VAL A 1 476 ? 38.953 -21.114 -1.617 1.00 87.62 476 VAL A CA 1
ATOM 3805 C C . VAL A 1 476 ? 38.868 -20.902 -0.107 1.00 87.62 476 VAL A C 1
ATOM 3807 O O . VAL A 1 476 ? 38.022 -21.483 0.570 1.00 87.62 476 VAL A O 1
ATOM 3810 N N . GLU A 1 477 ? 39.719 -20.030 0.436 1.00 87.62 477 GLU A N 1
ATOM 3811 C CA . GLU A 1 477 ? 39.690 -19.695 1.862 1.00 87.62 477 GLU A CA 1
ATOM 3812 C C . GLU A 1 477 ? 38.354 -19.028 2.241 1.00 87.62 477 GLU A C 1
ATOM 3814 O O . GLU A 1 477 ? 38.052 -17.909 1.810 1.00 87.62 477 GLU A O 1
ATOM 3819 N N . ALA A 1 478 ? 37.566 -19.705 3.083 1.00 82.81 478 ALA A N 1
ATOM 3820 C CA . ALA A 1 478 ? 36.216 -19.287 3.468 1.00 82.81 478 ALA A CA 1
ATOM 3821 C C . ALA A 1 478 ? 36.160 -17.846 3.997 1.00 82.81 478 ALA A C 1
ATOM 3823 O O . ALA A 1 478 ? 35.291 -17.071 3.603 1.00 82.81 478 ALA A O 1
ATOM 3824 N N . ARG A 1 479 ? 37.137 -17.444 4.821 1.00 80.44 479 ARG A N 1
ATOM 3825 C CA . ARG A 1 479 ? 37.211 -16.089 5.387 1.00 80.44 479 ARG A CA 1
ATOM 3826 C C . ARG A 1 479 ? 37.308 -15.010 4.307 1.00 80.44 479 ARG A C 1
ATOM 3828 O O . ARG A 1 479 ? 36.631 -13.987 4.407 1.00 80.44 479 ARG A O 1
ATOM 3835 N N . ASN A 1 480 ? 38.119 -15.234 3.273 1.00 79.62 480 ASN A N 1
ATOM 3836 C CA . ASN A 1 480 ? 38.300 -14.270 2.186 1.00 79.62 480 ASN A CA 1
ATOM 3837 C C . ASN A 1 480 ? 37.032 -14.162 1.337 1.00 79.62 480 ASN A C 1
ATOM 3839 O O . ASN A 1 480 ? 36.620 -13.056 0.985 1.00 79.62 480 ASN A O 1
ATOM 3843 N N . ALA A 1 481 ? 36.367 -15.290 1.079 1.00 77.69 481 ALA A N 1
ATOM 3844 C CA . ALA A 1 481 ? 35.097 -15.309 0.365 1.00 77.69 481 ALA A CA 1
ATOM 3845 C C . ALA A 1 481 ? 33.978 -14.607 1.148 1.00 77.69 481 ALA A C 1
ATOM 3847 O O . ALA A 1 481 ? 33.278 -13.768 0.585 1.00 77.69 481 ALA A O 1
ATOM 3848 N N . THR A 1 482 ? 33.853 -14.858 2.452 1.00 79.44 482 THR A N 1
ATOM 3849 C CA . THR A 1 482 ? 32.878 -14.173 3.314 1.00 79.44 482 THR A CA 1
ATOM 3850 C C . THR A 1 482 ? 33.145 -12.674 3.384 1.00 79.44 482 THR A C 1
ATOM 3852 O O . THR A 1 482 ? 32.211 -11.881 3.292 1.00 79.44 482 THR A O 1
ATOM 3855 N N . LEU A 1 483 ? 34.404 -12.238 3.489 1.00 79.31 483 LEU A N 1
ATOM 3856 C CA . LEU A 1 483 ? 34.739 -10.810 3.466 1.00 79.31 483 LEU A CA 1
ATOM 3857 C C . LEU A 1 483 ? 34.418 -10.161 2.110 1.00 79.31 483 LEU A C 1
ATOM 3859 O O . LEU A 1 483 ? 33.875 -9.051 2.067 1.00 79.31 483 LEU A O 1
ATOM 3863 N N . ALA A 1 484 ? 34.688 -10.855 1.006 1.00 76.88 484 ALA A N 1
ATOM 3864 C CA . ALA A 1 484 ? 34.342 -10.374 -0.326 1.00 76.88 484 ALA A CA 1
ATOM 3865 C C . ALA A 1 484 ? 32.816 -10.247 -0.497 1.00 76.88 484 ALA A C 1
ATOM 3867 O O . ALA A 1 484 ? 32.317 -9.168 -0.833 1.00 76.88 484 ALA A O 1
ATOM 3868 N N . LEU A 1 485 ? 32.073 -11.313 -0.184 1.00 78.62 485 LEU A N 1
ATOM 3869 C CA . LEU A 1 485 ? 30.628 -11.422 -0.399 1.00 78.62 485 LEU A CA 1
ATOM 3870 C C . LEU A 1 485 ? 29.801 -10.638 0.624 1.00 78.62 485 LEU A C 1
ATOM 3872 O O . LEU A 1 485 ? 28.845 -9.969 0.244 1.00 78.62 485 LEU A O 1
ATOM 3876 N N . PHE A 1 486 ? 30.173 -10.672 1.903 1.00 80.12 486 PHE A N 1
ATOM 3877 C CA . PHE A 1 486 ? 29.372 -10.170 3.032 1.00 80.12 486 PHE A CA 1
ATOM 3878 C C . PHE A 1 486 ? 30.130 -9.208 3.960 1.00 80.12 486 PHE A C 1
ATOM 3880 O O . PHE A 1 486 ? 29.548 -8.660 4.895 1.00 80.12 486 PHE A O 1
ATOM 3887 N N . GLY A 1 487 ? 31.422 -8.971 3.720 1.00 73.00 487 GLY A N 1
ATOM 3888 C CA . GLY A 1 487 ? 32.229 -8.059 4.529 1.00 73.00 487 GLY A CA 1
ATOM 3889 C C . GLY A 1 487 ? 31.819 -6.592 4.390 1.00 73.00 487 GLY A C 1
ATOM 3890 O O . GLY A 1 487 ? 31.147 -6.194 3.427 1.00 73.00 487 GLY A O 1
ATOM 3891 N N . ARG A 1 488 ? 32.270 -5.781 5.359 1.00 70.69 488 ARG A N 1
ATOM 3892 C CA . ARG A 1 488 ? 31.989 -4.340 5.437 1.00 70.69 488 ARG A CA 1
ATOM 3893 C C . ARG A 1 488 ? 32.339 -3.621 4.135 1.00 70.69 488 ARG A C 1
ATOM 3895 O O . ARG A 1 488 ? 33.244 -4.013 3.400 1.00 70.69 488 ARG A O 1
ATOM 3902 N N . TYR A 1 489 ? 31.605 -2.549 3.873 1.00 62.62 489 TYR A N 1
ATOM 3903 C CA . TYR A 1 489 ? 31.850 -1.701 2.720 1.00 62.62 489 TYR A CA 1
ATOM 3904 C C . TYR A 1 489 ? 33.198 -0.988 2.861 1.00 62.62 489 TYR A C 1
ATOM 3906 O O . TYR A 1 489 ? 33.473 -0.359 3.883 1.00 62.62 489 TYR A O 1
ATOM 3914 N N . THR A 1 490 ? 34.031 -1.099 1.834 1.00 64.81 490 THR A N 1
ATOM 3915 C CA . THR A 1 490 ? 35.257 -0.314 1.663 1.00 64.81 490 THR A CA 1
ATOM 3916 C C . THR A 1 490 ? 35.062 0.610 0.464 1.00 64.81 490 THR A C 1
ATOM 3918 O O . THR A 1 490 ? 34.190 0.360 -0.366 1.00 64.81 490 THR A O 1
ATOM 3921 N N . GLN A 1 491 ? 35.879 1.660 0.328 1.00 57.06 491 GLN A N 1
ATOM 3922 C CA . GLN A 1 491 ? 35.817 2.568 -0.832 1.00 57.06 491 GLN A CA 1
ATOM 3923 C C . GLN A 1 491 ? 35.975 1.852 -2.192 1.00 57.06 491 GLN A C 1
ATOM 3925 O O . GLN A 1 491 ? 35.631 2.422 -3.218 1.00 57.06 491 GLN A O 1
ATOM 3930 N N . ALA A 1 492 ? 36.461 0.606 -2.202 1.00 59.69 492 ALA A N 1
ATOM 3931 C CA . ALA A 1 492 ? 36.634 -0.211 -3.399 1.00 59.69 492 ALA A CA 1
ATOM 3932 C C . ALA A 1 492 ? 35.372 -0.983 -3.842 1.00 59.69 492 ALA A C 1
ATOM 3934 O O . ALA A 1 492 ? 35.372 -1.553 -4.932 1.00 59.69 492 ALA A O 1
ATOM 3935 N N . LYS A 1 493 ? 34.306 -1.055 -3.028 1.00 66.62 493 LYS A N 1
ATOM 3936 C CA . LYS A 1 493 ? 33.048 -1.704 -3.445 1.00 66.62 493 LYS A CA 1
ATOM 3937 C C . LYS A 1 493 ? 32.211 -0.722 -4.274 1.00 66.62 493 LYS A C 1
ATOM 3939 O O . LYS A 1 493 ? 32.123 0.447 -3.927 1.00 66.62 493 LYS A O 1
ATOM 3944 N N . SER A 1 494 ? 31.610 -1.191 -5.369 1.00 72.62 494 SER A N 1
ATOM 3945 C CA . SER A 1 494 ? 30.699 -0.390 -6.201 1.00 72.62 494 SER A CA 1
ATOM 3946 C C . SER A 1 494 ? 29.271 -0.384 -5.635 1.00 72.62 494 SER A C 1
ATOM 3948 O O . SER A 1 494 ? 28.876 -1.317 -4.931 1.00 72.62 494 SER A O 1
ATOM 3950 N N . GLU A 1 495 ? 28.459 0.620 -5.989 1.00 72.06 495 GLU A N 1
ATOM 3951 C CA . GLU A 1 495 ? 27.016 0.635 -5.664 1.00 72.06 495 GLU A CA 1
ATOM 3952 C C . GLU A 1 495 ? 26.286 -0.592 -6.243 1.00 72.06 495 GLU A C 1
ATOM 3954 O O . GLU A 1 495 ? 25.425 -1.174 -5.586 1.00 72.06 495 GLU A O 1
ATOM 3959 N N . GLY A 1 496 ? 26.711 -1.091 -7.411 1.00 75.19 496 GLY A N 1
ATOM 3960 C CA . GLY A 1 496 ? 26.196 -2.345 -7.971 1.00 75.19 496 GLY A CA 1
ATOM 3961 C C . GLY A 1 496 ? 26.412 -3.550 -7.045 1.00 75.19 496 GLY A C 1
ATOM 3962 O O . GLY A 1 496 ? 25.493 -4.341 -6.830 1.00 75.19 496 GLY A O 1
ATOM 3963 N N . MET A 1 497 ? 27.585 -3.664 -6.408 1.00 78.56 497 MET A N 1
ATOM 3964 C CA . MET A 1 497 ? 27.852 -4.735 -5.436 1.00 78.56 497 MET A CA 1
ATOM 3965 C C . MET A 1 497 ? 26.949 -4.621 -4.202 1.00 78.56 497 MET A C 1
ATOM 3967 O O . MET A 1 497 ? 26.468 -5.628 -3.684 1.00 78.56 497 MET A O 1
ATOM 3971 N N . ARG A 1 498 ? 26.672 -3.397 -3.740 1.00 78.31 498 ARG A N 1
ATOM 3972 C CA . ARG A 1 498 ? 25.744 -3.152 -2.628 1.00 78.31 498 ARG A CA 1
ATOM 3973 C C . ARG A 1 498 ? 24.322 -3.593 -2.981 1.00 78.31 498 ARG A C 1
ATOM 3975 O O . ARG A 1 498 ? 23.655 -4.231 -2.162 1.00 78.31 498 ARG A O 1
ATOM 3982 N N . THR A 1 499 ? 23.874 -3.296 -4.198 1.00 79.25 499 THR A N 1
ATOM 3983 C CA . THR A 1 499 ? 22.575 -3.745 -4.712 1.00 79.25 499 THR A CA 1
ATOM 3984 C C . THR A 1 499 ? 22.497 -5.269 -4.752 1.00 79.25 499 THR A C 1
ATOM 3986 O O . THR A 1 499 ? 21.543 -5.829 -4.208 1.00 79.25 499 THR A O 1
ATOM 3989 N N . LEU A 1 500 ? 23.527 -5.943 -5.278 1.00 83.38 500 LEU A N 1
ATOM 3990 C CA . LEU A 1 500 ? 23.609 -7.408 -5.326 1.00 83.38 500 LEU A CA 1
ATOM 3991 C C . LEU A 1 500 ? 23.591 -8.048 -3.932 1.00 83.38 500 LEU A C 1
ATOM 3993 O O . LEU A 1 500 ? 22.882 -9.027 -3.718 1.00 83.38 500 LEU A O 1
ATOM 3997 N N . GLN A 1 501 ? 24.301 -7.482 -2.953 1.00 85.62 501 GLN A N 1
ATOM 3998 C CA . GLN A 1 501 ? 24.248 -7.959 -1.565 1.00 85.62 501 GLN A CA 1
ATOM 3999 C C . GLN A 1 501 ? 22.836 -7.827 -0.978 1.00 85.62 501 GLN A C 1
ATOM 4001 O O . GLN A 1 501 ? 22.318 -8.761 -0.366 1.00 85.62 501 GLN A O 1
ATOM 4006 N N . GLY A 1 502 ? 22.183 -6.682 -1.194 1.00 82.44 502 GLY A N 1
ATOM 4007 C CA . GLY A 1 502 ? 20.800 -6.481 -0.770 1.00 82.44 502 GLY A CA 1
ATOM 4008 C C . GLY A 1 502 ? 19.836 -7.456 -1.451 1.00 82.44 502 GLY A C 1
ATOM 4009 O O . GLY A 1 502 ? 18.930 -7.982 -0.804 1.00 82.44 502 GLY A O 1
ATOM 4010 N N . GLN A 1 503 ? 20.035 -7.719 -2.742 1.00 84.25 503 GLN A N 1
ATOM 4011 C CA . GLN A 1 503 ? 19.275 -8.709 -3.496 1.00 84.25 503 GLN A CA 1
ATOM 4012 C C . GLN A 1 503 ? 19.506 -10.119 -2.961 1.00 84.25 503 GLN A C 1
ATOM 4014 O O . GLN A 1 503 ? 18.528 -10.817 -2.733 1.00 84.25 503 GLN A O 1
ATOM 4019 N N . PHE A 1 504 ? 20.745 -10.514 -2.670 1.00 89.06 504 PHE A N 1
ATOM 4020 C CA . PHE A 1 504 ? 21.050 -11.803 -2.053 1.00 89.06 504 PHE A CA 1
ATOM 4021 C C . PHE A 1 504 ? 20.326 -11.977 -0.714 1.00 89.06 504 PHE A C 1
ATOM 4023 O O . PHE A 1 504 ? 19.698 -13.009 -0.484 1.00 89.06 504 PHE A O 1
ATOM 4030 N N . VAL A 1 505 ? 20.354 -10.962 0.158 1.00 88.69 505 VAL A N 1
ATOM 4031 C CA . VAL A 1 505 ? 19.657 -11.037 1.450 1.00 88.69 505 VAL A CA 1
ATOM 4032 C C . VAL A 1 505 ? 18.162 -11.276 1.240 1.00 88.69 505 VAL A C 1
ATOM 4034 O O . VAL A 1 505 ? 17.600 -12.185 1.843 1.00 88.69 505 VAL A O 1
ATOM 4037 N N . ARG A 1 506 ? 17.525 -10.506 0.353 1.00 83.25 506 ARG A N 1
ATOM 4038 C CA . ARG A 1 506 ? 16.074 -10.581 0.116 1.00 83.25 506 ARG A CA 1
ATOM 4039 C C . ARG A 1 506 ? 15.638 -11.828 -0.646 1.00 83.25 506 ARG A C 1
ATOM 4041 O O . ARG A 1 506 ? 14.595 -12.388 -0.339 1.00 83.25 506 ARG A O 1
ATOM 4048 N N . GLN A 1 507 ? 16.404 -12.224 -1.657 1.00 85.31 507 GLN A N 1
ATOM 4049 C CA . GLN A 1 507 ? 16.034 -13.289 -2.587 1.00 85.31 507 GLN A CA 1
ATOM 4050 C C . GLN A 1 507 ? 16.528 -14.657 -2.133 1.00 85.31 507 GLN A C 1
ATOM 4052 O O . GLN A 1 507 ? 15.959 -15.652 -2.558 1.00 85.31 507 GLN A O 1
ATOM 4057 N N . VAL A 1 508 ? 17.566 -14.721 -1.294 1.00 90.69 508 VAL A N 1
ATOM 4058 C CA . VAL A 1 508 ? 18.183 -15.988 -0.889 1.00 90.69 508 VAL A CA 1
ATOM 4059 C C . VAL A 1 508 ? 18.211 -16.149 0.624 1.00 90.69 508 VAL A C 1
ATOM 4061 O O . VAL A 1 508 ? 17.581 -17.063 1.148 1.00 90.69 508 VAL A O 1
ATOM 4064 N N . ALA A 1 509 ? 18.907 -15.267 1.346 1.00 92.62 509 ALA A N 1
ATOM 4065 C CA . ALA A 1 509 ? 19.186 -15.498 2.765 1.00 92.62 509 ALA A CA 1
ATOM 4066 C C . ALA A 1 509 ? 17.922 -15.485 3.639 1.00 92.62 509 ALA A C 1
ATOM 4068 O O . ALA A 1 509 ? 17.741 -16.381 4.459 1.00 92.62 509 ALA A O 1
ATOM 4069 N N . VAL A 1 510 ? 17.039 -14.499 3.447 1.00 91.12 510 VAL A N 1
ATOM 4070 C CA . VAL A 1 510 ? 15.780 -14.384 4.198 1.00 91.12 510 VAL A CA 1
ATOM 4071 C C . VAL A 1 510 ? 14.824 -15.540 3.874 1.00 91.12 510 VAL A C 1
ATOM 4073 O O . VAL A 1 510 ? 14.369 -16.172 4.823 1.00 91.12 510 VAL A O 1
ATOM 4076 N N . PRO A 1 511 ? 14.545 -15.893 2.600 1.00 91.25 511 PRO A N 1
ATOM 4077 C CA . PRO A 1 511 ? 13.722 -17.062 2.283 1.00 91.25 511 PRO A CA 1
ATOM 4078 C C . PRO A 1 511 ? 14.241 -18.367 2.893 1.00 91.25 511 PRO A C 1
ATOM 4080 O O . PRO A 1 511 ? 13.454 -19.118 3.461 1.00 91.25 511 PRO A O 1
ATOM 4083 N N . VAL A 1 512 ? 15.556 -18.615 2.844 1.00 93.62 512 VAL A N 1
ATOM 4084 C CA . VAL A 1 512 ? 16.153 -19.802 3.478 1.00 93.62 512 VAL A CA 1
ATOM 4085 C C . VAL A 1 512 ? 15.986 -19.751 4.996 1.00 93.62 512 VAL A C 1
ATOM 4087 O O . VAL A 1 512 ? 15.591 -20.745 5.593 1.00 93.62 512 VAL A O 1
ATOM 4090 N N . ALA A 1 513 ? 16.236 -18.606 5.634 1.00 93.81 513 ALA A N 1
ATOM 4091 C CA . ALA A 1 513 ? 16.082 -18.466 7.081 1.00 93.81 513 ALA A CA 1
ATOM 4092 C C . ALA A 1 513 ? 14.633 -18.678 7.544 1.00 93.81 513 ALA A C 1
ATOM 4094 O O . ALA A 1 513 ? 14.402 -19.397 8.513 1.00 93.81 513 ALA A O 1
ATOM 4095 N N . LEU A 1 514 ? 13.657 -18.111 6.830 1.00 91.69 514 LEU A N 1
ATOM 4096 C CA . LEU A 1 514 ? 12.236 -18.345 7.099 1.00 91.69 514 LEU A CA 1
ATOM 4097 C C . LEU A 1 514 ? 11.848 -19.807 6.850 1.00 91.69 514 LEU A C 1
ATOM 4099 O O . LEU A 1 514 ? 11.085 -20.368 7.628 1.00 91.69 514 LEU A O 1
ATOM 4103 N N . GLY A 1 515 ? 12.404 -20.441 5.816 1.00 91.12 515 GLY A N 1
ATOM 4104 C CA . GLY A 1 515 ? 12.202 -21.862 5.546 1.00 91.12 515 GLY A CA 1
ATOM 4105 C C . GLY A 1 515 ? 12.756 -22.769 6.649 1.00 91.12 515 GLY A C 1
ATOM 4106 O O . GLY A 1 515 ? 12.103 -23.740 7.024 1.00 91.12 515 GLY A O 1
ATOM 4107 N N . ILE A 1 516 ? 13.920 -22.433 7.215 1.00 91.00 516 ILE A N 1
ATOM 4108 C CA . ILE A 1 516 ? 14.484 -23.127 8.383 1.00 91.00 516 ILE A CA 1
ATOM 4109 C C . ILE A 1 516 ? 13.560 -22.963 9.594 1.00 91.00 516 ILE A C 1
ATOM 4111 O O . ILE A 1 516 ? 13.227 -23.957 10.231 1.00 91.00 516 ILE A O 1
ATOM 4115 N N . LEU A 1 517 ? 13.108 -21.739 9.889 1.00 90.56 517 LEU A N 1
ATOM 4116 C CA . LEU A 1 517 ? 12.181 -21.482 10.999 1.00 90.56 517 LEU A CA 1
ATOM 4117 C C . LEU A 1 517 ? 10.870 -22.261 10.832 1.00 90.56 517 LEU A C 1
ATOM 4119 O O . LEU A 1 517 ? 10.442 -22.934 11.763 1.00 90.56 517 LEU A O 1
ATOM 4123 N N . GLN A 1 518 ? 10.292 -22.256 9.630 1.00 89.69 518 GLN A N 1
ATOM 4124 C CA . GLN A 1 518 ? 9.084 -23.017 9.314 1.00 89.69 518 GLN A CA 1
ATOM 4125 C C . GLN A 1 518 ? 9.293 -24.532 9.472 1.00 89.69 518 GLN A C 1
ATOM 4127 O O . GLN A 1 518 ? 8.401 -25.236 9.944 1.00 89.69 518 GLN A O 1
ATOM 4132 N N . ALA A 1 519 ? 10.462 -25.051 9.084 1.00 85.12 519 ALA A N 1
ATOM 4133 C CA . ALA A 1 519 ? 10.795 -26.453 9.305 1.00 85.12 519 ALA A CA 1
ATOM 4134 C C . ALA A 1 519 ? 10.859 -26.766 10.808 1.00 85.12 519 ALA A C 1
ATOM 4136 O O . ALA A 1 519 ? 10.263 -27.752 11.235 1.00 85.12 519 ALA A O 1
ATOM 4137 N N . CYS A 1 520 ? 11.487 -25.903 11.613 1.00 84.31 520 CYS A N 1
ATOM 4138 C CA . CYS A 1 520 ? 11.533 -26.051 13.069 1.00 84.31 520 CYS A CA 1
ATOM 4139 C C . CYS A 1 520 ? 10.139 -26.015 13.714 1.00 84.31 520 CYS A C 1
ATOM 4141 O O . CYS A 1 520 ? 9.869 -26.818 14.596 1.00 84.31 520 CYS A O 1
ATOM 4143 N N . GLU A 1 521 ? 9.238 -25.143 13.253 1.00 85.69 521 GLU A N 1
ATOM 4144 C CA . GLU A 1 521 ? 7.846 -25.080 13.737 1.00 85.69 521 GLU A CA 1
ATOM 4145 C C . GLU A 1 521 ? 7.044 -26.360 13.452 1.00 85.69 521 GLU A C 1
ATOM 4147 O O . GLU A 1 521 ? 6.033 -26.619 14.103 1.00 85.69 521 GLU A O 1
ATOM 4152 N N . SER A 1 522 ? 7.468 -27.152 12.463 1.00 81.12 522 SER A N 1
ATOM 4153 C CA . SER A 1 522 ? 6.815 -28.412 12.096 1.00 81.12 522 SER A CA 1
ATOM 4154 C C . SER A 1 522 ? 7.348 -29.641 12.838 1.00 81.12 522 SER A C 1
ATOM 4156 O O . SER A 1 522 ? 6.777 -30.721 12.687 1.00 81.12 522 SER A O 1
ATOM 4158 N N . LEU A 1 523 ? 8.427 -29.489 13.612 1.00 77.31 523 LEU A N 1
ATOM 4159 C CA . LEU A 1 523 ? 8.988 -30.550 14.445 1.00 77.31 523 LEU A CA 1
ATOM 4160 C C . LEU A 1 523 ? 8.274 -30.570 15.803 1.00 77.31 523 LEU A C 1
ATOM 4162 O O . LEU A 1 523 ? 8.033 -29.520 16.400 1.00 77.31 523 LEU A O 1
ATOM 4166 N N . ASP A 1 524 ? 7.949 -31.763 16.304 1.00 73.75 524 ASP A N 1
ATOM 4167 C CA . ASP A 1 524 ? 7.469 -31.911 17.681 1.00 73.75 524 ASP A CA 1
ATOM 4168 C C . ASP A 1 524 ? 8.586 -31.508 18.659 1.00 73.75 524 ASP A C 1
ATOM 4170 O O . ASP A 1 524 ? 9.764 -31.745 18.394 1.00 73.75 524 ASP A O 1
ATOM 4174 N N . GLN A 1 525 ? 8.234 -30.915 19.807 1.00 65.81 525 GLN A N 1
ATOM 4175 C CA . GLN A 1 525 ? 9.217 -30.424 20.792 1.00 65.81 525 GLN A CA 1
ATOM 4176 C C . GLN A 1 525 ? 10.173 -31.517 21.307 1.00 65.81 525 GLN A C 1
ATOM 4178 O O . GLN A 1 525 ? 11.289 -31.202 21.717 1.00 65.81 525 GLN A O 1
ATOM 4183 N N . ASP A 1 526 ? 9.755 -32.784 21.237 1.00 69.38 526 ASP A N 1
ATOM 4184 C CA . ASP A 1 526 ? 10.538 -33.957 21.645 1.00 69.38 526 ASP A CA 1
ATOM 4185 C C . ASP A 1 526 ? 11.310 -34.612 20.480 1.00 69.38 526 ASP A C 1
ATOM 4187 O O . ASP A 1 526 ? 11.998 -35.622 20.660 1.00 69.38 526 ASP A O 1
ATOM 4191 N N . ASP A 1 527 ? 11.211 -34.064 19.267 1.00 67.12 527 ASP A N 1
ATOM 4192 C CA . ASP A 1 527 ? 11.872 -34.602 18.085 1.00 67.12 527 ASP A CA 1
ATOM 4193 C C . ASP A 1 527 ? 13.340 -34.148 18.008 1.00 67.12 527 ASP A C 1
ATOM 4195 O O . ASP A 1 527 ? 13.683 -33.111 17.444 1.00 67.12 527 ASP A O 1
ATOM 4199 N N . LEU A 1 528 ? 14.239 -34.967 18.561 1.00 67.94 528 LEU A N 1
ATOM 4200 C CA . LEU A 1 528 ? 15.694 -34.751 18.532 1.00 67.94 528 LEU A CA 1
ATOM 4201 C C . LEU A 1 528 ? 16.339 -35.020 17.154 1.00 67.94 528 LEU A C 1
ATOM 4203 O O . LEU A 1 528 ? 17.570 -35.034 17.037 1.00 67.94 528 LEU A O 1
ATOM 4207 N N . ARG A 1 529 ? 15.557 -35.290 16.099 1.00 70.88 529 ARG A N 1
ATOM 4208 C CA . ARG A 1 529 ? 16.111 -35.578 14.770 1.00 70.88 529 ARG A CA 1
ATOM 4209 C C . ARG A 1 529 ? 16.767 -34.336 14.171 1.00 70.88 529 ARG A C 1
ATOM 4211 O O . ARG A 1 529 ? 16.188 -33.260 14.086 1.00 70.88 529 ARG A O 1
ATOM 4218 N N . THR A 1 530 ? 17.987 -34.510 13.667 1.00 72.38 530 THR A N 1
ATOM 4219 C CA . THR A 1 530 ? 18.663 -33.474 12.880 1.00 72.38 530 THR A CA 1
ATOM 4220 C C . THR A 1 530 ? 18.005 -33.360 11.507 1.00 72.38 530 THR A C 1
ATOM 4222 O O . THR A 1 530 ? 18.112 -34.267 10.679 1.00 72.38 530 THR A O 1
ATOM 4225 N N . PHE A 1 531 ? 17.345 -32.234 11.240 1.00 74.56 531 PHE A N 1
ATOM 4226 C CA . PHE A 1 531 ? 16.816 -31.926 9.916 1.00 74.56 531 PHE A CA 1
ATOM 4227 C C . PHE A 1 531 ? 17.928 -31.376 9.013 1.00 74.56 531 PHE A C 1
ATOM 4229 O O . PHE A 1 531 ? 18.522 -30.339 9.299 1.00 74.56 531 PHE A O 1
ATOM 4236 N N . THR A 1 532 ? 18.215 -32.074 7.911 1.00 82.00 532 THR A N 1
ATOM 4237 C CA . THR A 1 532 ? 19.170 -31.615 6.891 1.00 82.00 532 THR A CA 1
ATOM 4238 C C . THR A 1 532 ? 18.417 -31.194 5.638 1.00 82.00 532 THR A C 1
ATOM 4240 O O . THR A 1 532 ? 17.610 -31.958 5.112 1.00 82.00 532 THR A O 1
ATOM 4243 N N . CYS A 1 533 ? 18.714 -30.000 5.136 1.00 85.31 533 CYS A N 1
ATOM 4244 C CA . CYS A 1 533 ? 18.144 -29.453 3.909 1.00 85.31 533 CYS A CA 1
ATOM 4245 C C . CYS A 1 533 ? 19.213 -28.732 3.085 1.00 85.31 533 CYS A C 1
ATOM 4247 O O . CYS A 1 533 ? 20.285 -28.372 3.578 1.00 85.31 533 CYS A O 1
ATOM 4249 N N . THR A 1 534 ? 18.913 -28.527 1.810 1.00 88.81 534 THR A N 1
ATOM 4250 C CA . THR A 1 534 ? 19.689 -27.692 0.896 1.00 88.81 534 THR A CA 1
ATOM 4251 C C . THR A 1 534 ? 18.962 -26.372 0.667 1.00 88.81 534 THR A C 1
ATOM 4253 O O . THR A 1 534 ? 17.745 -26.290 0.809 1.00 88.81 534 THR A O 1
ATOM 4256 N N . PHE A 1 535 ? 19.679 -25.327 0.243 1.00 89.25 535 PHE A N 1
ATOM 4257 C CA . PHE A 1 535 ? 19.027 -24.055 -0.099 1.00 89.25 535 PHE A CA 1
ATOM 4258 C C . PHE A 1 535 ? 17.951 -24.243 -1.172 1.00 89.25 535 PHE A C 1
ATOM 4260 O O . PHE A 1 535 ? 16.888 -23.642 -1.077 1.00 89.25 535 PHE A O 1
ATOM 4267 N N . GLY A 1 536 ? 18.200 -25.127 -2.145 1.00 87.44 536 GLY A N 1
ATOM 4268 C CA . GLY A 1 536 ? 17.262 -25.442 -3.220 1.00 87.44 536 GLY A CA 1
ATOM 4269 C C . GLY A 1 536 ? 15.916 -25.997 -2.745 1.00 87.44 536 GLY A C 1
ATOM 4270 O O . GLY A 1 536 ? 14.944 -25.900 -3.488 1.00 87.44 536 GLY A O 1
ATOM 4271 N N . ASP A 1 537 ? 15.830 -26.529 -1.523 1.00 85.94 537 ASP A N 1
ATOM 4272 C CA . ASP A 1 537 ? 14.576 -27.044 -0.964 1.00 85.94 537 ASP A CA 1
ATOM 4273 C C . ASP A 1 537 ? 13.588 -25.928 -0.584 1.00 85.94 537 ASP A C 1
ATOM 4275 O O . ASP A 1 537 ? 12.388 -26.185 -0.499 1.00 85.94 537 ASP A O 1
ATOM 4279 N N . PHE A 1 538 ? 14.070 -24.690 -0.416 1.00 86.25 538 PHE A N 1
ATOM 4280 C CA . PHE A 1 538 ? 13.259 -23.522 -0.051 1.00 86.25 538 PHE A CA 1
ATOM 4281 C C . PHE A 1 538 ? 12.835 -22.660 -1.247 1.00 86.25 538 PHE A C 1
ATOM 4283 O O . PHE A 1 538 ? 12.133 -21.663 -1.075 1.00 86.25 538 PHE A O 1
ATOM 4290 N N . PHE A 1 539 ? 13.235 -23.034 -2.464 1.00 84.81 539 PHE A N 1
ATOM 4291 C CA . PHE A 1 539 ? 12.874 -22.320 -3.686 1.00 84.81 539 PHE A CA 1
ATOM 4292 C C . PHE A 1 539 ? 11.945 -23.158 -4.559 1.00 84.81 539 PHE A C 1
ATOM 4294 O O . PHE A 1 539 ? 12.029 -24.385 -4.615 1.00 84.81 539 PHE A O 1
ATOM 4301 N N . GLN A 1 540 ? 11.057 -22.481 -5.288 1.00 70.75 540 GLN A N 1
ATOM 4302 C CA . GLN A 1 540 ? 10.232 -23.146 -6.289 1.00 70.75 540 GLN A CA 1
ATOM 4303 C C . GLN A 1 540 ? 11.116 -23.699 -7.406 1.00 70.75 540 GLN A C 1
ATOM 4305 O O . GLN A 1 540 ? 11.937 -22.986 -7.986 1.00 70.75 540 GLN A O 1
ATOM 4310 N N . LYS A 1 541 ? 10.914 -24.975 -7.742 1.00 60.88 541 LYS A N 1
ATOM 4311 C CA . LYS A 1 541 ? 11.547 -25.571 -8.918 1.00 60.88 541 LYS A CA 1
ATOM 4312 C C . LYS A 1 541 ? 10.898 -24.981 -10.178 1.00 60.88 541 LYS A C 1
ATOM 4314 O O . LYS A 1 541 ? 9.667 -24.908 -10.228 1.00 60.88 541 LYS A O 1
ATOM 4319 N N . PRO A 1 542 ? 11.678 -24.576 -11.196 1.00 46.19 542 PRO A N 1
ATOM 4320 C CA . PRO A 1 542 ? 11.119 -24.063 -12.442 1.00 46.19 542 PRO A CA 1
ATOM 4321 C C . PRO A 1 542 ? 10.097 -25.047 -13.036 1.00 46.19 542 PRO A C 1
ATOM 4323 O O . PRO A 1 542 ? 10.409 -26.224 -13.208 1.00 46.19 542 PRO A O 1
ATOM 4326 N N . GLY A 1 543 ? 8.885 -24.572 -13.346 1.00 45.94 543 GLY A N 1
ATOM 4327 C CA . GLY A 1 543 ? 7.870 -25.338 -14.085 1.00 45.94 543 GLY A CA 1
ATOM 4328 C C . GLY A 1 543 ? 6.797 -26.072 -13.267 1.00 45.94 543 GLY A C 1
ATOM 4329 O O . GLY A 1 543 ? 5.959 -26.732 -13.876 1.00 45.94 543 GLY A O 1
ATOM 4330 N N . GLN A 1 544 ? 6.758 -25.959 -11.932 1.00 37.47 544 GLN A N 1
ATOM 4331 C CA . GLN A 1 544 ? 5.624 -26.475 -11.146 1.00 37.47 544 GLN A CA 1
ATOM 4332 C C . GLN A 1 544 ? 4.570 -25.378 -10.893 1.00 37.47 544 GLN A C 1
ATOM 4334 O O . GLN A 1 544 ? 4.924 -24.316 -10.377 1.00 37.47 544 GLN A O 1
ATOM 4339 N N . PRO A 1 545 ? 3.286 -25.591 -11.249 1.00 38.06 545 PRO A N 1
ATOM 4340 C CA . PRO A 1 545 ? 2.215 -24.666 -10.890 1.00 38.06 545 PRO A CA 1
ATOM 4341 C C . PRO A 1 545 ? 2.019 -24.620 -9.367 1.00 38.06 545 PRO A C 1
ATOM 4343 O O . PRO A 1 545 ? 2.254 -25.607 -8.672 1.00 38.06 545 PRO A O 1
ATOM 4346 N N . GLN A 1 546 ? 1.600 -23.459 -8.853 1.00 43.41 546 GLN A N 1
ATOM 4347 C CA . GLN A 1 546 ? 1.260 -23.280 -7.439 1.00 43.41 546 GLN A CA 1
ATOM 4348 C C . GLN A 1 546 ? 0.152 -24.255 -7.037 1.00 43.41 546 GLN A C 1
ATOM 4350 O O . GLN A 1 546 ? -0.909 -24.250 -7.658 1.00 43.41 546 GLN A O 1
ATOM 4355 N N . ASP A 1 547 ? 0.371 -25.022 -5.969 1.00 35.66 547 ASP A N 1
ATOM 4356 C CA . ASP A 1 547 ? -0.716 -25.682 -5.253 1.00 35.66 547 ASP A CA 1
ATOM 4357 C C . ASP A 1 547 ? -1.395 -24.617 -4.371 1.00 35.66 547 ASP A C 1
ATOM 4359 O O . ASP A 1 547 ? -0.757 -24.064 -3.465 1.00 35.66 547 ASP A O 1
ATOM 4363 N N . PRO A 1 548 ? -2.652 -24.229 -4.643 1.00 36.28 548 PRO A N 1
ATOM 4364 C CA . PRO A 1 548 ? -3.309 -23.147 -3.935 1.00 36.28 548 PRO A CA 1
ATOM 4365 C C . PRO A 1 548 ? -3.904 -23.699 -2.641 1.00 36.28 548 PRO A C 1
ATOM 4367 O O . PRO A 1 548 ? -5.108 -23.927 -2.563 1.00 36.28 548 PRO A O 1
ATOM 4370 N N . LYS A 1 549 ? -3.043 -23.969 -1.655 1.00 38.12 549 LYS A N 1
ATOM 4371 C CA . LYS A 1 549 ? -3.302 -24.062 -0.203 1.00 38.12 549 LYS A CA 1
ATOM 4372 C C . LYS A 1 549 ? -2.109 -24.748 0.451 1.00 38.12 549 LYS A C 1
ATOM 4374 O O . LYS A 1 549 ? -1.614 -25.744 -0.060 1.00 38.12 549 LYS A O 1
ATOM 4379 N N . GLY A 1 550 ? -1.685 -24.241 1.608 1.00 40.12 550 GLY A N 1
ATOM 4380 C CA . GLY A 1 550 ? -0.707 -24.903 2.466 1.00 40.12 550 GLY A CA 1
ATOM 4381 C C . GLY A 1 550 ? -1.164 -26.315 2.822 1.00 40.12 550 GLY A C 1
ATOM 4382 O O . GLY A 1 550 ? -1.917 -26.517 3.772 1.00 40.12 550 GLY A O 1
ATOM 4383 N N . ALA A 1 551 ? -0.714 -27.300 2.053 1.00 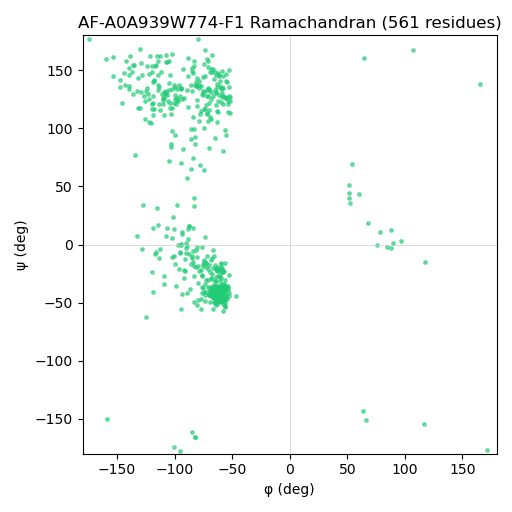31.80 551 ALA A N 1
ATOM 4384 C CA . ALA A 1 551 ? -0.785 -28.686 2.449 1.00 31.80 551 ALA A CA 1
ATOM 4385 C C . ALA A 1 551 ? 0.338 -28.918 3.461 1.00 31.80 551 ALA A C 1
ATOM 4387 O O . ALA A 1 551 ? 1.521 -28.833 3.127 1.00 31.80 551 ALA A O 1
ATOM 4388 N N . LYS A 1 552 ? -0.048 -29.228 4.703 1.00 37.78 552 LYS A N 1
ATOM 4389 C CA . LYS A 1 552 ? 0.778 -29.973 5.658 1.00 37.78 552 LYS A CA 1
ATOM 4390 C C . LYS A 1 552 ? 1.136 -31.320 5.019 1.00 37.78 552 LYS A C 1
ATOM 4392 O O . LYS A 1 552 ? 0.473 -32.324 5.244 1.00 37.78 552 LYS A O 1
ATOM 4397 N N . GLY A 1 553 ? 2.137 -31.320 4.151 1.00 29.78 553 GLY A N 1
ATOM 4398 C CA . GLY A 1 553 ? 2.713 -32.514 3.561 1.00 29.78 553 GLY A CA 1
ATOM 4399 C C . GLY A 1 553 ? 3.985 -32.845 4.313 1.00 29.78 553 GLY A C 1
ATOM 4400 O O . GLY A 1 553 ? 5.040 -32.306 3.989 1.00 29.78 553 GLY A O 1
ATOM 4401 N N . ALA A 1 554 ? 3.887 -33.724 5.309 1.00 35.53 554 ALA A N 1
ATOM 4402 C CA . ALA A 1 554 ? 5.049 -34.381 5.886 1.00 35.53 554 ALA A CA 1
ATOM 4403 C C . ALA A 1 554 ? 5.799 -35.104 4.756 1.00 35.53 554 ALA A C 1
ATOM 4405 O O . ALA A 1 554 ? 5.409 -36.187 4.317 1.00 35.53 554 ALA A O 1
ATOM 4406 N N . ARG A 1 555 ? 6.864 -34.489 4.234 1.00 33.81 555 ARG A N 1
ATOM 4407 C CA . ARG A 1 555 ? 7.821 -35.192 3.383 1.00 33.81 555 ARG A CA 1
ATOM 4408 C C . ARG A 1 555 ? 8.595 -36.139 4.288 1.00 33.81 555 ARG A C 1
ATOM 4410 O O . ARG A 1 555 ? 9.433 -35.701 5.069 1.00 33.81 555 ARG A O 1
ATOM 4417 N N . GLN A 1 556 ? 8.305 -37.433 4.178 1.00 30.30 556 GLN A N 1
ATOM 4418 C CA . GLN A 1 556 ? 9.151 -38.486 4.729 1.00 30.30 556 GLN A CA 1
ATOM 4419 C C . GLN A 1 556 ? 10.589 -38.272 4.243 1.00 30.30 556 GLN A C 1
ATOM 4421 O O . GLN A 1 556 ? 10.884 -38.373 3.050 1.00 30.30 556 GLN A O 1
ATOM 4426 N N . ALA A 1 557 ? 11.474 -37.944 5.181 1.00 33.56 557 ALA A N 1
ATOM 4427 C CA . ALA A 1 557 ? 12.904 -37.906 4.953 1.00 33.56 557 ALA A CA 1
ATOM 4428 C C . ALA A 1 557 ? 13.403 -39.326 4.657 1.00 33.56 557 ALA A C 1
ATOM 4430 O O . ALA A 1 557 ? 13.077 -40.279 5.369 1.00 33.56 557 ALA A O 1
ATOM 4431 N N . LYS A 1 558 ? 14.220 -39.466 3.608 1.00 30.44 558 LYS A N 1
ATOM 4432 C CA . LYS A 1 558 ? 15.034 -40.665 3.411 1.00 30.44 558 LYS A CA 1
ATOM 4433 C C . LYS A 1 558 ? 16.003 -40.771 4.587 1.00 30.44 558 LYS A C 1
ATOM 4435 O O . LYS A 1 558 ? 16.896 -39.939 4.721 1.00 30.44 558 LYS A O 1
ATOM 4440 N N . ALA A 1 559 ? 15.831 -41.801 5.408 1.00 27.75 559 ALA A N 1
ATOM 4441 C CA . ALA A 1 559 ? 16.852 -42.242 6.342 1.00 27.75 559 ALA A CA 1
ATOM 4442 C C . ALA A 1 559 ? 18.069 -42.716 5.530 1.00 27.75 559 ALA A C 1
ATOM 4444 O O . ALA A 1 559 ? 18.022 -43.758 4.878 1.00 27.75 559 ALA A O 1
ATOM 4445 N N . GLY A 1 560 ? 19.134 -41.916 5.509 1.00 27.05 560 GLY A N 1
ATOM 4446 C CA . GLY A 1 560 ? 20.445 -42.380 5.073 1.00 27.05 560 GLY A CA 1
ATOM 4447 C C . GLY A 1 560 ? 21.018 -43.271 6.167 1.00 27.05 560 GLY A C 1
ATOM 4448 O O . GLY A 1 560 ? 21.207 -42.812 7.291 1.00 27.05 560 GLY A O 1
ATOM 4449 N N . SER A 1 561 ? 21.241 -44.547 5.855 1.00 25.45 561 SER A N 1
ATOM 4450 C CA . SER A 1 561 ? 21.946 -45.465 6.743 1.00 25.45 561 SER A CA 1
ATOM 4451 C C . SER A 1 561 ? 23.384 -44.993 6.931 1.00 25.45 561 SER A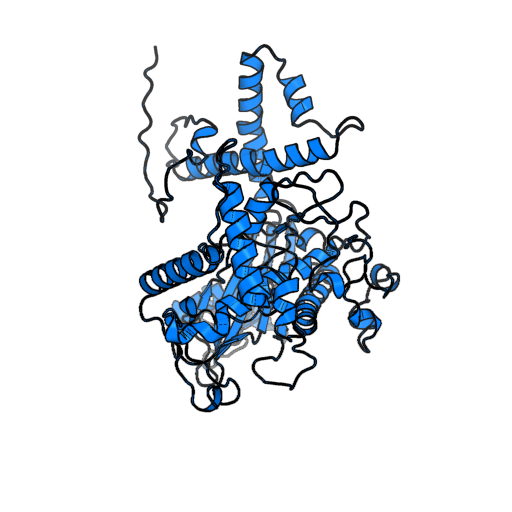 C 1
ATOM 4453 O O . SER A 1 561 ? 24.087 -44.742 5.952 1.00 25.45 561 SER A O 1
ATOM 4455 N N . LEU A 1 562 ? 23.810 -44.929 8.188 1.00 30.25 562 LEU A N 1
ATOM 4456 C CA . LEU A 1 562 ? 25.214 -44.940 8.576 1.00 30.25 562 LEU A CA 1
ATOM 4457 C C . LEU A 1 562 ? 25.913 -46.165 7.968 1.00 30.25 562 LEU A C 1
ATOM 4459 O O . LEU A 1 562 ? 25.494 -47.297 8.218 1.00 30.25 562 LEU A O 1
ATOM 4463 N N . ALA A 1 563 ? 26.973 -45.907 7.209 1.00 28.94 563 ALA A N 1
ATOM 4464 C CA . ALA A 1 563 ? 28.157 -46.747 7.075 1.00 28.94 563 ALA A CA 1
ATOM 4465 C C . ALA A 1 563 ? 29.359 -45.816 6.898 1.00 28.94 563 ALA A C 1
ATOM 4467 O O . ALA A 1 563 ? 29.247 -44.891 6.057 1.00 28.94 563 ALA A O 1
#

Nearest PDB structures (foldseek):
  4cd3-assembly1_A  TM=3.343E-01  e=1.413E-02  Rattus norvegicus
  1i3s-assembly2_B  TM=3.792E-01  e=1.181E+00  Autographa californica nucleopolyhedrovirus
  1i3s-assembly1_A  TM=3.769E-01  e=1.398E+00  Autographa californica nucleopolyhedrovirus
  1i4e-assembly1_A  TM=3.668E-01  e=1.321E+00  Autographa californica nucleopolyhedrovirus
  1i3s-assembly3_C  TM=3.706E-01  e=1.563E+00  Autographa californica nucleopolyhedrovirus

Secondary structure (DSSP, 8-state):
-TTTTT-EE----SHHHHHHHHTSHHHHHHHHHHHHHHHHHH--TT-------TTHHHHHHHHHHHHHHHHHTT--EEP--TTTSPPEEEEEEEEE-SSEEEEEEEEE-TTS---GGGEEEPPEE-SSSTT-EE-S-EESEEEE----SS-HHHHHTTT-SS-SS----SEEEHHHHHHHHTT---SSSBSEEE-GGGGTT--S--TT-BB---TTS---BS--STTGGGB-TTS-BTHHHHSTTHHHHS-SHHHHTS--SPPSS----TTTHHHHHHHHHHHHHHHHHH-HHHHTTSSSTTS-EEEEEEEEEE-TT--HHHHHHHHHHHHHHHHHHHHHHTTTSS---GGGSPPEEEEEEEHHHHHHHHHHHIIIIIISTT-HHHHHHHH-EEEE-TTSSEEEEEEEEEEEE-SS-EEEEEEEEEE-S-TTSPP-EEEEEEEEEEES-SHHHHHHHHIIIIIHHHHHHHHHHTT--HHHHHHHHHSPP-TTS-HHHHHHHHHHIIIIIHHHHHHHHHHHHTS-TT--------GGGGSPPTTPPP-SS----------PPP-

pLDDT: mean 86.25, std 13.52, range [25.45, 98.5]

Solvent-accessible surface area (backbone atoms only — not comparable to full-atom values): 31910 Å² total; per-residue (Å²): 108,56,50,80,68,47,39,74,41,63,84,70,48,52,64,91,75,34,47,75,60,52,66,34,70,49,45,38,52,48,47,38,54,56,39,50,58,52,47,63,75,65,57,56,97,84,72,77,72,87,78,82,66,91,56,54,40,59,54,52,49,45,54,48,37,49,53,48,43,68,72,62,53,90,52,68,50,70,44,70,46,71,90,82,44,74,61,42,35,26,36,37,40,35,40,74,44,66,47,40,27,43,43,40,35,34,52,38,53,98,90,49,81,77,48,79,85,54,44,44,64,47,45,42,68,28,82,93,48,73,92,42,71,48,59,69,73,24,52,28,37,35,23,26,33,82,80,75,93,64,62,64,75,44,54,41,69,74,72,46,94,59,70,94,73,76,72,48,56,51,42,37,54,29,72,53,17,60,60,53,60,73,36,55,60,47,79,81,27,39,36,57,48,73,23,34,77,82,28,46,86,39,67,53,70,32,84,58,32,35,15,26,47,55,77,61,57,78,60,51,64,47,56,68,62,52,42,39,66,46,14,16,32,49,48,49,54,34,64,46,68,75,39,96,58,25,66,74,69,40,66,46,73,64,55,60,70,54,72,69,51,71,44,86,52,26,23,37,11,52,22,40,44,39,18,52,48,49,30,34,53,49,54,35,45,59,48,41,59,60,29,68,78,53,27,71,78,44,81,70,49,88,49,54,54,24,63,49,31,40,36,33,47,38,63,72,56,58,51,70,70,54,50,52,47,49,53,49,29,54,52,47,16,56,51,50,52,35,57,55,72,46,50,74,79,50,79,90,44,79,78,62,47,81,48,47,76,42,77,86,43,33,50,52,60,55,54,50,49,55,50,51,46,46,49,22,50,65,76,43,70,58,37,44,60,60,50,29,64,73,74,28,46,77,37,68,48,95,87,64,46,76,28,43,20,36,74,47,76,46,76,47,74,42,43,57,36,24,35,41,37,32,33,37,34,33,46,79,44,58,86,92,49,78,82,39,72,49,80,40,81,76,46,68,40,68,37,87,59,32,47,50,60,54,46,52,48,42,26,62,68,53,52,51,52,52,52,33,53,56,40,38,76,73,76,42,64,34,70,62,51,45,43,71,69,70,40,82,89,50,94,84,62,51,66,47,55,55,46,51,46,54,45,42,42,66,73,44,45,48,48,42,30,53,43,52,51,55,51,56,74,71,48,59,95,84,59,84,71,85,86,84,84,57,74,71,76,63,48,87,64,91,89,67,80,84,74,97,60,93,70,92,66,84,74,80,73,81,83,77,78,91,127